Protein AF-A0A7S2DV50-F1 (afdb_monomer_lite)

pLDDT: mean 77.04, std 15.6, range [27.59, 97.06]

Secondary structure (DSSP, 8-state):
-HHHHHHHHHHHHHHHHHHHTT---S-SPS--EEESSPPPTT-TT-EEHHHHHHHHS-S-HHHHHHHHHHHHHHHHHHHT-S---TT-EEEHHHHHHHHHHHHHHIIIIIT--EEEEEEE---TTS----EEEEEEE--HHHHHHHHHHTT-EEEBPTTTS--HHHHEEE-TTT-PEEEP-TTTT----HHHHHHHHHHHHHTT-S-GGGSSPPTT--SHHHHHHHHHHHHHHHHTPPP--SS--EEE----GGGGGGB--EEETTEEESS-HHHHHHHHHHHHHHH--HHHHHHTTS-S---PPPPTTSSS--SHHHHIIIIISS----TTS--BSSTT-HHHHTT-PPPTTTGGG-B-HHHHHHHH-HHHHHHHHHHHHHHHHTHHHHHHHHHHHHHHHHH-SS---TT-----HHHHHHHHHHHHHHHHHHHHHH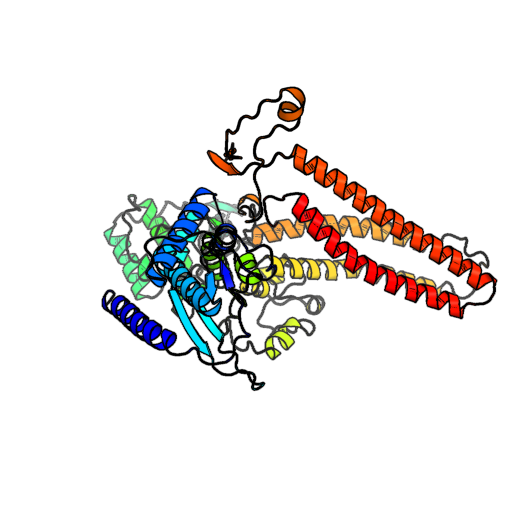HHHHHHHHHHT-TT-GGGPPPPTT--------HHHHHHH--------SEEE-TTT--EEE---HHHHHHHHHHHHHHHHHHHHHHHHHHHHHHHHHHHHHHTT-HHHHHHHHHHHHHHHHHHHHHHHHHHHHHHHHHT-SS--

Organism: NCBI:txid3111310

Sequence (581 aa):
MKSQEAGESLGCFEAISKRLGKIVGEGIPKEKRVYWGAKPAMDFDSIVASDEWYNAIPGETDRKNKAVLALKQAWMDFTGNDDVHETTSIEFSKFLELTRNHIIDILMNRSGLQLKLSSRKRDANGETAEKIFCRIRAPISLLEKRADDLDYKLMLRPEVDPGTEFWSVKNKQTGAYEEIEADANLIESKGEAAGLLETMYENGHISPNDVQIFEDEPTPKHWSRRIRTLERIADKVPVSTRMHPYANFTLRPAERHLFMEYPSVRGSTLFRSKDRLYITDTILSEHFDFPILKSSGIIDSIFPLHDSNFGEALTTLSFNKMWIFPWRADKDKVGGPYVSHEATERKSTCPIWWYPWAQPHMEIREYFGEKLALYFGWLGYYGVMLIYPSLVGIALQIYQIRYNDAATDPDGQNIKVYMVLYATFIVLWATAFTKGWGVEEKKIAVLWGTEGFEDNEGNRPQFQGDRAESFLLSCFFGCNTNIAEPRRLSAITLQMETYYPPEKREMKETINNTVIFFLCLLVVISVIINSYVESMLIDEGLSSIADLLSLESAIQIRILSYFYRFFVKMTCDWENHQTDT

Foldseek 3Di:
DVVVVVVVVVVVVVVVLVVVVVDDDDDDDPDAKEFCADDDPPDPSHHHPLVLQLLFAFDDNVVSVVRSVVLLVLVCVLVVHPDGDRGDIDGVVVVLSSVVVVLVCCLCPVLVKDKDKDWDQDDPPPDGDTDIDIDIADDQLSLLVLLQVLLPKFFFDLLLDLDDVVQWDQDPPPRDTDGDPPPPDFPQDPVVLLVLLVVCVVVVLDDPLASDDDPVQPHSVLSRSLSVSSVSSSVVPHHPDLATDIGGRDSDSSCVNRGDWDDDPVGIHSDFPVSSVVSVVVSVSNGTDVVSCCVSVSDVDDDDDQDCPPDHDPDVVVCCQCPVPQHPDPQQQFFFLACSDPRNRVVHHDDPVRSSSGHNLVVCCSGVNDVVSVVSRLVSLVVVLVVVLVVLVVVVVVVCVPPVDDDDPVV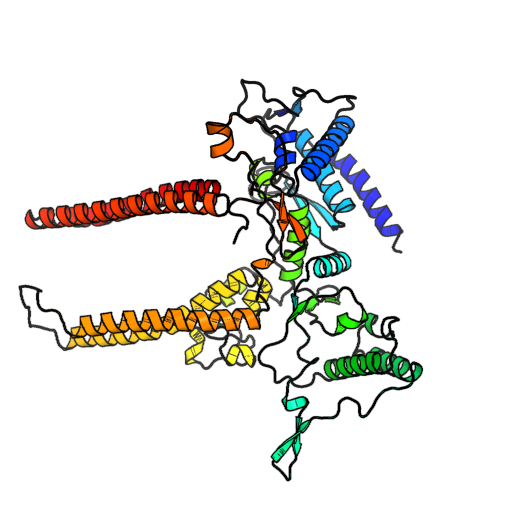PPDDDVSVVVSVVVVVVSVVVSVVVVVVSVVVSCSNVVVPCVVVSFAFDSLFAADPPPPVVCCVPVVDPPPDDDQWDQDPPPSDTDRHHDVVVLVVLVVVVVVVVVVVVVVLVVVVVVLVVVLVVCVVVVNNVVSVVSVVVNVVVVVVVVVVVVVVVVVSVSVSRDTGPD

Structure (mmCIF, N/CA/C/O backbone):
data_AF-A0A7S2DV50-F1
#
_entry.id   AF-A0A7S2DV50-F1
#
loop_
_atom_site.group_PDB
_atom_site.id
_atom_site.type_symbol
_atom_site.label_atom_id
_atom_site.label_alt_id
_atom_site.label_comp_id
_atom_site.label_asym_id
_atom_site.label_entity_id
_atom_site.label_seq_id
_atom_site.pdbx_PDB_ins_code
_atom_site.Cartn_x
_atom_site.Cartn_y
_atom_site.Cartn_z
_atom_site.occupancy
_atom_site.B_iso_or_equiv
_atom_site.auth_seq_id
_atom_site.auth_comp_id
_atom_site.auth_asym_id
_atom_site.auth_atom_id
_atom_site.pdbx_PDB_model_num
ATOM 1 N N . MET A 1 1 ? -16.130 10.001 35.453 1.00 35.72 1 MET A N 1
ATOM 2 C CA . MET A 1 1 ? -14.893 10.476 34.787 1.00 35.72 1 MET A CA 1
ATOM 3 C C . MET A 1 1 ? -15.050 10.731 33.284 1.00 35.72 1 MET A C 1
ATOM 5 O O . MET A 1 1 ? -14.510 11.724 32.834 1.00 35.72 1 MET A O 1
ATOM 9 N N . LYS A 1 2 ? -15.830 9.952 32.510 1.00 29.48 2 LYS A N 1
ATOM 10 C CA . LYS A 1 2 ? -16.000 10.166 31.049 1.00 29.48 2 LYS A CA 1
ATOM 11 C C . LYS A 1 2 ? -16.763 11.440 30.617 1.00 29.48 2 LYS A C 1
ATOM 13 O O . LYS A 1 2 ? -16.629 11.849 29.474 1.00 29.48 2 LYS A O 1
ATOM 18 N N . SER A 1 3 ? -17.543 12.082 31.495 1.00 28.33 3 SER A N 1
ATOM 19 C CA . SER A 1 3 ? -18.306 13.303 31.163 1.00 28.33 3 SER A CA 1
ATOM 20 C C . SER A 1 3 ? -17.576 14.617 31.476 1.00 28.33 3 SER A C 1
ATOM 22 O O . SER A 1 3 ? -17.961 15.658 30.953 1.00 28.33 3 SER A O 1
ATOM 24 N N . GLN A 1 4 ? -16.519 14.584 32.297 1.00 27.59 4 GLN A N 1
ATOM 25 C CA . GLN A 1 4 ? -15.744 15.781 32.652 1.00 27.59 4 GLN A CA 1
ATOM 26 C C . GLN A 1 4 ? -14.714 16.152 31.572 1.00 27.59 4 GLN A C 1
ATOM 28 O O . GLN A 1 4 ? -14.554 17.332 31.279 1.00 27.59 4 GLN A O 1
ATOM 33 N N . GLU A 1 5 ? -14.103 15.170 30.898 1.00 31.94 5 GLU A N 1
ATOM 34 C CA . GLU A 1 5 ? -13.106 15.425 29.841 1.00 31.94 5 GLU A CA 1
ATOM 35 C C . GLU A 1 5 ? -13.719 16.036 28.564 1.00 31.94 5 GLU A C 1
ATOM 37 O O . GLU A 1 5 ? -13.102 16.885 27.920 1.00 31.94 5 GLU A O 1
ATOM 42 N N . ALA A 1 6 ? -14.963 15.673 28.219 1.00 32.00 6 ALA A N 1
ATOM 43 C CA . ALA A 1 6 ? -15.672 16.273 27.085 1.00 32.00 6 ALA A CA 1
ATOM 44 C C . ALA A 1 6 ? -15.992 17.761 27.340 1.00 32.00 6 ALA A C 1
ATOM 46 O O . ALA A 1 6 ? -15.804 18.596 26.453 1.00 32.00 6 ALA A O 1
ATOM 47 N N . GLY A 1 7 ? -16.379 18.106 28.576 1.00 30.45 7 GLY A N 1
ATOM 48 C CA . GLY A 1 7 ? -16.646 19.485 29.003 1.00 30.45 7 GLY A CA 1
ATOM 49 C C . GLY A 1 7 ? -15.397 20.372 29.050 1.00 30.45 7 GLY A C 1
ATOM 50 O O . GLY A 1 7 ? -15.452 21.529 28.634 1.00 30.45 7 GLY A O 1
ATOM 51 N N . GLU A 1 8 ? -14.250 19.831 29.473 1.00 34.47 8 GLU A N 1
ATOM 52 C CA . GLU A 1 8 ? -12.972 20.560 29.456 1.00 34.47 8 GLU A CA 1
ATOM 53 C C . GLU A 1 8 ? -12.460 20.814 28.029 1.00 34.47 8 GLU A C 1
ATOM 55 O O . GLU A 1 8 ? -11.891 21.874 27.758 1.00 34.47 8 GLU A O 1
ATOM 60 N N . SER A 1 9 ? -12.717 19.895 27.090 1.00 37.56 9 SER A N 1
ATOM 61 C CA . SER A 1 9 ? -12.335 20.069 25.682 1.00 37.56 9 SER A CA 1
ATOM 62 C C . SER A 1 9 ? -13.158 21.151 24.961 1.00 37.56 9 SER A C 1
ATOM 64 O O . SER A 1 9 ? -12.579 21.967 24.239 1.00 37.56 9 SER A O 1
ATOM 66 N N . LEU A 1 10 ? -14.470 21.243 25.233 1.00 37.53 10 LEU A N 1
ATOM 67 C CA . LEU A 1 10 ? -15.341 22.314 24.724 1.00 37.53 10 LEU A CA 1
ATOM 68 C C . LEU A 1 10 ? -14.990 23.690 25.319 1.00 37.53 10 LEU A C 1
ATOM 70 O O . LEU A 1 10 ? -14.933 24.680 24.589 1.00 37.53 10 LEU A O 1
ATOM 74 N N . GLY A 1 11 ? -14.700 23.762 26.624 1.00 33.81 11 GLY A N 1
ATOM 75 C CA . GLY A 1 11 ? -14.326 25.016 27.294 1.00 33.81 11 GLY A CA 1
ATOM 76 C C . GLY A 1 11 ? -12.968 25.566 26.842 1.00 33.81 11 GLY A C 1
ATOM 77 O O . GLY A 1 11 ? -12.798 26.779 26.695 1.00 33.81 11 GLY A O 1
ATOM 78 N N . CYS A 1 12 ? -12.009 24.684 26.537 1.00 40.09 12 CYS A N 1
ATOM 79 C CA . CYS A 1 12 ? -10.756 25.077 25.891 1.00 40.09 12 CYS A CA 1
ATOM 80 C C . CYS A 1 12 ? -10.999 25.582 24.459 1.00 40.09 12 CYS A C 1
ATOM 82 O O . CYS A 1 12 ? -10.368 26.550 24.044 1.00 40.09 12 CYS A O 1
ATOM 84 N N . PHE A 1 13 ? -11.930 24.978 23.717 1.00 39.19 13 PHE A N 1
ATOM 85 C CA . PHE A 1 13 ? -12.227 25.327 22.326 1.00 39.19 13 PHE A CA 1
ATOM 86 C C . PHE A 1 13 ? -12.844 26.722 22.175 1.00 39.19 13 PHE A C 1
ATOM 88 O O . PHE A 1 13 ? -12.379 27.504 21.348 1.00 39.19 13 PHE A O 1
ATOM 95 N N . GLU A 1 14 ? -13.816 27.090 23.011 1.00 38.91 14 GLU A N 1
ATOM 96 C CA . GLU A 1 14 ? -14.435 28.421 22.953 1.00 38.91 14 GLU A CA 1
ATOM 97 C C . GLU A 1 14 ? -13.455 29.530 23.387 1.00 38.91 14 GLU A C 1
ATOM 99 O O . GLU A 1 14 ? -13.428 30.621 22.810 1.00 38.91 14 GLU A O 1
ATOM 104 N N . ALA A 1 15 ? -12.578 29.228 24.352 1.00 39.38 15 ALA A N 1
ATOM 105 C CA . ALA A 1 15 ? -11.517 30.125 24.807 1.00 39.38 15 ALA A CA 1
ATOM 106 C C . ALA A 1 15 ? -10.357 30.258 23.800 1.00 39.38 15 ALA A C 1
ATOM 108 O O . ALA A 1 15 ? -9.753 31.329 23.703 1.00 39.38 15 ALA A O 1
ATOM 109 N N . ILE A 1 16 ? -10.048 29.201 23.039 1.00 43.84 16 ILE A N 1
ATOM 110 C CA . ILE A 1 16 ? -9.023 29.186 21.982 1.00 43.84 16 ILE A CA 1
ATOM 111 C C . ILE A 1 16 ? -9.559 29.847 20.707 1.00 43.84 16 ILE A C 1
ATOM 113 O O . ILE A 1 16 ? -8.860 30.682 20.141 1.00 43.84 16 ILE A O 1
ATOM 117 N N . SER A 1 17 ? -10.806 29.578 20.316 1.00 37.78 17 SER A N 1
ATOM 118 C CA . SER A 1 17 ? -11.505 30.249 19.209 1.00 37.78 17 SER A CA 1
ATOM 119 C C . SER A 1 17 ? -11.597 31.767 19.444 1.00 37.78 17 SER A C 1
ATOM 121 O O . SER A 1 17 ? -11.138 32.552 18.612 1.00 37.78 17 SER A O 1
ATOM 123 N N . LYS A 1 18 ? -12.013 32.204 20.648 1.00 40.50 18 LYS A N 1
ATOM 124 C CA . LYS A 1 18 ? -12.017 33.632 21.039 1.00 40.50 18 LYS A CA 1
ATOM 125 C C . LYS A 1 18 ? -10.617 34.258 21.149 1.00 40.50 18 LYS A C 1
ATOM 127 O O . LYS A 1 18 ? -10.484 35.468 20.962 1.00 40.50 18 LYS A O 1
ATOM 132 N N . ARG A 1 19 ? -9.566 33.483 21.460 1.00 38.06 19 ARG A N 1
ATOM 133 C CA . ARG A 1 19 ? -8.167 33.969 21.469 1.00 38.06 19 ARG A CA 1
ATOM 134 C C . ARG A 1 19 ? -7.553 34.045 20.072 1.00 38.06 19 ARG A C 1
ATOM 136 O O . ARG A 1 19 ? -6.712 34.911 19.856 1.00 38.06 19 ARG A O 1
ATOM 143 N N . LEU A 1 20 ? -7.957 33.173 19.150 1.00 40.19 20 LEU A N 1
ATOM 144 C CA . LEU A 1 20 ? -7.445 33.112 17.779 1.00 40.19 20 LEU A CA 1
ATOM 145 C C . LEU A 1 20 ? -8.099 34.156 16.865 1.00 40.19 20 LEU A C 1
ATOM 147 O O . LEU A 1 20 ? -7.385 34.763 16.074 1.00 40.19 20 LEU A O 1
ATOM 151 N N . GLY A 1 21 ? -9.386 34.471 17.055 1.00 39.72 21 GLY A N 1
ATOM 152 C CA . GLY A 1 21 ? -10.064 35.559 16.327 1.00 39.72 21 GLY A CA 1
ATOM 153 C C . GLY A 1 21 ? -9.522 36.970 16.630 1.00 39.72 21 GLY A C 1
ATOM 154 O O . GLY A 1 21 ? -9.914 37.941 15.993 1.00 39.72 21 GLY A O 1
ATOM 155 N N . LYS A 1 22 ? -8.607 37.109 17.602 1.00 38.53 22 LYS A N 1
ATOM 156 C CA . LYS A 1 22 ? -7.973 38.382 17.994 1.00 38.53 22 LYS A CA 1
ATOM 157 C C . LYS A 1 22 ? -6.558 38.588 17.439 1.00 38.53 22 LYS A C 1
ATOM 159 O O . LYS A 1 22 ? -5.965 39.628 17.714 1.00 38.53 22 LYS A O 1
ATOM 164 N N . ILE A 1 23 ? -5.994 37.617 16.717 1.00 42.50 23 ILE A N 1
ATOM 165 C CA . ILE A 1 23 ? -4.577 37.619 16.318 1.00 42.50 23 ILE A CA 1
ATOM 166 C C . ILE A 1 23 ? -4.474 37.430 14.802 1.00 42.50 23 ILE A C 1
ATOM 168 O O . ILE A 1 23 ? -4.045 36.391 14.318 1.00 42.50 23 ILE A O 1
ATOM 172 N N . VAL A 1 24 ? -4.872 38.453 14.047 1.00 39.84 24 VAL A N 1
ATOM 173 C CA . VAL A 1 24 ? -4.457 38.621 12.650 1.00 39.84 24 VAL A CA 1
ATOM 174 C C . VAL A 1 24 ? -4.091 40.088 12.472 1.00 39.84 24 VAL A C 1
ATOM 176 O O . VAL A 1 24 ? -4.952 40.958 12.392 1.00 39.84 24 VAL A O 1
ATOM 179 N N . GLY A 1 25 ? -2.790 40.358 12.485 1.00 37.41 25 GLY A N 1
ATOM 180 C CA . GLY A 1 25 ? -2.211 41.659 12.195 1.00 37.41 25 GLY A CA 1
ATOM 181 C C . GLY A 1 25 ? -0.937 41.456 11.389 1.00 37.41 25 GLY A C 1
ATOM 182 O O . GLY A 1 25 ? 0.029 40.915 11.914 1.00 37.41 25 GLY A O 1
ATOM 183 N N . GLU A 1 26 ? -1.002 41.895 10.131 1.00 36.97 26 GLU A N 1
ATOM 184 C CA . GLU A 1 26 ? 0.118 42.283 9.264 1.00 36.97 26 GLU A CA 1
ATOM 185 C C . GLU A 1 26 ? 1.074 41.164 8.813 1.00 36.97 26 GLU A C 1
ATOM 187 O O . GLU A 1 26 ? 2.074 40.856 9.451 1.00 36.97 26 GLU A O 1
ATOM 192 N N . GLY A 1 27 ? 0.795 40.592 7.635 1.00 39.12 27 GLY A N 1
ATOM 193 C CA . GLY A 1 27 ? 1.766 39.731 6.947 1.00 39.12 27 GLY A CA 1
ATOM 194 C C . GLY A 1 27 ? 1.267 38.953 5.727 1.00 39.12 27 GLY A C 1
ATOM 195 O O . GLY A 1 27 ? 2.078 38.341 5.042 1.00 39.12 27 GLY A O 1
ATOM 196 N N . ILE A 1 28 ? -0.034 38.963 5.419 1.00 40.03 28 ILE A N 1
ATOM 197 C CA . ILE A 1 28 ? -0.583 38.266 4.243 1.00 40.03 28 ILE A CA 1
ATOM 198 C C . ILE A 1 28 ? -0.679 39.271 3.077 1.00 40.03 28 ILE A C 1
ATOM 200 O O . ILE A 1 28 ? -1.177 40.380 3.292 1.00 40.03 28 ILE A O 1
ATOM 204 N N . PRO A 1 29 ? -0.187 38.950 1.862 1.00 37.16 29 PRO A N 1
ATOM 205 C CA . PRO A 1 29 ? -0.233 39.864 0.723 1.00 37.16 29 PRO A CA 1
ATOM 206 C C . PRO A 1 29 ? -1.671 40.291 0.399 1.00 37.16 29 PRO A C 1
ATOM 208 O O . PRO A 1 29 ? -2.611 39.501 0.478 1.00 37.16 29 PRO A O 1
ATOM 211 N N . LYS A 1 30 ? -1.821 41.574 0.056 1.00 43.94 30 LYS A N 1
ATOM 212 C CA . LYS A 1 30 ? -3.097 42.249 -0.197 1.00 43.94 30 LYS A CA 1
ATOM 213 C C . LYS A 1 30 ? -3.928 41.542 -1.284 1.00 43.94 30 LYS A C 1
ATOM 215 O O . LYS A 1 30 ? -3.495 41.429 -2.422 1.00 43.94 30 LYS A O 1
ATOM 220 N N . GLU A 1 31 ? -5.140 41.163 -0.867 1.00 56.28 31 GLU A N 1
ATOM 221 C CA . GLU A 1 31 ? -6.399 41.000 -1.616 1.00 56.28 31 GLU A CA 1
ATOM 222 C C . GLU A 1 31 ? -6.541 39.869 -2.655 1.00 56.28 31 GLU A C 1
ATOM 224 O O . GLU A 1 31 ? -6.995 40.104 -3.769 1.00 56.28 31 GLU A O 1
ATOM 229 N N . LYS A 1 32 ? -6.344 38.603 -2.251 1.00 65.75 32 LYS A N 1
ATOM 230 C CA . LYS A 1 32 ? -7.152 37.518 -2.847 1.00 65.75 32 LYS A CA 1
ATOM 231 C C . LYS A 1 32 ? -8.560 37.556 -2.250 1.00 65.75 32 LYS A C 1
ATOM 233 O O . LYS A 1 32 ? -8.727 37.457 -1.030 1.00 65.75 32 LYS A O 1
ATOM 238 N N . ARG A 1 33 ? -9.573 37.716 -3.101 1.00 72.94 33 ARG A N 1
ATOM 239 C CA . ARG A 1 33 ? -10.990 37.634 -2.719 1.00 72.94 33 ARG A CA 1
ATOM 240 C C . ARG A 1 33 ? -11.552 36.275 -3.109 1.00 72.94 33 ARG A C 1
ATOM 242 O O . ARG A 1 33 ? -11.245 35.748 -4.177 1.00 72.94 33 ARG A O 1
ATOM 249 N N . VAL A 1 34 ? -12.368 35.715 -2.225 1.00 75.19 34 VAL A N 1
ATOM 250 C CA . VAL A 1 34 ? -13.080 34.456 -2.459 1.00 75.19 34 VAL A CA 1
ATOM 251 C C . VAL A 1 34 ? -14.534 34.787 -2.719 1.00 75.19 34 VAL A C 1
ATOM 253 O O . VAL A 1 34 ? -15.163 35.462 -1.901 1.00 75.19 34 VAL A O 1
ATOM 256 N N . TYR A 1 35 ? -15.050 34.321 -3.850 1.00 80.19 35 TYR A N 1
ATOM 257 C CA . TYR A 1 35 ? -16.440 34.508 -4.252 1.00 80.19 35 TYR A CA 1
ATOM 258 C C . TYR A 1 35 ? -17.241 33.252 -3.931 1.00 80.19 35 TYR A C 1
ATOM 260 O O . TYR A 1 35 ? -16.720 32.139 -4.004 1.00 80.19 35 TYR A O 1
ATOM 268 N N . TRP A 1 36 ? -18.513 33.416 -3.572 1.00 77.00 36 TRP A N 1
ATOM 269 C CA . TRP A 1 36 ? -19.384 32.265 -3.341 1.00 77.00 36 TRP A CA 1
ATOM 270 C C . TRP A 1 36 ? -19.698 31.505 -4.642 1.00 77.00 36 TRP A C 1
ATOM 272 O O . TRP A 1 36 ? -19.631 30.278 -4.647 1.00 77.00 36 TRP A O 1
ATOM 282 N N . GLY A 1 37 ? -20.016 32.218 -5.731 1.00 72.69 37 GLY A N 1
ATOM 283 C CA . GLY A 1 37 ? -20.439 31.641 -7.014 1.00 72.69 37 GLY A CA 1
ATOM 284 C C . GLY A 1 37 ? -19.619 32.145 -8.204 1.00 72.69 37 GLY A C 1
ATOM 285 O O . GLY A 1 37 ? -18.518 31.672 -8.455 1.00 72.69 37 GLY A O 1
ATOM 286 N N . ALA A 1 38 ? -20.149 33.089 -8.979 1.00 65.69 38 ALA A N 1
ATOM 287 C CA . ALA A 1 38 ? -19.521 33.508 -10.231 1.00 65.69 38 ALA A CA 1
ATOM 288 C C . ALA A 1 38 ? -18.284 34.405 -10.019 1.00 65.69 38 ALA A C 1
ATOM 290 O O . ALA A 1 38 ? -18.335 35.402 -9.292 1.00 65.69 38 ALA A O 1
ATOM 291 N N . LYS A 1 39 ? -17.185 34.093 -10.724 1.00 64.12 39 LYS A N 1
ATOM 292 C CA . LYS A 1 39 ? -16.007 34.972 -10.803 1.00 64.12 39 LYS A CA 1
ATOM 293 C C . LYS A 1 39 ? -16.344 36.243 -11.598 1.00 64.12 39 LYS A C 1
ATOM 295 O O . LYS A 1 39 ? -16.956 36.141 -12.665 1.00 64.12 39 LYS A O 1
ATOM 300 N N . PRO A 1 40 ? -15.914 37.440 -11.164 1.00 59.41 40 PRO A N 1
ATOM 301 C CA . PRO A 1 40 ? -15.971 38.622 -12.015 1.00 59.41 40 PRO A CA 1
ATOM 302 C C . PRO A 1 40 ? -15.005 38.465 -13.201 1.00 59.41 40 PRO A C 1
ATOM 304 O O . PRO A 1 40 ? -13.868 38.034 -13.031 1.00 59.41 40 PRO A O 1
ATOM 307 N N . ALA A 1 41 ? -15.437 38.858 -14.404 1.00 55.94 41 ALA A N 1
ATOM 308 C CA . ALA A 1 41 ? -14.730 38.623 -15.674 1.00 55.94 41 ALA A CA 1
ATOM 309 C C . ALA A 1 41 ? -13.298 39.205 -15.780 1.00 55.94 41 ALA A C 1
ATOM 311 O O . ALA A 1 41 ? -12.610 38.945 -16.762 1.00 55.94 41 ALA A O 1
ATOM 312 N N . MET A 1 42 ? -12.855 40.004 -14.802 1.00 49.19 42 MET A N 1
ATOM 313 C CA . MET A 1 42 ? -11.538 40.651 -14.770 1.00 49.19 42 MET A CA 1
ATOM 314 C C . MET A 1 42 ? -10.505 39.955 -13.871 1.00 49.19 42 MET A C 1
ATOM 316 O O . MET A 1 42 ? -9.345 40.356 -13.922 1.00 49.19 42 MET A O 1
ATOM 320 N N . ASP A 1 43 ? -10.876 38.954 -13.061 1.00 54.59 43 ASP A N 1
ATOM 321 C CA . ASP A 1 43 ? -9.989 38.435 -12.009 1.00 54.59 43 ASP A CA 1
ATOM 322 C C . ASP A 1 43 ? -9.771 36.913 -12.089 1.00 54.59 43 ASP A C 1
ATOM 324 O O . ASP A 1 43 ? -10.573 36.107 -11.602 1.00 54.59 43 ASP A O 1
ATOM 328 N N . PHE A 1 44 ? -8.662 36.520 -12.724 1.00 55.97 44 PHE A N 1
ATOM 329 C CA . PHE A 1 44 ? -8.277 35.119 -12.934 1.00 55.97 44 PHE A CA 1
ATOM 330 C C . PHE A 1 44 ? -7.717 34.441 -11.668 1.00 55.97 44 PHE A C 1
ATOM 332 O O . PHE A 1 44 ? -7.772 33.214 -11.580 1.00 55.97 44 PHE A O 1
ATOM 339 N N . ASP A 1 45 ? -7.259 35.212 -10.672 1.00 58.59 45 ASP A N 1
ATOM 340 C CA . ASP A 1 45 ? -6.629 34.707 -9.436 1.00 58.59 45 ASP A CA 1
ATOM 341 C C . ASP A 1 45 ? -7.627 34.437 -8.292 1.00 58.59 45 ASP A C 1
ATOM 343 O O . ASP A 1 45 ? -7.241 34.044 -7.183 1.00 58.59 45 ASP A O 1
ATOM 347 N N . SER A 1 46 ? -8.920 34.638 -8.557 1.00 65.69 46 SER A N 1
ATOM 348 C CA . SER A 1 46 ? -10.003 34.466 -7.592 1.00 65.69 46 SER A CA 1
ATOM 349 C C . SER A 1 46 ? -10.453 33.004 -7.453 1.00 65.69 46 SER A C 1
ATOM 351 O O . SER A 1 46 ? -10.483 32.236 -8.422 1.00 65.69 46 SER A O 1
ATOM 353 N N . ILE A 1 47 ? -10.814 32.615 -6.227 1.00 69.12 47 ILE A N 1
ATOM 354 C CA . ILE A 1 47 ? -11.277 31.264 -5.873 1.00 69.12 47 ILE A CA 1
ATOM 355 C C . ILE A 1 47 ? -12.801 31.285 -5.699 1.00 69.12 47 ILE A C 1
ATOM 357 O O . ILE A 1 47 ? -13.337 32.208 -5.079 1.00 69.12 47 ILE A O 1
ATOM 361 N N . VAL A 1 48 ? -13.487 30.266 -6.224 1.00 77.19 48 VAL A N 1
ATOM 362 C CA . VAL A 1 48 ? -14.930 30.060 -6.024 1.00 77.19 48 VAL A CA 1
ATOM 363 C C . VAL A 1 48 ? -15.132 29.046 -4.905 1.00 77.19 48 VAL A C 1
ATOM 365 O O . VAL A 1 48 ? -14.796 27.877 -5.058 1.00 77.19 48 VAL A O 1
ATOM 368 N N . ALA A 1 49 ? -15.679 29.482 -3.771 1.00 75.06 49 ALA A N 1
ATOM 369 C CA . ALA A 1 49 ? -15.823 28.632 -2.591 1.00 75.06 49 ALA A CA 1
ATOM 370 C C . ALA A 1 49 ? -16.741 27.423 -2.831 1.00 75.06 49 ALA A C 1
ATOM 372 O O . ALA A 1 49 ? -16.443 26.338 -2.339 1.00 75.06 49 ALA A O 1
ATOM 373 N N . SER A 1 50 ? -17.842 27.596 -3.571 1.00 75.50 50 SER A N 1
ATOM 374 C CA . SER A 1 50 ? -18.802 26.514 -3.832 1.00 75.50 50 SER A CA 1
ATOM 375 C C . SER A 1 50 ? -18.210 25.405 -4.703 1.00 75.50 50 SER A C 1
ATOM 377 O O . SER A 1 50 ? -18.279 24.242 -4.313 1.00 75.50 50 SER A O 1
ATOM 379 N N . ASP A 1 51 ? -17.572 25.764 -5.818 1.00 74.38 51 ASP A N 1
ATOM 380 C CA . ASP A 1 51 ? -16.921 24.818 -6.728 1.00 74.38 51 ASP A CA 1
ATOM 381 C C . ASP A 1 51 ? -15.741 24.104 -6.058 1.00 74.38 51 ASP A C 1
ATOM 383 O O . ASP A 1 51 ? -15.616 22.885 -6.164 1.00 74.38 51 ASP A O 1
ATOM 387 N N . GLU A 1 52 ? -14.900 24.830 -5.313 1.00 75.06 52 GLU A N 1
ATOM 388 C CA . GLU A 1 52 ? -13.789 24.215 -4.580 1.00 75.06 52 GLU A CA 1
ATOM 389 C C . GLU A 1 52 ? -14.286 23.228 -3.526 1.00 75.06 52 GLU A C 1
ATOM 391 O O . GLU A 1 52 ? -13.754 22.128 -3.424 1.00 75.06 52 GLU A O 1
ATOM 396 N N . TRP A 1 53 ? -15.325 23.575 -2.759 1.00 79.44 53 TRP A N 1
ATOM 397 C CA . TRP A 1 53 ? -15.867 22.673 -1.738 1.00 79.44 53 TRP A CA 1
ATOM 398 C C . TRP A 1 53 ? -16.602 21.478 -2.345 1.00 79.44 53 TRP A C 1
ATOM 400 O O . TRP A 1 53 ? -16.536 20.372 -1.812 1.00 79.44 53 TRP A O 1
ATOM 410 N N . TYR A 1 54 ? -17.277 21.685 -3.477 1.00 78.12 54 TYR A N 1
ATOM 411 C CA . TYR A 1 54 ? -17.906 20.620 -4.252 1.00 78.12 54 TYR A CA 1
ATOM 412 C C . TYR A 1 54 ? -16.868 19.619 -4.769 1.00 78.12 54 TYR A C 1
ATOM 414 O O . TYR A 1 54 ? -17.083 18.407 -4.711 1.00 78.12 54 TYR A O 1
ATOM 422 N N . ASN A 1 55 ? -15.731 20.120 -5.251 1.00 75.81 55 ASN A N 1
ATOM 423 C CA . ASN A 1 55 ? -14.643 19.293 -5.758 1.00 75.81 55 ASN A CA 1
ATOM 424 C C . ASN A 1 55 ? -13.850 18.634 -4.622 1.00 75.81 55 ASN A C 1
ATOM 426 O O . ASN A 1 55 ? -13.506 17.463 -4.734 1.00 75.81 55 ASN A O 1
ATOM 430 N N . ALA A 1 56 ? -13.626 19.342 -3.513 1.00 78.62 56 ALA A N 1
ATOM 431 C CA . ALA A 1 56 ? -12.855 18.870 -2.364 1.00 78.62 56 ALA A CA 1
ATOM 432 C C . ALA A 1 56 ? -13.553 17.786 -1.534 1.00 78.62 56 ALA A C 1
ATOM 434 O O . ALA A 1 56 ? -12.940 17.242 -0.618 1.00 78.62 56 ALA A O 1
ATOM 435 N N . ILE A 1 57 ? -14.828 17.489 -1.785 1.00 80.38 57 ILE A N 1
ATOM 436 C CA . ILE A 1 57 ? -15.559 16.467 -1.037 1.00 80.38 57 ILE A CA 1
ATOM 437 C C . ILE A 1 57 ? -15.706 15.226 -1.908 1.00 80.38 57 ILE A C 1
ATOM 439 O O . ILE A 1 57 ? -16.388 15.274 -2.929 1.00 80.38 57 ILE A O 1
ATOM 443 N N . PRO A 1 58 ? -15.093 14.103 -1.520 1.00 69.44 58 PRO A N 1
ATOM 444 C CA . PRO A 1 58 ? -15.194 12.875 -2.279 1.00 69.44 58 PRO A CA 1
ATOM 445 C C . PRO A 1 58 ? -16.578 12.241 -2.112 1.00 69.44 58 PRO A C 1
ATOM 447 O O . PRO A 1 58 ? -17.304 12.468 -1.137 1.00 69.44 58 PRO A O 1
ATOM 450 N N . GLY A 1 59 ? -16.949 11.430 -3.098 1.00 63.75 59 GLY A N 1
ATOM 451 C CA . GLY A 1 59 ? -18.234 10.743 -3.140 1.00 63.75 59 GLY A CA 1
ATOM 452 C C . GLY A 1 59 ? -19.283 11.436 -4.007 1.00 63.75 59 GLY A C 1
ATOM 453 O O . GLY A 1 59 ? -18.990 12.268 -4.867 1.00 63.75 59 GLY A O 1
ATOM 454 N N . GLU A 1 60 ? -20.527 11.011 -3.813 1.00 64.12 60 GLU A N 1
ATOM 455 C CA . GLU A 1 60 ? -21.636 11.300 -4.719 1.00 64.12 60 GLU A CA 1
ATOM 456 C C . GLU A 1 60 ? -22.013 12.785 -4.795 1.00 64.12 60 GLU A C 1
ATOM 458 O O . GLU A 1 60 ? -21.847 13.551 -3.841 1.00 64.12 60 GLU A O 1
ATOM 463 N N . THR A 1 61 ? -22.621 13.178 -5.917 1.00 67.75 61 THR A N 1
ATOM 464 C CA . THR A 1 61 ? -23.110 14.543 -6.166 1.00 67.75 61 THR A CA 1
ATOM 465 C C . THR A 1 61 ? -24.045 15.044 -5.067 1.00 67.75 61 THR A C 1
ATOM 467 O O . THR A 1 61 ? -23.970 16.210 -4.694 1.00 67.75 61 THR A O 1
ATOM 470 N N . ASP A 1 62 ? -24.863 14.172 -4.478 1.00 71.50 62 ASP A N 1
ATOM 471 C CA . ASP A 1 62 ? -25.756 14.517 -3.367 1.00 71.50 62 ASP A CA 1
ATOM 472 C C . ASP A 1 62 ? -25.004 14.836 -2.076 1.00 71.50 62 ASP A C 1
ATOM 474 O O . ASP A 1 62 ? -25.367 15.767 -1.352 1.00 71.50 62 ASP A O 1
ATOM 478 N N . ARG A 1 63 ? -23.937 14.084 -1.783 1.00 74.44 63 ARG A N 1
ATOM 479 C CA . ARG A 1 63 ? -23.054 14.340 -0.636 1.00 74.44 63 ARG A CA 1
ATOM 480 C C . ARG A 1 63 ? -22.335 15.671 -0.830 1.00 74.44 63 ARG A C 1
ATOM 482 O O . ARG A 1 63 ? -22.319 16.483 0.096 1.00 74.44 63 ARG A O 1
ATOM 489 N N . LYS A 1 64 ? -21.837 15.923 -2.043 1.00 78.38 64 LYS A N 1
ATOM 490 C CA . LYS A 1 64 ? -21.214 17.193 -2.437 1.00 78.38 64 LYS A CA 1
ATOM 491 C C . LYS A 1 64 ? -22.191 18.361 -2.297 1.00 78.38 64 LYS A C 1
ATOM 493 O O . LYS A 1 64 ? -21.895 19.317 -1.589 1.00 78.38 64 LYS A O 1
ATOM 498 N N . ASN A 1 65 ? -23.397 18.249 -2.853 1.00 80.75 65 ASN A N 1
ATOM 499 C CA . ASN A 1 65 ? -24.441 19.275 -2.761 1.00 80.75 65 ASN A CA 1
ATOM 500 C C . ASN A 1 65 ? -24.832 19.570 -1.307 1.00 80.75 65 ASN A C 1
ATOM 502 O O . ASN A 1 65 ? -24.882 20.730 -0.902 1.00 80.75 65 ASN A O 1
ATOM 506 N N . LYS A 1 66 ? -25.055 18.534 -0.487 1.00 83.38 66 LYS A N 1
ATOM 507 C CA . LYS A 1 66 ? -25.342 18.694 0.950 1.00 83.38 66 LYS A CA 1
ATOM 508 C C . LYS A 1 66 ? -24.210 19.401 1.685 1.00 83.38 66 LYS A C 1
ATOM 510 O O . LYS A 1 66 ? -24.469 20.184 2.594 1.00 83.38 66 LYS A O 1
ATOM 515 N N . ALA A 1 67 ? -22.968 19.128 1.315 1.00 81.31 67 ALA A N 1
ATOM 516 C CA . ALA A 1 67 ? -21.831 19.757 1.954 1.00 81.31 67 ALA A CA 1
ATOM 517 C C . ALA A 1 67 ? -21.605 21.203 1.496 1.00 81.31 67 ALA A C 1
ATOM 519 O O . ALA A 1 67 ? -21.282 22.048 2.327 1.00 81.31 67 ALA A O 1
ATOM 520 N N . VAL A 1 68 ? -21.861 21.521 0.225 1.00 84.38 68 VAL A N 1
ATOM 521 C CA . VAL A 1 68 ? -21.914 22.909 -0.261 1.00 84.38 68 VAL A CA 1
ATOM 522 C C . VAL A 1 68 ? -23.020 23.684 0.462 1.00 84.38 68 VAL A C 1
ATOM 524 O O . VAL A 1 68 ? -22.794 24.812 0.890 1.00 84.38 68 VAL A O 1
ATOM 527 N N . LEU A 1 69 ? -24.191 23.075 0.682 1.00 85.56 69 LEU A N 1
ATOM 528 C CA . LEU A 1 69 ? -25.267 23.679 1.478 1.00 85.56 69 LEU A CA 1
ATOM 529 C C . LEU A 1 69 ? -24.857 23.898 2.941 1.00 85.56 69 LEU A C 1
ATOM 531 O O . LEU A 1 69 ? -25.144 24.956 3.496 1.00 85.56 69 LEU A O 1
ATOM 535 N N . ALA A 1 70 ? -24.156 22.941 3.554 1.00 84.06 70 ALA A N 1
ATOM 536 C CA . ALA A 1 70 ? -23.637 23.087 4.914 1.00 84.06 70 ALA A CA 1
ATOM 537 C C . ALA A 1 70 ? -22.594 24.214 5.012 1.00 84.06 70 ALA A C 1
ATOM 539 O O . ALA A 1 70 ? -22.635 25.008 5.951 1.00 84.06 70 ALA A O 1
ATOM 540 N N . LEU A 1 71 ? -21.709 24.340 4.017 1.00 86.19 71 LEU A N 1
ATOM 541 C CA . LEU A 1 71 ? -20.778 25.463 3.929 1.00 86.19 71 LEU A CA 1
ATOM 542 C C . LEU A 1 71 ? -21.529 26.787 3.732 1.00 86.19 71 LEU A C 1
ATOM 544 O O . LEU A 1 71 ? -21.152 27.788 4.335 1.00 86.19 71 LEU A O 1
ATOM 548 N N . LYS A 1 72 ? -22.607 26.797 2.935 1.00 85.38 72 LYS A N 1
ATOM 549 C CA . LYS A 1 72 ? -23.443 27.989 2.717 1.00 85.38 72 LYS A CA 1
ATOM 550 C C . LYS A 1 72 ? -24.042 28.468 4.030 1.00 85.38 72 LYS A C 1
ATOM 552 O O . LYS A 1 72 ? -24.002 29.658 4.312 1.00 85.38 72 LYS A O 1
ATOM 557 N N . GLN A 1 73 ? -24.565 27.545 4.834 1.00 85.75 73 GLN A N 1
ATOM 558 C CA . GLN A 1 73 ? -25.098 27.847 6.163 1.00 85.75 73 GLN A CA 1
ATOM 559 C C . GLN A 1 73 ? -24.016 28.426 7.076 1.00 85.75 73 GLN A C 1
ATOM 561 O O . GLN A 1 73 ? -24.195 29.522 7.593 1.00 85.75 73 GLN A O 1
ATOM 566 N N . ALA A 1 74 ? -22.848 27.782 7.160 1.00 83.38 74 ALA A N 1
ATOM 567 C CA . ALA A 1 74 ? -21.729 28.302 7.946 1.00 83.38 74 ALA A CA 1
ATOM 568 C C . ALA A 1 74 ? -21.273 29.700 7.478 1.00 83.38 74 ALA A C 1
ATOM 570 O O . ALA A 1 74 ? -20.908 30.550 8.289 1.00 83.38 74 ALA A O 1
ATOM 571 N N . TRP A 1 75 ? -21.303 29.954 6.167 1.00 84.88 75 TRP A N 1
ATOM 572 C CA . TRP A 1 75 ? -20.991 31.254 5.575 1.00 84.88 75 TRP A CA 1
ATOM 573 C C . TRP A 1 75 ? -22.029 32.322 5.939 1.00 84.88 75 TRP A C 1
ATOM 575 O O . TRP A 1 75 ? -21.653 33.453 6.263 1.00 84.88 75 TRP A O 1
ATOM 585 N N . MET A 1 76 ? -23.320 31.981 5.911 1.00 85.19 76 MET A N 1
ATOM 586 C CA . MET A 1 76 ? -24.411 32.861 6.352 1.00 85.19 76 MET A CA 1
ATOM 587 C C . MET A 1 76 ? -24.256 33.209 7.833 1.00 85.19 76 MET A C 1
ATOM 589 O O . MET A 1 76 ? -24.219 34.389 8.174 1.00 85.19 76 MET A O 1
ATOM 593 N N . ASP A 1 77 ? -24.010 32.210 8.683 1.00 83.38 77 ASP A N 1
ATOM 594 C CA . ASP A 1 77 ? -23.800 32.398 10.122 1.00 83.38 77 ASP A CA 1
ATOM 595 C C . ASP A 1 77 ? -22.590 33.297 10.424 1.00 83.38 77 ASP A C 1
ATOM 597 O O . ASP A 1 77 ? -22.631 34.137 11.323 1.00 83.38 77 ASP A O 1
ATOM 601 N N . PHE A 1 78 ? -21.504 33.154 9.659 1.00 81.56 78 PHE A N 1
ATOM 602 C CA . PHE A 1 78 ? -20.291 33.953 9.843 1.00 81.56 78 PHE A CA 1
ATOM 603 C C . PHE A 1 78 ? -20.430 35.394 9.341 1.00 81.56 78 PHE A C 1
ATOM 605 O O . PHE A 1 78 ? -19.857 36.313 9.928 1.00 81.56 78 PHE A O 1
ATOM 612 N N . THR A 1 79 ? -21.163 35.604 8.246 1.00 80.88 79 THR A N 1
ATOM 613 C CA . THR A 1 79 ? -21.381 36.943 7.673 1.00 80.88 79 THR A CA 1
ATOM 614 C C . THR A 1 79 ? -22.550 37.689 8.310 1.00 80.88 79 THR A C 1
ATOM 616 O O . THR A 1 79 ? -22.591 38.915 8.215 1.00 80.88 79 THR A O 1
ATOM 619 N N . GLY A 1 80 ? -23.466 36.978 8.976 1.00 79.19 80 GLY A N 1
ATOM 620 C CA . GLY A 1 80 ? -24.697 37.531 9.539 1.00 79.19 80 GLY A CA 1
ATOM 621 C C . GLY A 1 80 ? -25.732 37.933 8.483 1.00 79.19 80 GLY A C 1
ATOM 622 O O . GLY A 1 80 ? -26.607 38.739 8.783 1.00 79.19 80 GLY A O 1
ATOM 623 N N . ASN A 1 81 ? -25.610 37.422 7.253 1.00 79.25 81 ASN A N 1
ATOM 624 C CA . ASN A 1 81 ? -26.532 37.705 6.153 1.00 79.25 81 ASN A CA 1
ATOM 625 C C . ASN A 1 81 ? -27.567 36.582 6.012 1.00 79.25 81 ASN A C 1
ATOM 627 O O . ASN A 1 81 ? -27.200 35.409 6.036 1.00 79.25 81 ASN A O 1
ATOM 631 N N . ASP A 1 82 ? -28.828 36.952 5.768 1.00 73.75 82 ASP A N 1
ATOM 632 C CA . ASP A 1 82 ? -29.931 36.000 5.566 1.00 73.75 82 ASP A CA 1
ATOM 633 C C . ASP A 1 82 ? -29.826 35.226 4.235 1.00 73.75 82 ASP A C 1
ATOM 635 O O . ASP A 1 82 ? -30.370 34.131 4.119 1.00 73.75 82 ASP A O 1
ATOM 639 N N . ASP A 1 83 ? -29.110 35.773 3.241 1.00 72.88 83 ASP A N 1
ATOM 640 C CA . ASP A 1 83 ? -28.902 35.149 1.931 1.00 72.88 83 ASP A CA 1
ATOM 641 C C . ASP A 1 83 ? -27.503 35.432 1.349 1.00 72.88 83 ASP A C 1
ATOM 643 O O . ASP A 1 83 ? -26.910 36.496 1.551 1.00 72.88 83 ASP A O 1
ATOM 647 N N . VAL A 1 84 ? -26.977 34.470 0.579 1.00 74.44 84 VAL A N 1
ATOM 648 C CA . VAL A 1 84 ? -25.685 34.581 -0.127 1.00 74.44 84 VAL A CA 1
ATOM 649 C C . VAL A 1 84 ? -25.931 34.700 -1.626 1.00 74.44 84 VAL A C 1
ATOM 651 O O . VAL A 1 84 ? -26.376 33.741 -2.261 1.00 74.44 84 VAL A O 1
ATOM 654 N N . HIS A 1 85 ? -25.615 35.865 -2.193 1.00 71.75 85 HIS A N 1
ATOM 655 C CA . HIS A 1 85 ? -25.636 36.088 -3.637 1.00 71.75 85 HIS A CA 1
ATOM 656 C C . HIS A 1 85 ? -24.340 35.581 -4.290 1.00 71.75 85 HIS A C 1
ATOM 658 O O . HIS A 1 85 ? -23.277 35.556 -3.670 1.00 71.75 85 HIS A O 1
ATOM 664 N N . GLU A 1 86 ? -24.404 35.208 -5.572 1.00 69.38 86 GLU A N 1
ATOM 665 C CA . GLU A 1 86 ? -23.268 34.635 -6.317 1.00 69.38 86 GLU A CA 1
ATOM 666 C C . GLU A 1 86 ? -22.044 35.565 -6.385 1.00 69.38 86 GLU A C 1
ATOM 668 O O . GLU A 1 86 ? -20.917 35.085 -6.487 1.00 69.38 86 GLU A O 1
ATOM 673 N N . THR A 1 87 ? -22.250 36.879 -6.260 1.00 68.00 87 THR A N 1
ATOM 674 C CA . THR A 1 87 ? -21.199 37.908 -6.284 1.00 68.00 87 THR A CA 1
ATOM 675 C C . THR A 1 87 ? -20.666 38.286 -4.899 1.00 68.00 87 THR A C 1
ATOM 677 O O . THR A 1 87 ? -19.790 39.148 -4.799 1.00 68.00 87 THR A O 1
ATOM 680 N N . THR A 1 88 ? -21.193 37.709 -3.814 1.00 77.38 88 THR A N 1
ATOM 681 C CA . THR A 1 88 ? -20.739 38.016 -2.452 1.00 77.38 88 THR A CA 1
ATOM 682 C C . THR A 1 88 ? -19.305 37.519 -2.261 1.00 77.38 88 THR A C 1
ATOM 684 O O . THR A 1 88 ? -19.014 36.343 -2.482 1.00 77.38 88 THR A O 1
ATOM 687 N N . SER A 1 89 ? -18.408 38.419 -1.841 1.00 79.50 89 SER A N 1
ATOM 688 C CA . SER A 1 89 ? -16.982 38.127 -1.663 1.00 79.50 89 SER A CA 1
ATOM 689 C C . SER A 1 89 ? -16.518 38.339 -0.227 1.00 79.50 89 SER A C 1
ATOM 691 O O . SER A 1 89 ? -16.886 39.343 0.389 1.00 79.50 89 SER A O 1
ATOM 693 N N . ILE A 1 90 ? -15.637 37.470 0.264 1.00 82.12 90 ILE A N 1
ATOM 694 C CA . ILE A 1 90 ? -14.928 37.640 1.540 1.00 82.12 90 ILE A CA 1
ATOM 695 C C . ILE A 1 90 ? -13.412 37.664 1.280 1.00 82.12 90 ILE A C 1
ATOM 697 O O . ILE A 1 90 ? -12.916 37.129 0.288 1.00 82.12 90 ILE A O 1
ATOM 701 N N . GLU A 1 91 ? -12.665 38.317 2.170 1.00 81.75 91 GLU A N 1
ATOM 702 C CA . GLU A 1 91 ? -11.205 38.237 2.218 1.00 81.75 91 GLU A CA 1
ATOM 703 C C . GLU A 1 91 ? -10.733 36.792 2.455 1.00 81.75 91 GLU A C 1
ATOM 705 O O . GLU A 1 91 ? -11.269 36.087 3.314 1.00 81.75 91 GLU A O 1
ATOM 710 N N . PHE A 1 92 ? -9.692 36.358 1.741 1.00 80.38 92 PHE A N 1
ATOM 711 C CA . PHE A 1 92 ? -9.160 34.998 1.860 1.00 80.38 92 PHE A CA 1
ATOM 712 C C . PHE A 1 92 ? -8.777 34.610 3.302 1.00 80.38 92 PHE A C 1
ATOM 714 O O . PHE A 1 92 ? -9.019 33.479 3.709 1.00 80.38 92 PHE A O 1
ATOM 721 N N . SER A 1 93 ? -8.264 35.541 4.116 1.00 78.94 93 SER A N 1
ATOM 722 C CA . SER A 1 93 ? -7.908 35.279 5.523 1.00 78.94 93 SER A CA 1
ATOM 723 C C . SER A 1 93 ? -9.115 34.848 6.371 1.00 78.94 93 SER A C 1
ATOM 725 O O . SER A 1 93 ? -9.051 33.863 7.106 1.00 78.94 93 SER A O 1
ATOM 727 N N . LYS A 1 94 ? -10.246 35.542 6.215 1.00 82.06 94 LYS A N 1
ATOM 728 C CA . LYS A 1 94 ? -11.514 35.229 6.885 1.00 82.06 94 LYS A CA 1
ATOM 729 C C . LYS A 1 94 ? -12.137 33.946 6.340 1.00 82.06 94 LYS A C 1
ATOM 731 O O . LYS A 1 94 ? -12.703 33.167 7.101 1.00 82.06 94 LYS A O 1
ATOM 736 N N . PHE A 1 95 ? -11.990 33.691 5.039 1.00 83.50 95 PHE A N 1
ATOM 737 C CA . PHE A 1 95 ? -12.402 32.421 4.444 1.00 83.50 95 PHE A CA 1
ATOM 738 C C . PHE A 1 95 ? -11.603 31.234 5.004 1.00 83.50 95 PHE A C 1
ATOM 740 O O . PHE A 1 95 ? -12.188 30.195 5.312 1.00 83.50 95 PHE A O 1
ATOM 747 N N . LEU A 1 96 ? -10.291 31.384 5.213 1.00 82.06 96 LEU A N 1
ATOM 748 C CA . LEU A 1 96 ? -9.464 30.363 5.865 1.00 82.06 96 LEU A CA 1
ATOM 749 C C . LEU A 1 96 ? -9.912 30.091 7.308 1.00 82.06 96 LEU A C 1
ATOM 751 O O . LEU A 1 96 ? -9.899 28.947 7.753 1.00 82.06 96 LEU A O 1
ATOM 755 N N . GLU A 1 97 ? -10.333 31.116 8.049 1.00 82.50 97 GLU A N 1
ATOM 756 C CA . GLU A 1 97 ? -10.869 30.935 9.402 1.00 82.50 97 GLU A CA 1
ATOM 757 C C . GLU A 1 97 ? -12.192 30.157 9.402 1.00 82.50 97 GLU A C 1
ATOM 759 O O . GLU A 1 97 ? -12.341 29.198 10.167 1.00 82.50 97 GLU A O 1
ATOM 764 N N . LEU A 1 98 ? -13.118 30.531 8.516 1.00 85.62 98 LEU A N 1
ATOM 765 C CA . LEU A 1 98 ? -14.396 29.846 8.328 1.00 85.62 98 LEU A CA 1
ATOM 766 C C . LEU A 1 98 ? -14.196 28.374 7.948 1.00 85.62 98 LEU A C 1
ATOM 768 O O . LEU A 1 98 ? -14.704 27.476 8.623 1.00 85.62 98 LEU A O 1
ATOM 772 N N . THR A 1 99 ? -13.427 28.126 6.887 1.00 83.75 99 THR A N 1
ATOM 773 C CA . THR A 1 99 ? -13.150 26.771 6.389 1.00 83.75 99 THR A CA 1
ATOM 774 C C . THR A 1 99 ? -12.449 25.929 7.442 1.00 83.75 99 THR A C 1
ATOM 776 O O . THR A 1 99 ? -12.842 24.788 7.656 1.00 83.75 99 THR A O 1
ATOM 779 N N . ARG A 1 100 ? -11.486 26.485 8.184 1.00 85.69 100 ARG A N 1
ATOM 780 C CA . ARG A 1 100 ? -10.826 25.785 9.294 1.00 85.69 100 ARG A CA 1
ATOM 781 C C . ARG A 1 100 ? -11.822 25.326 10.357 1.00 85.69 100 ARG A C 1
ATOM 783 O O . ARG A 1 100 ? -11.762 24.170 10.770 1.00 85.69 100 ARG A O 1
ATOM 790 N N . ASN A 1 101 ? -12.716 26.206 10.807 1.00 85.12 101 ASN A N 1
ATOM 791 C CA . ASN A 1 101 ? -13.708 25.855 11.827 1.00 85.12 101 ASN A CA 1
ATOM 792 C C . ASN A 1 101 ? -14.664 24.771 11.313 1.00 85.12 101 ASN A C 1
ATOM 794 O O . ASN A 1 101 ? -14.955 23.820 12.036 1.00 85.12 101 ASN A O 1
ATOM 798 N N . HIS A 1 102 ? -15.078 24.868 10.049 1.00 86.06 102 HIS A N 1
ATOM 799 C CA . HIS A 1 102 ? -15.940 23.875 9.417 1.00 86.06 102 HIS A CA 1
ATOM 800 C C . HIS A 1 102 ? -15.245 22.512 9.231 1.00 86.06 102 HIS A C 1
ATOM 802 O O . HIS A 1 102 ? -15.840 21.475 9.514 1.00 86.06 102 HIS A O 1
ATOM 808 N N . ILE A 1 103 ? -13.967 22.491 8.834 1.00 86.94 103 ILE A N 1
ATOM 809 C CA . ILE A 1 103 ? -13.164 21.259 8.724 1.00 86.94 103 ILE A CA 1
ATOM 810 C C . ILE A 1 103 ? -13.026 20.592 10.090 1.00 86.94 103 ILE A C 1
ATOM 812 O O . ILE A 1 103 ? -13.226 19.386 10.204 1.00 86.94 103 ILE A O 1
ATOM 816 N N . ILE A 1 104 ? -12.699 21.362 11.130 1.00 86.94 104 ILE A N 1
ATOM 817 C CA . ILE A 1 104 ? -12.574 20.843 12.498 1.00 86.94 104 ILE A CA 1
ATOM 818 C C . ILE A 1 104 ? -13.898 20.235 12.968 1.00 86.94 104 ILE A C 1
ATOM 820 O O . ILE A 1 104 ? -13.887 19.143 13.529 1.00 86.94 104 ILE A O 1
ATOM 824 N N . ASP A 1 105 ? -15.020 20.907 12.709 1.00 86.62 105 ASP A N 1
ATOM 825 C CA . ASP A 1 105 ? -16.352 20.410 13.058 1.00 86.62 105 ASP A CA 1
ATOM 826 C C . ASP A 1 105 ? -16.661 19.077 12.362 1.00 86.62 105 ASP A C 1
ATOM 828 O O . ASP A 1 105 ? -17.015 18.096 13.019 1.00 86.62 105 ASP A O 1
ATOM 832 N N . ILE A 1 106 ? -16.425 18.989 11.050 1.00 86.12 106 ILE A N 1
ATOM 833 C CA . ILE A 1 106 ? -16.612 17.750 10.282 1.00 86.12 106 ILE A CA 1
ATOM 834 C C . ILE A 1 106 ? -15.717 16.630 10.832 1.00 86.12 106 ILE A C 1
ATOM 836 O O . ILE A 1 106 ? -16.195 15.521 11.082 1.00 86.12 106 ILE A O 1
ATOM 840 N N . LEU A 1 107 ? -14.435 16.916 11.064 1.00 86.75 107 LEU A N 1
ATOM 841 C CA . LEU A 1 107 ? -13.460 15.932 11.536 1.00 86.75 107 LEU A CA 1
ATOM 842 C C . LEU A 1 107 ? -13.655 15.517 13.003 1.00 86.75 107 LEU A C 1
ATOM 844 O O . LEU A 1 107 ? -13.171 14.466 13.400 1.00 86.75 107 LEU A O 1
ATOM 848 N N . MET A 1 108 ? -14.318 16.309 13.840 1.00 87.56 108 MET A N 1
ATOM 849 C CA . MET A 1 108 ? -14.583 15.911 15.227 1.00 87.56 108 MET A CA 1
ATOM 850 C C . MET A 1 108 ? -15.959 15.268 15.369 1.00 87.56 108 MET A C 1
ATOM 852 O O . MET A 1 108 ? -16.067 14.171 15.914 1.00 87.56 108 MET A O 1
ATOM 856 N N . ASN A 1 109 ? -17.003 15.920 14.857 1.00 86.12 109 ASN A N 1
ATOM 857 C CA . ASN A 1 109 ? -18.386 15.521 15.105 1.00 86.12 109 ASN A CA 1
ATOM 858 C C . ASN A 1 109 ? -18.886 14.450 14.134 1.00 86.12 109 ASN A C 1
ATOM 860 O O . ASN A 1 109 ? -19.642 13.574 14.549 1.00 86.12 109 ASN A O 1
ATOM 864 N N . ARG A 1 110 ? -18.479 14.489 12.855 1.00 82.06 110 ARG A N 1
ATOM 865 C CA . ARG A 1 110 ? -18.945 13.503 11.862 1.00 82.06 110 ARG A CA 1
ATOM 866 C C . ARG A 1 110 ? -18.058 12.268 11.794 1.00 82.06 110 ARG A C 1
ATOM 868 O O . ARG A 1 110 ? -18.593 11.172 11.679 1.00 82.06 110 ARG A O 1
ATOM 875 N N . SER A 1 111 ? -16.738 12.432 11.881 1.00 83.81 111 SER A N 1
ATOM 876 C CA . SER A 1 111 ? -15.807 11.298 11.782 1.00 83.81 111 SER A CA 1
ATOM 877 C C . SER A 1 111 ? -15.386 10.713 13.133 1.00 83.81 111 SER A C 1
ATOM 879 O O . SER A 1 111 ? -14.931 9.574 13.186 1.00 83.81 111 SER A O 1
ATOM 881 N N . GLY A 1 112 ? -15.539 11.453 14.240 1.00 87.12 112 GLY A N 1
ATOM 882 C CA . GLY A 1 112 ? -15.136 10.998 15.575 1.00 87.12 112 GLY A CA 1
ATOM 883 C C . GLY A 1 112 ? -13.621 11.011 15.819 1.00 87.12 112 GLY A C 1
ATOM 884 O O . GLY A 1 112 ? -13.142 10.355 16.752 1.00 87.12 112 GLY A O 1
ATOM 885 N N . LEU A 1 113 ? -12.845 11.727 14.996 1.00 92.25 113 LEU A N 1
ATOM 886 C CA . LEU A 1 113 ? -11.400 11.861 15.178 1.00 92.25 113 LEU A CA 1
ATOM 887 C C . LEU A 1 113 ? -11.072 12.850 16.304 1.00 92.25 113 LEU A C 1
ATOM 889 O O . LEU A 1 113 ? -11.747 13.853 16.530 1.00 92.25 113 LEU A O 1
ATOM 893 N N . GLN A 1 114 ? -9.974 12.588 17.008 1.00 91.50 114 GLN A N 1
ATOM 894 C CA . GLN A 1 114 ? -9.443 13.485 18.029 1.00 91.50 114 GLN A CA 1
ATOM 895 C C . GLN A 1 114 ? -8.430 14.439 17.400 1.00 91.50 114 GLN A C 1
ATOM 897 O O . GLN A 1 114 ? -7.423 14.002 16.837 1.00 91.50 114 GLN A O 1
ATOM 902 N N . LEU A 1 115 ? -8.665 15.742 17.539 1.00 90.94 115 LEU A N 1
ATOM 903 C CA . LEU A 1 115 ? -7.790 16.783 17.008 1.00 90.94 115 LEU A CA 1
ATOM 904 C C . LEU A 1 115 ? -7.059 17.514 18.133 1.00 90.94 115 LEU A C 1
ATOM 906 O O . LEU A 1 115 ? -7.640 17.854 19.163 1.00 90.94 115 LEU A O 1
ATOM 910 N N . LYS A 1 116 ? -5.773 17.802 17.925 1.00 89.44 116 LYS A N 1
ATOM 911 C CA . LYS A 1 116 ? -4.990 18.699 18.782 1.00 89.44 116 LYS A CA 1
ATOM 912 C C . LYS A 1 116 ? -4.316 19.767 17.931 1.00 89.44 116 LYS A C 1
ATOM 914 O O . LYS A 1 116 ? -3.401 19.466 17.168 1.00 89.44 116 LYS A O 1
ATOM 919 N N . LEU A 1 117 ? -4.745 21.014 18.100 1.00 87.62 117 LEU A N 1
ATOM 920 C CA . LEU A 1 117 ? -4.163 22.171 17.424 1.00 87.62 117 LEU A CA 1
ATOM 921 C C . LEU A 1 117 ? -2.942 22.697 18.193 1.00 87.62 117 LEU A C 1
ATOM 923 O O . LEU A 1 117 ? -2.950 22.770 19.422 1.00 87.62 117 LEU A O 1
ATOM 927 N N . SER A 1 118 ? -1.897 23.079 17.466 1.00 85.31 118 SER A N 1
ATOM 928 C CA . SER A 1 118 ? -0.714 23.768 17.986 1.00 85.31 118 SER A CA 1
ATOM 929 C C . SER A 1 118 ? -0.346 24.887 17.022 1.00 85.31 118 SER A C 1
ATOM 931 O O . SER A 1 118 ? -0.134 24.626 15.842 1.00 85.31 118 SER A O 1
ATOM 933 N N . SER A 1 119 ? -0.225 26.124 17.498 1.00 81.75 119 SER A N 1
ATOM 934 C CA . SER A 1 119 ? 0.391 27.196 16.710 1.00 81.75 119 SER A CA 1
ATOM 935 C C . SER A 1 119 ? 1.901 27.204 16.937 1.00 81.75 119 SER A C 1
ATOM 937 O O . SER A 1 119 ? 2.385 26.886 18.029 1.00 81.75 119 SER A O 1
ATOM 939 N N . ARG A 1 120 ? 2.672 27.541 15.902 1.00 67.81 120 ARG A N 1
ATOM 940 C CA . ARG A 1 120 ? 4.116 27.769 16.014 1.00 67.81 120 ARG A CA 1
ATOM 941 C C . ARG A 1 120 ? 4.441 29.143 15.443 1.00 67.81 120 ARG A C 1
ATOM 943 O O . ARG A 1 120 ? 4.112 29.435 14.303 1.00 67.81 120 ARG A O 1
ATOM 950 N N . LYS A 1 121 ? 5.135 29.964 16.237 1.00 57.53 121 LYS A N 1
ATOM 951 C CA . LYS A 1 121 ? 5.503 31.347 15.882 1.00 57.53 121 LYS A CA 1
ATOM 952 C C . LYS A 1 121 ? 6.941 31.532 15.373 1.00 57.53 121 LYS A C 1
ATOM 954 O O . LYS A 1 121 ? 7.392 32.666 15.282 1.00 57.53 121 LYS A O 1
ATOM 959 N N . ARG A 1 122 ? 7.709 30.466 15.107 1.00 53.31 122 ARG A N 1
ATOM 960 C CA . ARG A 1 122 ? 9.131 30.597 14.724 1.00 53.31 122 ARG A CA 1
ATOM 961 C C . ARG A 1 122 ? 9.606 29.541 13.730 1.00 53.31 122 ARG A C 1
ATOM 963 O O . ARG A 1 122 ? 9.667 28.358 14.091 1.00 53.31 122 ARG A O 1
ATOM 970 N N . ASP A 1 123 ? 10.063 30.025 12.579 1.00 52.22 123 ASP A N 1
ATOM 971 C CA . ASP A 1 123 ? 11.055 29.375 11.725 1.00 52.22 123 ASP A CA 1
ATOM 972 C C . ASP A 1 123 ? 12.473 29.821 12.123 1.00 52.22 123 ASP A C 1
ATOM 974 O O . ASP A 1 123 ? 12.675 30.910 12.663 1.00 52.22 123 ASP A O 1
ATOM 978 N N . ALA A 1 124 ? 13.470 28.964 11.879 1.00 56.06 124 ALA A N 1
ATOM 979 C CA . ALA A 1 124 ? 14.882 29.226 12.188 1.00 56.06 124 ALA A CA 1
ATOM 980 C C . ALA A 1 124 ? 15.495 30.376 11.358 1.00 56.06 124 ALA A C 1
ATOM 982 O O . ALA A 1 124 ? 16.567 30.867 11.698 1.00 56.06 124 ALA A O 1
ATOM 983 N N . ASN A 1 125 ? 14.790 30.827 10.314 1.00 55.81 125 ASN A N 1
ATOM 984 C CA . ASN A 1 125 ? 15.275 31.782 9.317 1.00 55.81 125 ASN A CA 1
ATOM 985 C C . ASN A 1 125 ? 14.677 33.194 9.470 1.00 55.81 125 ASN A C 1
ATOM 987 O O . ASN A 1 125 ? 14.909 34.047 8.623 1.00 55.81 125 ASN A O 1
ATOM 991 N N . GLY A 1 126 ? 13.918 33.465 10.539 1.00 52.06 126 GLY A N 1
ATOM 992 C CA . GLY A 1 126 ? 13.421 34.815 10.844 1.00 52.06 126 GLY A CA 1
ATOM 993 C C . GLY A 1 126 ? 12.246 35.315 9.991 1.00 52.06 126 GLY A C 1
ATOM 994 O O . GLY A 1 126 ? 11.767 36.415 10.244 1.00 52.06 126 GLY A O 1
ATOM 995 N N . GLU A 1 127 ? 11.734 34.524 9.046 1.00 53.06 127 GLU A N 1
ATOM 996 C CA . GLU A 1 127 ? 10.508 34.851 8.311 1.00 53.06 127 GLU A CA 1
ATOM 997 C C . GLU A 1 127 ? 9.270 34.430 9.119 1.00 53.06 127 GLU A C 1
ATOM 999 O O . GLU A 1 127 ? 9.096 33.278 9.522 1.00 53.06 127 GLU A O 1
ATOM 1004 N N . THR A 1 128 ? 8.421 35.406 9.430 1.00 49.66 128 THR A N 1
ATOM 1005 C CA . THR A 1 128 ? 7.221 35.260 10.258 1.00 49.66 128 THR A CA 1
ATOM 1006 C C . THR A 1 128 ? 6.041 34.754 9.435 1.00 49.66 128 THR A C 1
ATOM 1008 O O . THR A 1 128 ? 5.205 35.541 8.999 1.00 49.66 128 THR A O 1
ATOM 1011 N N . ALA A 1 129 ? 5.930 33.437 9.265 1.00 55.88 129 ALA A N 1
ATOM 1012 C CA . ALA A 1 129 ? 4.665 32.796 8.911 1.00 55.88 129 ALA A CA 1
ATOM 1013 C C . ALA A 1 129 ? 4.172 31.963 10.106 1.00 55.88 129 ALA A C 1
ATOM 1015 O O . ALA A 1 129 ? 4.736 30.919 10.435 1.00 55.88 129 ALA A O 1
ATOM 1016 N N . GLU A 1 130 ? 3.133 32.433 10.805 1.00 67.19 130 GLU A N 1
ATOM 1017 C CA . GLU A 1 130 ? 2.490 31.667 11.880 1.00 67.19 130 GLU A CA 1
ATOM 1018 C C . GLU A 1 130 ? 1.732 30.480 11.266 1.00 67.19 130 GLU A C 1
ATOM 1020 O O . GLU A 1 130 ? 0.616 30.623 10.771 1.00 67.19 130 GLU A O 1
ATOM 1025 N N . LYS A 1 131 ? 2.352 29.293 11.267 1.00 77.38 131 LYS A N 1
ATOM 1026 C CA . LYS A 1 131 ? 1.709 28.052 10.815 1.00 77.38 131 LYS A CA 1
ATOM 1027 C C . LYS A 1 131 ? 0.963 27.381 11.967 1.00 77.38 131 LYS A C 1
ATOM 1029 O O . LYS A 1 131 ? 1.457 27.292 13.098 1.00 77.38 131 LYS A O 1
ATOM 1034 N N . ILE A 1 132 ? -0.229 26.870 11.665 1.00 83.06 132 ILE A N 1
ATOM 1035 C CA . ILE A 1 132 ? -1.051 26.087 12.590 1.00 83.06 132 ILE A CA 1
ATOM 1036 C C . ILE A 1 132 ? -0.906 24.614 12.222 1.00 83.06 132 ILE A C 1
ATOM 1038 O O . ILE A 1 132 ? -1.197 24.212 11.100 1.00 83.06 132 ILE A O 1
ATOM 1042 N N . PHE A 1 133 ? -0.480 23.804 13.183 1.00 86.88 133 PHE A N 1
ATOM 1043 C CA . PHE A 1 133 ? -0.386 22.359 13.044 1.00 86.88 133 PHE A CA 1
ATOM 1044 C C . PHE A 1 133 ? -1.602 21.703 13.690 1.00 86.88 133 PHE A C 1
ATOM 1046 O O . PHE A 1 133 ? -1.892 21.943 14.864 1.00 86.88 133 PHE A O 1
ATOM 1053 N N . CYS A 1 134 ? -2.288 20.843 12.941 1.00 88.38 134 CYS A N 1
ATOM 1054 C CA . CYS A 1 134 ? -3.347 19.992 13.466 1.00 88.38 134 CYS A CA 1
ATOM 1055 C C . CYS A 1 134 ? -2.839 18.556 13.577 1.00 88.38 134 CYS A C 1
ATOM 1057 O O . CYS A 1 134 ? -2.480 17.934 12.580 1.00 88.38 134 CYS A O 1
ATOM 1059 N N . ARG A 1 135 ? -2.782 18.025 14.799 1.00 90.56 135 ARG A N 1
ATOM 1060 C CA . ARG A 1 135 ? -2.485 16.612 15.036 1.00 90.56 135 ARG A CA 1
ATOM 1061 C C . ARG A 1 135 ? -3.794 15.839 15.085 1.00 90.56 135 ARG A C 1
ATOM 1063 O O . ARG A 1 135 ? -4.590 16.058 15.994 1.00 90.56 135 ARG A O 1
ATOM 1070 N N . ILE A 1 136 ? -3.958 14.917 14.147 1.00 91.19 136 ILE A N 1
ATOM 1071 C CA . ILE A 1 136 ? -5.124 14.040 14.032 1.00 91.19 136 ILE A CA 1
ATOM 1072 C C . ILE A 1 136 ? -4.812 12.703 14.708 1.00 91.19 136 ILE A C 1
ATOM 1074 O O . ILE A 1 136 ? -3.706 12.172 14.572 1.00 91.19 136 ILE A O 1
ATOM 1078 N N . ARG A 1 137 ? -5.770 12.156 15.457 1.00 89.75 137 ARG A N 1
ATOM 1079 C CA . ARG A 1 137 ? -5.678 10.825 16.061 1.00 89.75 137 ARG A CA 1
ATOM 1080 C C . ARG A 1 137 ? -7.021 10.107 15.998 1.00 89.75 137 ARG A C 1
ATOM 1082 O O . ARG A 1 137 ? -8.009 10.610 16.521 1.00 89.75 137 ARG A O 1
ATOM 1089 N N . ALA A 1 138 ? -7.029 8.894 15.460 1.00 91.75 138 ALA A N 1
ATOM 1090 C CA . ALA A 1 138 ? -8.179 8.006 15.557 1.00 91.75 138 ALA A CA 1
ATOM 1091 C C . ALA A 1 138 ? -8.168 7.235 16.897 1.00 91.75 138 ALA A C 1
ATOM 1093 O O . ALA A 1 138 ? -7.133 6.662 17.264 1.00 91.75 138 ALA A O 1
ATOM 1094 N N . PRO A 1 139 ? -9.273 7.228 17.668 1.00 91.19 139 PRO A N 1
ATOM 1095 C CA . PRO A 1 139 ? -9.405 6.354 18.831 1.00 91.19 139 PRO A CA 1
ATOM 1096 C C . PRO A 1 139 ? -9.506 4.880 18.401 1.00 91.19 139 PRO A C 1
ATOM 1098 O O . PRO A 1 139 ? -10.021 4.575 17.331 1.00 91.19 139 PRO A O 1
ATOM 1101 N N . ILE A 1 140 ? -9.041 3.954 19.251 1.00 88.88 140 ILE A N 1
ATOM 1102 C CA . ILE A 1 140 ? -8.965 2.515 18.917 1.00 88.88 140 ILE A CA 1
ATOM 1103 C C . ILE A 1 140 ? -10.344 1.939 18.575 1.00 88.88 140 ILE A C 1
ATOM 1105 O O . ILE A 1 140 ? -10.461 1.208 17.606 1.00 88.88 140 ILE A O 1
ATOM 1109 N N . SER A 1 141 ? -11.397 2.330 19.295 1.00 89.50 141 SER A N 1
ATOM 1110 C CA . SER A 1 141 ? -12.762 1.868 19.015 1.00 89.50 141 SER A CA 1
ATOM 1111 C C . SER A 1 141 ? -13.277 2.297 17.638 1.00 89.50 141 SER A C 1
ATOM 1113 O O . SER A 1 141 ? -14.024 1.560 17.007 1.00 89.50 141 SER A O 1
ATOM 1115 N N . LEU A 1 142 ? -12.879 3.485 17.163 1.00 92.31 142 LEU A N 1
ATOM 1116 C CA . LEU A 1 142 ? -13.219 3.948 15.815 1.00 92.31 142 LEU A CA 1
ATOM 1117 C C . LEU A 1 142 ? -12.440 3.157 14.761 1.00 92.31 142 LEU A C 1
ATOM 1119 O O . LEU A 1 142 ? -13.003 2.814 13.730 1.00 92.31 142 LEU A O 1
ATOM 1123 N N . LEU A 1 143 ? -11.170 2.848 15.037 1.00 93.12 143 LEU A N 1
ATOM 1124 C CA . LEU A 1 143 ? -10.343 2.022 14.158 1.00 93.12 143 LEU A CA 1
ATOM 1125 C C . LEU A 1 143 ? -10.879 0.592 14.047 1.00 93.12 143 LEU A C 1
ATOM 1127 O O . LEU A 1 143 ? -10.966 0.085 12.940 1.00 93.12 143 LEU A O 1
ATOM 1131 N N . GLU A 1 144 ? -11.270 -0.033 15.163 1.00 92.25 144 GLU A N 1
ATOM 1132 C CA . GLU A 1 144 ? -11.874 -1.375 15.177 1.00 92.25 144 GLU A CA 1
ATOM 1133 C C . GLU A 1 144 ? -13.185 -1.388 14.387 1.00 92.25 144 GLU A C 1
ATOM 1135 O O . GLU A 1 144 ? -13.352 -2.212 13.496 1.00 92.25 144 GLU A O 1
ATOM 1140 N N . LYS A 1 145 ? -14.075 -0.418 14.631 1.00 92.69 145 LYS A N 1
ATOM 1141 C CA . LYS A 1 145 ? -15.323 -0.303 13.869 1.00 92.69 145 LYS A CA 1
ATOM 1142 C C . LYS A 1 145 ? -15.064 -0.125 12.372 1.00 92.69 145 LYS A C 1
ATOM 1144 O O . LYS A 1 145 ? -15.678 -0.799 11.558 1.00 92.69 145 LYS A O 1
ATOM 1149 N N . ARG A 1 146 ? -14.138 0.766 12.003 1.00 91.88 146 ARG A N 1
ATOM 1150 C CA . ARG A 1 146 ? -13.845 1.016 10.590 1.00 91.88 146 ARG A CA 1
ATOM 1151 C C . ARG A 1 146 ? -13.144 -0.166 9.924 1.00 91.88 146 ARG A C 1
ATOM 1153 O O . ARG A 1 146 ? -13.349 -0.378 8.740 1.00 91.88 146 ARG A O 1
ATOM 1160 N N . ALA A 1 147 ? -12.322 -0.910 10.659 1.00 92.31 147 ALA A N 1
ATOM 1161 C CA . ALA A 1 147 ? -11.696 -2.129 10.161 1.00 92.31 147 ALA A CA 1
ATOM 1162 C C . ALA A 1 147 ? -12.737 -3.213 9.845 1.00 92.31 147 ALA A C 1
ATOM 1164 O O . ALA A 1 147 ? -12.608 -3.857 8.813 1.00 92.31 147 ALA A O 1
ATOM 1165 N N . ASP A 1 148 ? -13.765 -3.362 10.686 1.00 92.69 148 ASP A N 1
ATOM 1166 C CA . ASP A 1 148 ? -14.912 -4.258 10.454 1.00 92.69 148 ASP A CA 1
ATOM 1167 C C . ASP A 1 148 ? -15.721 -3.806 9.223 1.00 92.69 148 ASP A C 1
ATOM 1169 O O . ASP A 1 148 ? -15.950 -4.590 8.310 1.00 92.69 148 ASP A O 1
ATOM 1173 N N . ASP A 1 149 ? -16.031 -2.505 9.117 1.00 89.56 149 ASP A N 1
ATOM 1174 C CA . ASP A 1 149 ? -16.739 -1.931 7.955 1.00 89.56 149 ASP A CA 1
ATOM 1175 C C . ASP A 1 149 ? -15.976 -2.100 6.620 1.00 89.56 149 ASP A C 1
ATOM 1177 O O . ASP A 1 149 ? -16.579 -2.013 5.551 1.00 89.56 149 ASP A O 1
ATOM 1181 N N . LEU A 1 150 ? -14.647 -2.243 6.674 1.00 86.38 150 LEU A N 1
ATOM 1182 C CA . LEU A 1 150 ? -13.763 -2.386 5.510 1.00 86.38 150 LEU A CA 1
ATOM 1183 C C . LEU A 1 150 ? -13.347 -3.839 5.249 1.00 86.38 150 LEU A C 1
ATOM 1185 O O . LEU A 1 150 ? -12.508 -4.057 4.374 1.00 86.38 150 LEU A O 1
ATOM 1189 N N . ASP A 1 151 ? -13.847 -4.809 6.024 1.00 88.69 151 ASP A N 1
ATOM 1190 C CA . ASP A 1 151 ? -13.392 -6.204 5.966 1.00 88.69 151 ASP A CA 1
ATOM 1191 C C . ASP A 1 151 ? -11.853 -6.322 6.055 1.00 88.69 151 ASP A C 1
ATOM 1193 O O . ASP A 1 151 ? -11.199 -7.116 5.370 1.00 88.69 151 ASP A O 1
ATOM 1197 N N . TYR A 1 152 ? -11.234 -5.483 6.894 1.00 89.88 152 TYR A N 1
ATOM 1198 C CA . TYR A 1 152 ? -9.785 -5.328 6.920 1.00 89.88 152 TYR A CA 1
ATOM 1199 C C . TYR A 1 152 ? -9.104 -6.610 7.402 1.00 89.88 152 TYR A C 1
ATOM 1201 O O . TYR A 1 152 ? -9.370 -7.111 8.496 1.00 89.88 152 TYR A O 1
ATOM 1209 N N . LYS A 1 153 ? -8.178 -7.130 6.594 1.00 90.25 153 LYS A N 1
ATOM 1210 C CA . LYS A 1 153 ? -7.462 -8.371 6.892 1.00 90.25 153 LYS A CA 1
ATOM 1211 C C . LYS A 1 153 ? -6.398 -8.140 7.959 1.00 90.25 153 LYS A C 1
ATOM 1213 O O . LYS A 1 153 ? -5.429 -7.412 7.742 1.00 90.25 153 LYS A O 1
ATOM 1218 N N . LEU A 1 154 ? -6.541 -8.813 9.095 1.00 91.69 154 LEU A N 1
ATOM 1219 C CA . LEU A 1 154 ? -5.543 -8.842 10.159 1.00 91.69 154 LEU A CA 1
ATOM 1220 C C . LEU A 1 154 ? -4.882 -10.215 10.248 1.00 91.69 154 LEU A C 1
ATOM 1222 O O . LEU A 1 154 ? -5.460 -11.248 9.913 1.00 91.69 154 LEU A O 1
ATOM 1226 N N . MET A 1 155 ? -3.635 -10.204 10.705 1.00 90.50 155 MET A N 1
ATOM 1227 C CA . MET A 1 155 ? -2.849 -11.411 10.915 1.00 90.50 155 MET A CA 1
ATOM 1228 C C . MET A 1 155 ? -3.372 -12.160 12.142 1.00 90.50 155 MET A C 1
ATOM 1230 O O . MET A 1 155 ? -3.511 -11.572 13.221 1.00 90.50 155 MET A O 1
ATOM 1234 N N . LEU A 1 156 ? -3.632 -13.456 11.991 1.00 90.94 156 LEU A N 1
ATOM 1235 C CA . LEU A 1 156 ? -3.951 -14.319 13.121 1.00 90.94 156 LEU A CA 1
ATOM 1236 C C . LEU A 1 156 ? -2.694 -14.619 13.938 1.00 90.94 156 LEU A C 1
ATOM 1238 O O . LEU A 1 156 ? -1.575 -14.663 13.415 1.00 90.94 156 LEU A O 1
ATOM 1242 N N . ARG A 1 157 ? -2.884 -14.845 15.236 1.00 88.94 157 ARG A N 1
ATOM 1243 C CA . ARG A 1 157 ? -1.811 -15.305 16.113 1.00 88.94 157 ARG A CA 1
ATOM 1244 C C . ARG A 1 157 ? -1.317 -16.673 15.646 1.00 88.94 157 ARG A C 1
ATOM 1246 O O . ARG A 1 157 ? -2.135 -17.564 15.404 1.00 88.94 157 ARG A O 1
ATOM 1253 N N . PRO A 1 158 ? 0.003 -16.866 15.547 1.00 85.00 158 PRO A N 1
ATOM 1254 C CA . PRO A 1 158 ? 0.571 -18.116 15.061 1.00 85.00 158 PRO A CA 1
ATOM 1255 C C . PRO A 1 158 ? 0.276 -19.300 16.006 1.00 85.00 158 PRO A C 1
ATOM 1257 O O . PRO A 1 158 ? 0.253 -20.443 15.567 1.00 85.00 158 PRO A O 1
ATOM 1260 N N . GLU A 1 159 ? -0.024 -19.045 17.283 1.00 86.00 159 GLU A N 1
ATOM 1261 C CA . GLU A 1 159 ? -0.382 -20.060 18.283 1.00 86.00 159 GLU A CA 1
ATOM 1262 C C . GLU A 1 159 ? -1.829 -20.580 18.154 1.00 86.00 159 GLU A C 1
ATOM 1264 O O . GLU A 1 159 ? -2.184 -21.603 18.752 1.00 86.00 159 GLU A O 1
ATOM 1269 N N . VAL A 1 160 ? -2.689 -19.892 17.389 1.00 85.50 160 VAL A N 1
ATOM 1270 C CA . VAL A 1 160 ? -4.078 -20.333 17.158 1.00 85.50 160 VAL A CA 1
ATOM 1271 C C . VAL A 1 160 ? -4.081 -21.657 16.403 1.00 85.50 160 VAL A C 1
ATOM 1273 O O . VAL A 1 160 ? -4.781 -22.587 16.821 1.00 85.50 160 VAL A O 1
ATOM 1276 N N . ASP A 1 161 ? -3.247 -21.745 15.365 1.00 82.00 161 ASP A N 1
ATOM 1277 C CA . ASP A 1 161 ? -2.961 -22.961 14.613 1.00 82.00 161 ASP A CA 1
ATOM 1278 C C . ASP A 1 161 ? -1.438 -23.147 14.443 1.00 82.00 161 ASP A C 1
ATOM 1280 O O . ASP A 1 161 ? -0.853 -22.667 13.470 1.00 82.00 161 ASP A O 1
ATOM 1284 N N . PRO A 1 162 ? -0.773 -23.841 15.387 1.00 77.12 162 PRO A N 1
ATOM 1285 C CA . PRO A 1 162 ? 0.680 -24.039 15.369 1.00 77.12 162 PRO A CA 1
ATOM 1286 C C . PRO A 1 162 ? 1.169 -24.976 14.245 1.00 77.12 162 PRO A C 1
ATOM 1288 O O . PRO A 1 162 ? 2.383 -25.124 14.049 1.00 77.12 162 PRO A O 1
ATOM 1291 N N . GLY A 1 163 ? 0.249 -25.578 13.481 1.00 78.31 163 GLY A N 1
ATOM 1292 C CA . GLY A 1 163 ? 0.518 -26.400 12.305 1.00 78.31 163 GLY A CA 1
ATOM 1293 C C . GLY A 1 163 ? 0.202 -27.881 12.501 1.00 78.31 163 GLY A C 1
ATOM 1294 O O . GLY A 1 163 ? -0.092 -28.352 13.599 1.00 78.31 163 GLY A O 1
ATOM 1295 N N . THR A 1 164 ? 0.276 -28.636 11.406 1.00 75.44 164 THR A N 1
ATOM 1296 C CA . THR A 1 164 ? -0.145 -30.046 11.359 1.00 75.44 164 THR A CA 1
ATOM 1297 C C . THR A 1 164 ? 0.629 -30.932 12.328 1.00 75.44 164 THR A C 1
ATOM 1299 O O . THR A 1 164 ? 0.038 -31.827 12.922 1.00 75.44 164 THR A O 1
ATOM 1302 N N . GLU A 1 165 ? 1.917 -30.651 12.552 1.00 75.69 165 GLU A N 1
ATOM 1303 C CA . GLU A 1 165 ? 2.758 -31.409 13.485 1.00 75.69 165 GLU A CA 1
ATOM 1304 C C . GLU A 1 165 ? 2.222 -31.383 14.920 1.00 75.69 165 GLU A C 1
ATOM 1306 O O . GLU A 1 165 ? 2.336 -32.382 15.623 1.00 75.69 165 GLU A O 1
ATOM 1311 N N . PHE A 1 166 ? 1.606 -30.276 15.347 1.00 79.00 166 PHE A N 1
ATOM 1312 C CA . PHE A 1 166 ? 1.017 -30.154 16.681 1.00 79.00 166 PHE A CA 1
ATOM 1313 C C . PHE A 1 166 ? -0.263 -30.984 16.818 1.00 79.00 166 PHE A C 1
ATOM 1315 O O . PHE A 1 166 ? -0.493 -31.607 17.852 1.00 79.00 166 PHE A O 1
ATOM 1322 N N . TRP A 1 167 ? -1.085 -31.012 15.768 1.00 78.12 167 TRP A N 1
ATOM 1323 C CA . TRP A 1 167 ? -2.356 -31.741 15.747 1.00 78.12 167 TRP A CA 1
ATOM 1324 C C . TRP A 1 167 ? -2.199 -33.236 15.463 1.00 78.12 167 TRP A C 1
ATOM 1326 O O . TRP A 1 167 ? -3.155 -33.995 15.620 1.00 78.12 167 TRP A O 1
ATOM 1336 N N . SER A 1 168 ? -1.001 -33.666 15.066 1.00 75.94 168 SER A N 1
ATOM 1337 C CA . SER A 1 168 ? -0.698 -35.044 14.703 1.00 75.94 168 SER A CA 1
ATOM 1338 C C . SER A 1 168 ? 0.263 -35.689 15.705 1.00 75.94 168 SER A C 1
ATOM 1340 O O . SER A 1 168 ? 1.419 -35.286 15.835 1.00 75.94 168 SER A O 1
ATOM 1342 N N . VAL A 1 169 ? -0.173 -36.739 16.394 1.00 73.81 169 VAL A N 1
ATOM 1343 C CA . VAL A 1 169 ? 0.708 -37.545 17.244 1.00 73.81 169 VAL A CA 1
ATOM 1344 C C . VAL A 1 169 ? 1.325 -38.642 16.394 1.00 73.81 169 VAL A C 1
ATOM 1346 O O . VAL A 1 169 ? 0.636 -39.482 15.821 1.00 73.81 169 VAL A O 1
ATOM 1349 N N . LYS A 1 170 ? 2.656 -38.675 16.328 1.00 74.25 170 LYS A N 1
ATOM 1350 C CA . LYS A 1 170 ? 3.360 -39.775 15.670 1.00 74.25 170 LYS A CA 1
ATOM 1351 C C . LYS A 1 170 ? 3.289 -41.030 16.540 1.00 74.25 170 LYS A C 1
ATOM 1353 O O . LYS A 1 170 ? 3.931 -41.100 17.593 1.00 74.25 170 LYS A O 1
ATOM 1358 N N . ASN A 1 171 ? 2.559 -42.043 16.087 1.00 74.19 171 ASN A N 1
ATOM 1359 C CA . ASN A 1 171 ? 2.505 -43.334 16.753 1.00 74.19 171 ASN A CA 1
ATOM 1360 C C . ASN A 1 171 ? 3.879 -44.019 16.641 1.00 74.19 171 ASN A C 1
ATOM 1362 O O . ASN A 1 171 ? 4.369 -44.335 15.554 1.00 74.19 171 ASN A O 1
ATOM 1366 N N . LYS A 1 172 ? 4.534 -44.236 17.789 1.00 75.62 172 LYS A N 1
ATOM 1367 C CA . LYS A 1 172 ? 5.903 -44.776 17.868 1.00 75.62 172 LYS A CA 1
ATOM 1368 C C . LYS A 1 172 ? 6.037 -46.191 17.296 1.00 75.62 172 LYS A C 1
ATOM 1370 O O . LYS A 1 172 ? 7.149 -46.587 16.965 1.00 75.62 172 LYS A O 1
ATOM 1375 N N . GLN A 1 173 ? 4.944 -46.951 17.208 1.00 73.81 173 GLN A N 1
ATOM 1376 C CA . GLN A 1 173 ? 4.967 -48.356 16.791 1.00 73.81 173 GLN A CA 1
ATOM 1377 C C . GLN A 1 173 ? 4.710 -48.533 15.292 1.00 73.81 173 GLN A C 1
ATOM 1379 O O . GLN A 1 173 ? 5.350 -49.362 14.653 1.00 73.81 173 GLN A O 1
ATOM 1384 N N . THR A 1 174 ? 3.798 -47.746 14.722 1.00 74.44 174 THR A N 1
ATOM 1385 C CA . THR A 1 174 ? 3.402 -47.835 13.306 1.00 74.44 174 THR A CA 1
ATOM 1386 C C . THR A 1 174 ? 4.078 -46.775 12.438 1.00 74.44 174 THR A C 1
ATOM 1388 O O . THR A 1 174 ? 4.084 -46.893 11.216 1.00 74.44 174 THR A O 1
ATOM 1391 N N . GLY A 1 175 ? 4.643 -45.727 13.050 1.00 71.50 175 GLY A N 1
ATOM 1392 C CA . GLY A 1 175 ? 5.181 -44.558 12.353 1.00 71.50 175 GLY A CA 1
ATOM 1393 C C . GLY A 1 175 ? 4.110 -43.669 11.714 1.00 71.50 175 GLY A C 1
ATOM 1394 O O . GLY A 1 175 ? 4.466 -42.642 11.137 1.00 71.50 175 GLY A O 1
ATOM 1395 N N . ALA A 1 176 ? 2.832 -44.050 11.821 1.00 69.88 176 ALA A N 1
ATOM 1396 C CA . ALA A 1 176 ? 1.693 -43.300 11.315 1.00 69.88 176 ALA A CA 1
ATOM 1397 C C . ALA A 1 176 ? 1.374 -42.112 12.229 1.00 69.88 176 ALA A C 1
ATOM 1399 O O . ALA A 1 176 ? 1.621 -42.151 13.435 1.00 69.88 176 ALA A O 1
ATOM 1400 N N . TYR A 1 177 ? 0.836 -41.054 11.637 1.00 70.38 177 TYR A N 1
ATOM 1401 C CA . TYR A 1 177 ? 0.345 -39.889 12.355 1.00 70.38 177 TYR A CA 1
ATOM 1402 C C . TYR A 1 177 ? -1.137 -40.097 12.681 1.00 70.38 177 TYR A C 1
ATOM 1404 O O . TYR A 1 177 ? -1.931 -40.345 11.776 1.00 70.38 177 TYR A O 1
ATOM 1412 N N . GLU A 1 178 ? -1.491 -40.029 13.960 1.00 72.31 178 GLU A N 1
ATOM 1413 C CA . GLU A 1 178 ? -2.873 -40.058 14.447 1.00 72.31 178 GLU A CA 1
ATOM 1414 C C . GLU A 1 178 ? -3.283 -38.630 14.825 1.00 72.31 178 GLU A C 1
ATOM 1416 O O . GLU A 1 178 ? -2.532 -37.929 15.504 1.00 72.31 178 GLU A O 1
ATOM 1421 N N . GLU A 1 179 ? -4.443 -38.170 14.356 1.00 69.75 179 GLU A N 1
ATOM 1422 C CA . GLU A 1 179 ? -4.964 -36.850 14.723 1.00 69.75 179 GLU A CA 1
ATOM 1423 C C . GLU A 1 179 ? -5.429 -36.847 16.182 1.00 69.75 179 GLU A C 1
ATOM 1425 O O . GLU A 1 179 ? -6.086 -37.779 16.648 1.00 69.75 179 GLU A O 1
ATOM 1430 N N . ILE A 1 180 ? -5.093 -35.785 16.913 1.00 68.62 180 ILE A N 1
ATOM 1431 C CA . ILE A 1 180 ? -5.604 -35.576 18.268 1.00 68.62 180 ILE A CA 1
ATOM 1432 C C . ILE A 1 180 ? -7.096 -35.253 18.162 1.00 68.62 180 ILE A C 1
ATOM 1434 O O . ILE A 1 180 ? -7.471 -34.230 17.586 1.00 68.62 180 ILE A O 1
ATOM 1438 N N . GLU A 1 181 ? -7.956 -36.080 18.761 1.00 64.00 181 GLU A N 1
ATOM 1439 C CA . GLU A 1 181 ? -9.375 -35.749 18.897 1.00 64.00 181 GLU A CA 1
ATOM 1440 C C . GLU A 1 181 ? -9.534 -34.474 19.740 1.00 64.00 181 GLU A C 1
ATOM 1442 O O . GLU A 1 181 ? -9.396 -34.474 20.966 1.00 64.00 181 GLU A O 1
ATOM 1447 N N . ALA A 1 182 ? -9.851 -33.361 19.075 1.00 57.84 182 ALA A N 1
ATOM 1448 C CA . ALA A 1 182 ? -10.028 -32.062 19.718 1.00 57.84 182 ALA A CA 1
ATOM 1449 C C . ALA A 1 182 ? -11.169 -32.050 20.759 1.00 57.84 182 ALA A C 1
ATOM 1451 O O . ALA A 1 182 ? -11.189 -31.189 21.638 1.00 57.84 182 ALA A O 1
ATOM 1452 N N . ASP A 1 183 ? -12.099 -33.004 20.708 1.00 56.34 183 ASP A N 1
ATOM 1453 C CA . ASP A 1 183 ? -13.310 -33.020 21.536 1.00 56.34 183 ASP A CA 1
ATOM 1454 C C . ASP A 1 183 ? -13.155 -33.797 22.867 1.00 56.34 183 ASP A C 1
ATOM 1456 O O . ASP A 1 183 ? -14.088 -33.800 23.666 1.00 56.34 183 ASP A O 1
ATOM 1460 N N . ALA A 1 184 ? -11.991 -34.391 23.173 1.00 58.44 184 ALA A N 1
ATOM 1461 C CA . ALA A 1 184 ? -11.859 -35.338 24.294 1.00 58.44 184 ALA A CA 1
ATOM 1462 C C . ALA A 1 184 ? -12.027 -34.748 25.721 1.00 58.44 184 ALA A C 1
ATOM 1464 O O . ALA A 1 184 ? -12.397 -35.483 26.628 1.00 58.44 184 ALA A O 1
ATOM 1465 N N . ASN A 1 185 ? -11.811 -33.438 25.932 1.00 67.25 185 ASN A N 1
ATOM 1466 C CA . ASN A 1 185 ? -11.838 -32.789 27.264 1.00 67.25 185 ASN A CA 1
ATOM 1467 C C . ASN A 1 185 ? -12.704 -31.507 27.305 1.00 67.25 185 ASN A C 1
ATOM 1469 O O . ASN A 1 185 ? -12.186 -30.410 27.536 1.00 67.25 185 ASN A O 1
ATOM 1473 N N . LEU A 1 186 ? -13.988 -31.583 26.959 1.00 79.88 186 LEU A N 1
ATOM 1474 C CA . LEU A 1 186 ? -14.880 -30.411 26.974 1.00 79.88 186 LEU A CA 1
ATOM 1475 C C . LEU A 1 186 ? -15.087 -29.870 28.400 1.00 79.88 186 LEU A C 1
ATOM 1477 O O . LEU A 1 186 ? -15.316 -30.641 29.325 1.00 79.88 186 LEU A O 1
ATOM 1481 N N . ILE A 1 187 ? -15.057 -28.543 28.566 1.00 80.69 187 ILE A N 1
ATOM 1482 C CA . ILE A 1 187 ? -15.391 -27.880 29.835 1.00 80.69 187 ILE A CA 1
ATOM 1483 C C . ILE A 1 187 ? -16.909 -27.694 29.866 1.00 80.69 187 ILE A C 1
ATOM 1485 O O . ILE A 1 187 ? -17.448 -26.787 29.224 1.00 80.69 187 ILE A O 1
ATOM 1489 N N . GLU A 1 188 ? -17.614 -28.578 30.570 1.00 77.31 188 GLU A N 1
ATOM 1490 C CA . GLU A 1 188 ? -19.082 -28.629 30.551 1.00 77.31 188 GLU A CA 1
ATOM 1491 C C . GLU A 1 188 ? -19.737 -27.496 31.360 1.00 77.31 188 GLU A C 1
ATOM 1493 O O . GLU A 1 188 ? -20.785 -26.979 30.964 1.00 77.31 188 GLU A O 1
ATOM 1498 N N . SER A 1 189 ? -19.127 -27.075 32.476 1.00 86.50 189 SER A N 1
ATOM 1499 C CA . SER A 1 189 ? -19.703 -26.078 33.387 1.00 86.50 189 SER A CA 1
ATOM 1500 C C . SER A 1 189 ? -19.224 -24.654 33.093 1.00 86.50 189 SER A C 1
ATOM 1502 O O . SER A 1 189 ? -18.028 -24.365 33.090 1.00 86.50 189 SER A O 1
ATOM 1504 N N . LYS A 1 190 ? -20.171 -23.714 32.959 1.00 85.56 190 LYS A N 1
ATOM 1505 C CA . LYS A 1 190 ? -19.873 -22.277 32.794 1.00 85.56 190 LYS A CA 1
ATOM 1506 C C . LYS A 1 190 ? -19.121 -21.689 33.998 1.00 85.56 190 LYS A C 1
ATOM 1508 O O . LYS A 1 190 ? -18.308 -20.788 33.828 1.00 85.56 190 LYS A O 1
ATOM 1513 N N . GLY A 1 191 ? -19.382 -22.196 35.207 1.00 85.94 191 GLY A N 1
ATOM 1514 C CA . GLY A 1 191 ? -18.697 -21.742 36.422 1.00 85.94 191 GLY A CA 1
ATOM 1515 C C . GLY A 1 191 ? -17.228 -22.168 36.468 1.00 85.94 191 GLY A C 1
ATOM 1516 O O . GLY A 1 191 ? -16.381 -21.394 36.897 1.00 85.94 191 GLY A O 1
ATOM 1517 N N . GLU A 1 192 ? -16.924 -23.365 35.967 1.00 88.06 192 GLU A N 1
ATOM 1518 C CA . GLU A 1 192 ? -15.552 -23.874 35.858 1.00 88.06 192 GLU A CA 1
ATOM 1519 C C . GLU A 1 192 ? -14.750 -23.085 34.817 1.00 88.06 192 GLU A C 1
ATOM 1521 O O . GLU A 1 192 ? -13.643 -22.635 35.101 1.00 88.06 192 GLU A O 1
ATOM 1526 N N . ALA A 1 193 ? -15.352 -22.827 33.652 1.00 87.69 193 ALA A N 1
ATOM 1527 C CA . ALA A 1 193 ? -14.768 -21.986 32.611 1.00 87.69 193 ALA A CA 1
ATOM 1528 C C . ALA A 1 193 ? -14.449 -20.563 33.114 1.00 87.69 193 ALA A C 1
ATOM 1530 O O . ALA A 1 193 ? -13.372 -20.038 32.839 1.00 87.69 193 ALA A O 1
ATOM 1531 N N . ALA A 1 194 ? -15.362 -19.951 33.878 1.00 90.12 194 ALA A N 1
ATOM 1532 C CA . ALA A 1 194 ? -15.153 -18.623 34.454 1.00 90.12 194 ALA A CA 1
ATOM 1533 C C . ALA A 1 194 ? -14.031 -18.621 35.505 1.00 90.12 194 ALA A C 1
ATOM 1535 O O . ALA A 1 194 ? -13.176 -17.740 35.474 1.00 90.12 194 ALA A O 1
ATOM 1536 N N . GLY A 1 195 ? -13.997 -19.632 36.382 1.00 90.62 195 GLY A N 1
ATOM 1537 C CA . GLY A 1 195 ? -12.924 -19.784 37.365 1.00 90.62 195 GLY A CA 1
ATOM 1538 C C . GLY A 1 195 ? -11.554 -19.953 36.705 1.00 90.62 195 GLY A C 1
ATOM 1539 O O . GLY A 1 195 ? -10.590 -19.318 37.119 1.00 90.62 195 GLY A O 1
ATOM 1540 N N . LEU A 1 196 ? -11.466 -20.739 35.629 1.00 90.44 196 LEU A N 1
ATOM 1541 C CA . LEU A 1 196 ? -10.222 -20.911 34.881 1.00 90.44 196 LEU A CA 1
ATOM 1542 C C . LEU A 1 196 ? -9.750 -19.591 34.252 1.00 90.44 196 LEU A C 1
ATOM 1544 O O . LEU A 1 196 ? -8.596 -19.211 34.438 1.00 90.44 196 LEU A O 1
ATOM 1548 N N . LEU A 1 197 ? -10.635 -18.840 33.591 1.00 90.69 197 LEU A N 1
ATOM 1549 C CA . LEU A 1 197 ? -10.294 -17.525 33.029 1.00 90.69 197 LEU A CA 1
ATOM 1550 C C . LEU A 1 197 ? -9.810 -16.535 34.099 1.00 90.69 197 LEU A C 1
ATOM 1552 O O . LEU A 1 197 ? -8.857 -15.792 33.861 1.00 90.69 197 LEU A O 1
ATOM 1556 N N . GLU A 1 198 ? -10.424 -16.549 35.282 1.00 91.00 198 GLU A N 1
ATOM 1557 C CA . GLU A 1 198 ? -10.012 -15.719 36.415 1.00 91.00 198 GLU A CA 1
ATOM 1558 C C . GLU A 1 198 ? -8.611 -16.109 36.912 1.00 91.00 198 GLU A C 1
ATOM 1560 O O . GLU A 1 198 ? -7.749 -15.242 37.038 1.00 91.00 198 GLU A O 1
ATOM 1565 N N . THR A 1 199 ? -8.317 -17.408 37.053 1.00 92.25 199 THR A N 1
ATOM 1566 C CA . THR A 1 199 ? -6.962 -17.864 37.425 1.00 92.25 199 THR A CA 1
ATOM 1567 C C . THR A 1 199 ? -5.905 -17.482 36.385 1.00 92.25 199 THR A C 1
ATOM 1569 O O . THR A 1 199 ? -4.797 -17.069 36.729 1.00 92.25 199 THR A O 1
ATOM 1572 N N . MET A 1 200 ? -6.233 -17.564 35.095 1.00 88.44 200 MET A N 1
ATOM 1573 C CA . MET A 1 200 ? -5.322 -17.163 34.021 1.00 88.44 200 MET A CA 1
ATOM 1574 C C . MET A 1 200 ? -5.077 -15.648 34.012 1.00 88.44 200 MET A C 1
ATOM 1576 O O . MET A 1 200 ? -3.969 -15.202 33.697 1.00 88.44 200 MET A O 1
ATOM 1580 N N . TYR A 1 201 ? -6.084 -14.856 34.382 1.00 91.06 201 TYR A N 1
ATOM 1581 C CA . TYR A 1 201 ? -5.958 -13.413 34.560 1.00 91.06 201 TYR A CA 1
ATOM 1582 C C . TYR A 1 201 ? -5.103 -13.047 35.777 1.00 91.06 201 TYR A C 1
ATOM 1584 O O . TYR A 1 201 ? -4.214 -12.204 35.658 1.00 91.06 201 TYR A O 1
ATOM 1592 N N . GLU A 1 202 ? -5.307 -13.707 36.919 1.00 91.94 202 GLU A N 1
ATOM 1593 C CA . GLU A 1 202 ? -4.490 -13.518 38.128 1.00 91.94 202 GLU A CA 1
ATOM 1594 C C . GLU A 1 202 ? -3.009 -13.825 37.874 1.00 91.94 202 GLU A C 1
ATOM 1596 O O . GLU A 1 202 ? -2.129 -13.102 38.345 1.00 91.94 202 GLU A O 1
ATOM 1601 N N . ASN A 1 203 ? -2.732 -14.843 37.057 1.00 89.56 203 ASN A N 1
ATOM 1602 C CA . ASN A 1 203 ? -1.382 -15.192 36.616 1.00 89.56 203 ASN A CA 1
ATOM 1603 C C . ASN A 1 203 ? -0.799 -14.211 35.574 1.00 89.56 203 ASN A C 1
ATOM 1605 O O . ASN A 1 203 ? 0.372 -14.319 35.209 1.00 89.56 203 ASN A O 1
ATOM 1609 N N . GLY A 1 204 ? -1.589 -13.248 35.086 1.00 84.62 204 GLY A N 1
ATOM 1610 C CA . GLY A 1 204 ? -1.165 -12.236 34.115 1.00 84.62 204 GLY A CA 1
ATOM 1611 C C . GLY A 1 204 ? -1.021 -12.753 32.681 1.00 84.62 204 GLY A C 1
ATOM 1612 O O . GLY A 1 204 ? -0.366 -12.103 31.865 1.00 84.62 204 GLY A O 1
ATOM 1613 N N . HIS A 1 205 ? -1.608 -13.907 32.357 1.00 83.69 205 HIS A N 1
ATOM 1614 C CA . HIS A 1 205 ? -1.535 -14.492 31.015 1.00 83.69 205 HIS A CA 1
ATOM 1615 C C . HIS A 1 205 ? -2.534 -13.872 30.030 1.00 83.69 205 HIS A C 1
ATOM 1617 O O . HIS A 1 205 ? -2.310 -13.919 28.821 1.00 83.69 205 HIS A O 1
ATOM 1623 N N . ILE A 1 206 ? -3.632 -13.302 30.535 1.00 83.50 206 ILE A N 1
ATOM 1624 C CA . ILE A 1 206 ? -4.781 -12.856 29.738 1.00 83.50 206 ILE A CA 1
ATOM 1625 C C . ILE A 1 206 ? -5.107 -11.379 30.020 1.00 83.50 206 ILE A C 1
ATOM 1627 O O . ILE A 1 206 ? -4.884 -10.870 31.117 1.00 83.50 206 ILE A O 1
ATOM 1631 N N . SER A 1 207 ? -5.634 -10.675 29.013 1.00 81.75 207 SER A N 1
ATOM 1632 C CA . SER A 1 207 ? -6.103 -9.286 29.118 1.00 81.75 207 SER A CA 1
ATOM 1633 C C . SER A 1 207 ? -7.416 -9.181 29.915 1.00 81.75 207 SER A C 1
ATOM 1635 O O . SER A 1 207 ? -8.252 -10.078 29.814 1.00 81.75 207 SER A O 1
ATOM 1637 N N . PRO A 1 208 ? -7.693 -8.066 30.625 1.00 83.62 208 PRO A N 1
ATOM 1638 C CA . PRO A 1 208 ? -8.967 -7.866 31.327 1.00 83.62 208 PRO A CA 1
ATOM 1639 C C . PRO A 1 208 ? -10.217 -8.063 30.453 1.00 83.62 208 PRO A C 1
ATOM 1641 O O . PRO A 1 208 ? -11.264 -8.467 30.949 1.00 83.62 208 PRO A O 1
ATOM 1644 N N . ASN A 1 209 ? -10.115 -7.790 29.148 1.00 82.19 209 ASN A N 1
ATOM 1645 C CA . ASN A 1 209 ? -11.235 -7.932 28.213 1.00 82.19 209 ASN A CA 1
ATOM 1646 C C . ASN A 1 209 ? -11.618 -9.396 27.948 1.00 82.19 209 ASN A C 1
ATOM 1648 O O . ASN A 1 209 ? -12.738 -9.661 27.520 1.00 82.19 209 ASN A O 1
ATOM 1652 N N . ASP A 1 210 ? -10.698 -10.330 28.190 1.00 83.75 210 ASP A N 1
ATOM 1653 C CA . ASP A 1 210 ? -10.858 -11.740 27.848 1.00 83.75 210 ASP A CA 1
ATOM 1654 C C . ASP A 1 210 ? -11.340 -12.607 29.022 1.00 83.75 210 ASP A C 1
ATOM 1656 O O . ASP A 1 210 ? -11.681 -13.770 28.824 1.00 83.75 210 ASP A O 1
ATOM 1660 N N . VAL A 1 211 ? -11.434 -12.046 30.229 1.00 86.94 211 VAL A N 1
ATOM 1661 C CA . VAL A 1 211 ? -11.799 -12.786 31.453 1.00 86.94 211 VAL A CA 1
ATOM 1662 C C . VAL A 1 211 ? -13.263 -13.237 31.451 1.00 86.94 211 VAL A C 1
ATOM 1664 O O . VAL A 1 211 ? -13.620 -14.237 32.067 1.00 86.94 211 VAL A O 1
ATOM 1667 N N . GLN A 1 212 ? -14.133 -12.507 30.751 1.00 86.00 212 GLN A N 1
ATOM 1668 C CA . GLN A 1 212 ? -15.561 -12.800 30.736 1.00 86.00 212 GLN A CA 1
ATOM 1669 C C . GLN A 1 212 ? -15.949 -13.843 29.677 1.00 86.00 212 GLN A C 1
ATOM 1671 O O . GLN A 1 212 ? -15.392 -13.903 28.576 1.00 86.00 212 GLN A O 1
ATOM 1676 N N . ILE A 1 213 ? -16.982 -14.623 30.002 1.00 85.06 213 ILE A N 1
ATOM 1677 C CA . ILE A 1 213 ? -17.685 -15.476 29.040 1.00 85.06 213 ILE A CA 1
ATOM 1678 C C . ILE A 1 213 ? -18.741 -14.621 28.346 1.00 85.06 213 ILE A C 1
ATOM 1680 O O . ILE A 1 213 ? -19.615 -14.052 29.007 1.00 85.06 213 ILE A O 1
ATOM 1684 N N . PHE A 1 214 ? -18.655 -14.530 27.023 1.00 86.25 214 PHE A N 1
ATOM 1685 C CA . PHE A 1 214 ? -19.540 -13.688 26.226 1.00 86.25 214 PHE A CA 1
ATOM 1686 C C . PHE A 1 214 ? -20.922 -14.328 26.036 1.00 86.25 214 PHE A C 1
ATOM 1688 O O . PHE A 1 214 ? -21.083 -15.546 26.111 1.00 86.25 214 PHE A O 1
ATOM 1695 N N . GLU A 1 215 ? -21.937 -13.499 25.780 1.00 83.06 215 GLU A N 1
ATOM 1696 C CA . GLU A 1 215 ? -23.292 -13.974 25.453 1.00 83.06 215 GLU A CA 1
ATOM 1697 C C . GLU A 1 215 ? -23.333 -14.706 24.102 1.00 83.06 215 GLU A C 1
ATOM 1699 O O . GLU A 1 215 ? -24.116 -15.637 23.928 1.00 83.06 215 GLU A O 1
ATOM 1704 N N . ASP A 1 216 ? -22.417 -14.352 23.196 1.00 80.94 216 ASP A N 1
ATOM 1705 C CA . ASP A 1 216 ? -22.253 -14.946 21.864 1.00 80.94 216 ASP A CA 1
ATOM 1706 C C . ASP A 1 216 ? -21.725 -16.397 21.888 1.00 80.94 216 ASP A C 1
ATOM 1708 O O . ASP A 1 216 ? -21.623 -17.042 20.844 1.00 80.94 216 ASP A O 1
ATOM 1712 N N . GLU A 1 217 ? -21.402 -16.943 23.068 1.00 82.12 217 GLU A N 1
ATOM 1713 C CA . GLU A 1 217 ? -20.892 -18.306 23.265 1.00 82.12 217 GLU A CA 1
ATOM 1714 C C . GLU A 1 217 ? -21.949 -19.202 23.949 1.00 82.12 217 GLU A C 1
ATOM 1716 O O . GLU A 1 217 ? -21.827 -19.525 25.133 1.00 82.12 217 GLU A O 1
ATOM 1721 N N . PRO A 1 218 ? -23.008 -19.645 23.238 1.00 80.94 218 PRO A N 1
ATOM 1722 C CA . PRO A 1 218 ? -24.119 -20.360 23.867 1.00 80.94 218 PRO A CA 1
ATOM 1723 C C . PRO A 1 218 ? -23.802 -21.824 24.203 1.00 80.94 218 PRO A C 1
ATOM 1725 O O . PRO A 1 218 ? -24.466 -22.410 25.056 1.00 80.94 218 PRO A O 1
ATOM 1728 N N . THR A 1 219 ? -22.823 -22.441 23.529 1.00 86.31 219 THR A N 1
ATOM 1729 C CA . THR A 1 219 ? -22.516 -23.875 23.680 1.00 86.31 219 THR A CA 1
ATOM 1730 C C . THR A 1 219 ? -21.179 -24.122 24.380 1.00 86.31 219 THR A C 1
ATOM 1732 O O . THR A 1 219 ? -20.227 -23.377 24.130 1.00 86.31 219 THR A O 1
ATOM 1735 N N . PRO A 1 220 ? -21.046 -25.230 25.145 1.00 85.69 220 PRO A N 1
ATOM 1736 C CA . PRO A 1 220 ? -19.788 -25.590 25.796 1.00 85.69 220 PRO A CA 1
ATOM 1737 C C . PRO A 1 220 ? -18.581 -25.716 24.884 1.00 85.69 220 PRO A C 1
ATOM 1739 O O . PRO A 1 220 ? -17.445 -25.479 25.295 1.00 85.69 220 PRO A O 1
ATOM 1742 N N . LYS A 1 221 ? -18.827 -26.025 23.612 1.00 86.31 221 LYS A N 1
ATOM 1743 C CA . LYS A 1 221 ? -17.782 -26.104 22.598 1.00 86.31 221 LYS A CA 1
ATOM 1744 C C . LYS A 1 221 ? -17.150 -24.739 22.310 1.00 86.31 221 LYS A C 1
ATOM 1746 O O . LYS A 1 221 ? -15.953 -24.701 22.044 1.00 86.31 221 LYS A O 1
ATOM 1751 N N . HIS A 1 222 ? -17.904 -23.638 22.367 1.00 87.19 222 HIS A N 1
ATOM 1752 C CA . HIS A 1 222 ? -17.377 -22.309 22.037 1.00 87.19 222 HIS A CA 1
ATOM 1753 C C . HIS A 1 222 ? -16.381 -21.815 23.087 1.00 87.19 222 HIS A C 1
ATOM 1755 O O . HIS A 1 222 ? -15.220 -21.585 22.745 1.00 87.19 222 HIS A O 1
ATOM 1761 N N . TRP A 1 223 ? -16.786 -21.744 24.361 1.00 87.81 223 TRP A N 1
ATOM 1762 C CA . TRP A 1 223 ? -15.883 -21.272 25.416 1.00 87.81 223 TRP A CA 1
ATOM 1763 C C . TRP A 1 223 ? -14.718 -22.236 25.643 1.00 87.81 223 TRP A C 1
ATOM 1765 O O . TRP A 1 223 ? -13.595 -21.787 25.837 1.00 87.81 223 TRP A O 1
ATOM 1775 N N . SER A 1 224 ? -14.928 -23.556 25.523 1.00 88.38 224 SER A N 1
ATOM 1776 C CA . SER A 1 224 ? -13.829 -24.529 25.637 1.00 88.38 224 SER A CA 1
ATOM 1777 C C . SER A 1 224 ? -12.766 -24.321 24.555 1.00 88.38 224 SER A C 1
ATOM 1779 O O . SER A 1 224 ? -11.572 -24.398 24.836 1.00 88.38 224 SER A O 1
ATOM 1781 N N . ARG A 1 225 ? -13.173 -24.037 23.308 1.00 86.94 225 ARG A N 1
ATOM 1782 C CA . ARG A 1 225 ? -12.232 -23.753 22.211 1.00 86.94 225 ARG A CA 1
ATOM 1783 C C . ARG A 1 225 ? -11.443 -22.478 22.470 1.00 86.94 225 ARG A C 1
ATOM 1785 O O . ARG A 1 225 ? -10.229 -22.494 22.291 1.00 86.94 225 ARG A O 1
ATOM 1792 N N . ARG A 1 226 ? -12.125 -21.421 22.914 1.00 88.38 226 ARG A N 1
ATOM 1793 C CA . ARG A 1 226 ? -11.513 -20.129 23.235 1.00 88.38 226 ARG A CA 1
ATOM 1794 C C . ARG A 1 226 ? -10.559 -20.204 24.429 1.00 88.38 226 ARG A C 1
ATOM 1796 O O . ARG A 1 226 ? -9.475 -19.641 24.399 1.00 88.38 226 ARG A O 1
ATOM 1803 N N . ILE A 1 227 ? -10.926 -20.914 25.486 1.00 89.00 227 ILE A N 1
ATOM 1804 C CA . ILE A 1 227 ? -10.045 -21.087 26.646 1.00 89.00 227 ILE A CA 1
ATOM 1805 C C . ILE A 1 227 ? -8.774 -21.822 26.225 1.00 89.00 227 ILE A C 1
ATOM 1807 O O . ILE A 1 227 ? -7.675 -21.363 26.510 1.00 89.00 227 ILE A O 1
ATOM 1811 N N . ARG A 1 228 ? -8.898 -22.898 25.442 1.00 87.50 228 ARG A N 1
ATOM 1812 C CA . ARG A 1 228 ? -7.724 -23.628 24.952 1.00 87.50 228 ARG A CA 1
ATOM 1813 C C . ARG A 1 228 ? -6.872 -22.834 23.968 1.00 87.50 228 ARG A C 1
ATOM 1815 O O . ARG A 1 228 ? -5.670 -23.069 23.896 1.00 87.50 228 ARG A O 1
ATOM 1822 N N . THR A 1 229 ? -7.452 -21.951 23.150 1.00 88.56 229 THR A N 1
ATOM 1823 C CA . THR A 1 229 ? -6.642 -21.041 22.318 1.00 88.56 229 THR A CA 1
ATOM 1824 C C . THR A 1 229 ? -5.873 -20.070 23.208 1.00 88.56 229 THR A C 1
ATOM 1826 O O . THR A 1 229 ? -4.681 -19.881 22.986 1.00 88.56 229 THR A O 1
ATOM 1829 N N . LEU A 1 230 ? -6.508 -19.519 24.247 1.00 89.69 230 LEU A N 1
ATOM 1830 C CA . LEU A 1 230 ? -5.862 -18.644 25.229 1.00 89.69 230 LEU A CA 1
ATOM 1831 C C . LEU A 1 230 ? -4.753 -19.361 26.016 1.00 89.69 230 LEU A C 1
ATOM 1833 O O . LEU A 1 230 ? -3.689 -18.778 26.198 1.00 89.69 230 LEU A O 1
ATOM 1837 N N . GLU A 1 231 ? -4.945 -20.624 26.402 1.00 88.12 231 GLU A N 1
ATOM 1838 C CA . GLU A 1 231 ? -3.902 -21.472 27.006 1.00 88.12 231 GLU A CA 1
ATOM 1839 C C . GLU A 1 231 ? -2.704 -21.631 26.066 1.00 88.12 231 GLU A C 1
ATOM 1841 O O . GLU A 1 231 ? -1.575 -21.338 26.451 1.00 88.12 231 GLU A O 1
ATOM 1846 N N . ARG A 1 232 ? -2.935 -21.989 24.794 1.00 87.56 232 ARG A N 1
ATOM 1847 C CA . ARG A 1 232 ? -1.846 -22.124 23.804 1.00 87.56 232 ARG A CA 1
ATOM 1848 C C . ARG A 1 232 ? -1.068 -20.825 23.602 1.00 87.56 232 ARG A C 1
ATOM 1850 O O . ARG A 1 232 ? 0.153 -20.852 23.444 1.00 87.56 232 ARG A O 1
ATOM 1857 N N . ILE A 1 233 ? -1.776 -19.699 23.598 1.00 87.69 233 ILE A N 1
ATOM 1858 C CA . ILE A 1 233 ? -1.184 -18.363 23.494 1.00 87.69 233 ILE A CA 1
ATOM 1859 C C . ILE A 1 233 ? -0.344 -18.053 24.742 1.00 87.69 233 ILE A C 1
ATOM 1861 O O . ILE A 1 233 ? 0.775 -17.554 24.615 1.00 87.69 233 ILE A O 1
ATOM 1865 N N . ALA A 1 234 ? -0.866 -18.349 25.935 1.00 87.19 234 ALA A N 1
ATOM 1866 C CA . ALA A 1 234 ? -0.175 -18.139 27.204 1.00 87.19 234 ALA A CA 1
ATOM 1867 C C . ALA A 1 234 ? 1.113 -18.973 27.300 1.00 87.19 234 ALA A C 1
ATOM 1869 O O . ALA A 1 234 ? 2.159 -18.446 27.687 1.00 87.19 234 ALA A O 1
ATOM 1870 N N . ASP A 1 235 ? 1.048 -20.232 26.864 1.00 86.00 235 ASP A N 1
ATOM 1871 C CA . ASP A 1 235 ? 2.156 -21.190 26.884 1.00 86.00 235 ASP A CA 1
ATOM 1872 C C . ASP A 1 235 ? 3.198 -20.951 25.779 1.00 86.00 235 ASP A C 1
ATOM 1874 O O . ASP A 1 235 ? 4.280 -21.541 25.817 1.00 86.00 235 ASP A O 1
ATOM 1878 N N . LYS A 1 236 ? 2.906 -20.078 24.800 1.00 83.06 236 LYS A N 1
ATOM 1879 C CA . LYS A 1 236 ? 3.767 -19.787 23.636 1.00 83.06 236 LYS A CA 1
ATOM 1880 C C . LYS A 1 236 ? 4.224 -21.060 22.923 1.00 83.06 236 LYS A C 1
ATOM 1882 O O . LYS A 1 236 ? 5.422 -21.294 22.731 1.00 83.06 236 LYS A O 1
ATOM 1887 N N . VAL A 1 237 ? 3.252 -21.890 22.546 1.00 83.62 237 VAL A N 1
ATOM 1888 C CA . VAL A 1 237 ? 3.489 -23.151 21.829 1.00 83.62 237 VAL A CA 1
ATOM 1889 C C . VAL A 1 237 ? 4.378 -22.903 20.599 1.00 83.62 237 VAL A C 1
ATOM 1891 O O . VAL A 1 237 ? 4.132 -21.951 19.857 1.00 83.62 237 VAL A O 1
ATOM 1894 N N . PRO A 1 238 ? 5.413 -23.731 20.353 1.00 79.81 238 PRO A N 1
ATOM 1895 C CA . PRO A 1 238 ? 6.265 -23.573 19.182 1.00 79.81 238 PRO A CA 1
ATOM 1896 C C . PRO A 1 238 ? 5.446 -23.740 17.900 1.00 79.81 238 PRO A C 1
ATOM 1898 O O . PRO A 1 238 ? 4.724 -24.721 17.730 1.00 79.81 238 PRO A O 1
ATOM 1901 N N . VAL A 1 239 ? 5.584 -22.779 16.989 1.00 78.19 239 VAL A N 1
ATOM 1902 C CA . VAL A 1 239 ? 4.813 -22.733 15.744 1.00 78.19 239 VAL A CA 1
ATOM 1903 C C . VAL A 1 239 ? 5.662 -23.228 14.581 1.00 78.19 239 VAL A C 1
ATOM 1905 O O . VAL A 1 239 ? 6.780 -22.759 14.369 1.00 78.19 239 VAL A O 1
ATOM 1908 N N . SER A 1 240 ? 5.110 -24.170 13.817 1.00 69.06 240 SER A N 1
ATOM 1909 C CA . SER A 1 240 ? 5.739 -24.751 12.623 1.00 69.06 240 SER A CA 1
ATOM 1910 C C . SER A 1 240 ? 5.282 -24.089 11.317 1.00 69.06 240 SER A C 1
ATOM 1912 O O . SER A 1 240 ? 5.928 -24.246 10.279 1.00 69.06 240 SER A O 1
ATOM 1914 N N . THR A 1 241 ? 4.176 -23.334 11.339 1.00 71.38 241 THR A N 1
ATOM 1915 C CA . THR A 1 241 ? 3.587 -22.746 10.130 1.00 71.38 241 THR A CA 1
ATOM 1916 C C . THR A 1 241 ? 4.484 -21.664 9.536 1.00 71.38 241 THR A C 1
ATOM 1918 O O . THR A 1 241 ? 4.725 -20.630 10.159 1.00 71.38 241 THR A O 1
ATOM 1921 N N . ARG A 1 242 ? 4.916 -21.879 8.290 1.00 70.62 242 ARG A N 1
ATOM 1922 C CA . ARG A 1 242 ? 5.726 -20.926 7.514 1.00 70.62 242 ARG A CA 1
ATOM 1923 C C . ARG A 1 242 ? 4.958 -19.661 7.118 1.00 70.62 242 ARG A C 1
ATOM 1925 O O . ARG A 1 242 ? 5.538 -18.583 7.059 1.00 70.62 242 ARG A O 1
ATOM 1932 N N . MET A 1 243 ? 3.676 -19.805 6.791 1.00 77.50 243 MET A N 1
ATOM 1933 C CA . MET A 1 243 ? 2.805 -18.717 6.348 1.00 77.50 243 MET A CA 1
ATOM 1934 C C . MET A 1 243 ? 1.689 -18.560 7.366 1.00 77.50 243 MET A C 1
ATOM 1936 O O . MET A 1 243 ? 0.939 -19.501 7.614 1.00 77.50 243 MET A O 1
ATOM 1940 N N . HIS A 1 244 ? 1.611 -17.380 7.969 1.00 82.00 244 HIS A N 1
ATOM 1941 C CA . HIS A 1 244 ? 0.581 -17.092 8.951 1.00 82.00 244 HIS A CA 1
ATOM 1942 C C . HIS A 1 244 ? -0.715 -16.686 8.246 1.00 82.00 244 HIS A C 1
ATOM 1944 O O . HIS A 1 244 ? -0.665 -15.880 7.313 1.00 82.00 244 HIS A O 1
ATOM 1950 N N . PRO A 1 245 ? -1.866 -17.232 8.667 1.00 86.44 245 PRO A N 1
ATOM 1951 C CA . PRO A 1 245 ? -3.133 -16.910 8.040 1.00 86.44 245 PRO A CA 1
ATOM 1952 C C . PRO A 1 245 ? -3.568 -15.479 8.373 1.00 86.44 245 PRO A C 1
ATOM 1954 O O . PRO A 1 245 ? -3.383 -14.983 9.487 1.00 86.44 245 PRO A O 1
ATOM 1957 N N . TYR A 1 246 ? -4.177 -14.834 7.384 1.00 89.94 246 TYR A N 1
ATOM 1958 C CA . TYR A 1 246 ? -4.864 -13.557 7.529 1.00 89.94 246 TYR A CA 1
ATOM 1959 C C . TYR A 1 246 ? -6.368 -13.797 7.448 1.00 89.94 246 TYR A C 1
ATOM 1961 O O . TYR A 1 246 ? -6.826 -14.608 6.642 1.00 89.94 246 TYR A O 1
ATOM 1969 N N . ALA A 1 247 ? -7.131 -13.090 8.273 1.00 90.50 247 ALA A N 1
ATOM 1970 C CA . ALA A 1 247 ? -8.586 -13.166 8.290 1.00 90.50 247 ALA A CA 1
ATOM 1971 C C . ALA A 1 247 ? -9.188 -11.764 8.388 1.00 90.50 247 ALA A C 1
ATOM 1973 O O . ALA A 1 247 ? -8.559 -10.854 8.934 1.00 90.50 247 ALA A O 1
ATOM 1974 N N . ASN A 1 248 ? -10.403 -11.598 7.864 1.00 91.38 248 ASN A N 1
ATOM 1975 C CA . ASN A 1 248 ? -11.149 -10.353 8.007 1.00 91.38 248 ASN A CA 1
ATOM 1976 C C . ASN A 1 248 ? -11.405 -10.095 9.492 1.00 91.38 248 ASN A C 1
ATOM 1978 O O . ASN A 1 248 ? -11.809 -10.996 10.233 1.00 91.38 248 ASN A O 1
ATOM 1982 N N . PHE A 1 249 ? -11.129 -8.871 9.922 1.00 92.06 249 PHE A N 1
ATOM 1983 C CA . PHE A 1 249 ? -11.388 -8.451 11.284 1.00 92.06 249 PHE A CA 1
ATOM 1984 C C . PHE A 1 249 ? -12.887 -8.296 11.513 1.00 92.06 249 PHE A C 1
ATOM 1986 O O . PHE A 1 249 ? -13.561 -7.632 10.735 1.00 92.06 249 PHE A O 1
ATOM 1993 N N . THR A 1 250 ? -13.367 -8.865 12.614 1.00 89.88 250 THR A N 1
ATOM 1994 C CA . THR A 1 250 ? -14.745 -8.729 13.081 1.00 89.88 250 THR A CA 1
ATOM 1995 C C . THR A 1 250 ? -14.786 -7.950 14.394 1.00 89.88 250 THR A C 1
ATOM 1997 O O . THR A 1 250 ? -13.946 -8.143 15.279 1.00 89.88 250 THR A O 1
ATOM 2000 N N . LEU A 1 251 ? -15.802 -7.107 14.600 1.00 90.31 251 LEU A N 1
ATOM 2001 C CA . LEU A 1 251 ? -15.958 -6.339 15.851 1.00 90.31 251 LEU A CA 1
ATOM 2002 C C . LEU A 1 251 ? -16.416 -7.196 17.056 1.00 90.31 251 LEU A C 1
ATOM 2004 O O . LEU A 1 251 ? -16.804 -6.669 18.099 1.00 90.31 251 LEU A O 1
ATOM 2008 N N . ARG A 1 252 ? -16.388 -8.528 16.951 1.00 89.25 252 ARG A N 1
ATOM 2009 C CA . ARG A 1 252 ? -16.842 -9.431 18.016 1.00 89.25 252 ARG A CA 1
ATOM 2010 C C . ARG A 1 252 ? -15.787 -9.546 19.119 1.00 89.25 252 ARG A C 1
ATOM 2012 O O . ARG A 1 252 ? -14.694 -10.055 18.863 1.00 89.25 252 ARG A O 1
ATOM 2019 N N . PRO A 1 253 ? -16.105 -9.177 20.375 1.00 86.06 253 PRO A N 1
ATOM 2020 C CA . PRO A 1 253 ? -15.150 -9.279 21.478 1.00 86.06 253 PRO A CA 1
ATOM 2021 C C . PRO A 1 253 ? -14.614 -10.700 21.706 1.00 86.06 253 PRO A C 1
ATOM 2023 O O . PRO A 1 253 ? -13.444 -10.856 22.041 1.00 86.06 253 PRO A O 1
ATOM 2026 N N . ALA A 1 254 ? -15.438 -11.727 21.461 1.00 85.94 254 ALA A N 1
ATOM 2027 C CA . ALA A 1 254 ? -15.065 -13.135 21.601 1.00 85.94 254 ALA A CA 1
ATOM 2028 C C . ALA A 1 254 ? -13.943 -13.576 20.652 1.00 85.94 254 ALA A C 1
ATOM 2030 O O . ALA A 1 254 ? -13.114 -14.404 21.022 1.00 85.94 254 ALA A O 1
ATOM 2031 N N . GLU A 1 255 ? -13.878 -13.007 19.449 1.00 87.75 255 GLU A N 1
ATOM 2032 C CA . GLU A 1 255 ? -12.928 -13.393 18.397 1.00 87.75 255 GLU A CA 1
ATOM 2033 C C . GLU A 1 255 ? -11.641 -12.545 18.441 1.00 87.75 255 GLU A C 1
ATOM 2035 O O . GLU A 1 255 ? -10.645 -12.879 17.801 1.00 87.75 255 GLU A O 1
ATOM 2040 N N . ARG A 1 256 ? -11.611 -11.492 19.270 1.00 88.19 256 ARG A N 1
ATOM 2041 C CA . ARG A 1 256 ? -10.491 -10.546 19.397 1.00 88.19 256 ARG A CA 1
ATOM 2042 C C . ARG A 1 256 ? -9.146 -11.222 19.687 1.00 88.19 256 ARG A C 1
ATOM 2044 O O . ARG A 1 256 ? -8.133 -10.836 19.109 1.00 88.19 256 ARG A O 1
ATOM 2051 N N . HIS A 1 257 ? -9.140 -12.227 20.563 1.00 87.31 257 HIS A N 1
ATOM 2052 C CA . HIS A 1 257 ? -7.933 -12.944 20.991 1.00 87.31 257 HIS A CA 1
ATOM 2053 C C . HIS A 1 257 ? -7.240 -13.732 19.863 1.00 87.31 257 HIS A C 1
ATOM 2055 O O . HIS A 1 257 ? -6.075 -14.104 20.006 1.00 87.31 257 HIS A O 1
ATOM 2061 N N . LEU A 1 258 ? -7.937 -13.988 18.749 1.00 90.88 258 LEU A N 1
ATOM 2062 C CA . LEU A 1 258 ? -7.395 -14.715 17.599 1.00 90.88 258 LEU A CA 1
ATOM 2063 C C . LEU A 1 258 ? -6.380 -13.883 16.810 1.00 90.88 258 LEU A C 1
ATOM 2065 O O . LEU A 1 258 ? -5.510 -14.444 16.147 1.00 90.88 258 LEU A O 1
ATOM 2069 N N . PHE A 1 259 ? -6.480 -12.556 16.876 1.00 92.25 259 PHE A N 1
ATOM 2070 C CA . PHE A 1 259 ? -5.649 -11.638 16.105 1.00 92.25 259 PHE A CA 1
ATOM 2071 C C . PHE A 1 259 ? -4.368 -11.255 16.850 1.00 92.25 259 PHE A C 1
ATOM 2073 O O . PHE A 1 259 ? -4.318 -11.203 18.086 1.00 92.25 259 PHE A O 1
ATOM 2080 N N . MET A 1 260 ? -3.307 -10.996 16.085 1.00 89.00 260 MET A N 1
ATOM 2081 C CA . MET A 1 260 ? -2.007 -10.602 16.621 1.00 89.00 260 MET A CA 1
ATOM 2082 C C . MET A 1 260 ? -2.077 -9.237 17.317 1.00 89.00 260 MET A C 1
ATOM 2084 O O . MET A 1 260 ? -2.709 -8.301 16.831 1.00 89.00 260 MET A O 1
ATOM 2088 N N . GLU A 1 261 ? -1.386 -9.112 18.450 1.00 86.88 261 GLU A N 1
ATOM 2089 C CA . GLU A 1 261 ? -1.260 -7.857 19.189 1.00 86.88 261 GLU A CA 1
ATOM 2090 C C . GLU A 1 261 ? 0.153 -7.280 19.079 1.00 86.88 261 GLU A C 1
ATOM 2092 O O . GLU A 1 261 ? 1.153 -7.985 19.212 1.00 86.88 261 GLU A O 1
ATOM 2097 N N . TYR A 1 262 ? 0.226 -5.966 18.891 1.00 85.00 262 TYR A N 1
ATOM 2098 C CA . TYR A 1 262 ? 1.461 -5.201 18.786 1.00 85.00 262 TYR A CA 1
ATOM 2099 C C . TYR A 1 262 ? 1.643 -4.288 20.004 1.00 85.00 262 TYR A C 1
ATOM 2101 O O . TYR A 1 262 ? 0.663 -3.727 20.510 1.00 85.00 262 TYR A O 1
ATOM 2109 N N . PRO A 1 263 ? 2.885 -4.091 20.478 1.00 80.62 263 PRO A N 1
ATOM 2110 C CA . PRO A 1 263 ? 3.160 -3.179 21.577 1.00 80.62 263 PRO A CA 1
ATOM 2111 C C . PRO A 1 263 ? 2.902 -1.723 21.164 1.00 80.62 263 PRO A C 1
ATOM 2113 O O . PRO A 1 263 ? 3.235 -1.280 20.066 1.00 80.62 263 PRO A O 1
ATOM 2116 N N . SER A 1 264 ? 2.323 -0.956 22.080 1.00 74.88 264 SER A N 1
ATOM 2117 C CA . SER A 1 264 ? 2.001 0.459 21.930 1.00 74.88 264 SER A CA 1
ATOM 2118 C C . SER A 1 264 ? 2.346 1.216 23.211 1.00 74.88 264 SER A C 1
ATOM 2120 O O . SER A 1 264 ? 2.404 0.650 24.298 1.00 74.88 264 SER A O 1
ATOM 2122 N N . VAL A 1 265 ? 2.493 2.540 23.124 1.00 71.31 265 VAL A N 1
ATOM 2123 C CA . VAL A 1 265 ? 2.845 3.402 24.276 1.00 71.31 265 VAL A CA 1
ATOM 2124 C C . VAL A 1 265 ? 1.853 3.273 25.449 1.00 71.31 265 VAL A C 1
ATOM 2126 O O . VAL A 1 265 ? 2.189 3.585 26.585 1.00 71.31 265 VAL A O 1
ATOM 2129 N N . ARG A 1 266 ? 0.610 2.848 25.182 1.00 69.25 266 ARG A N 1
ATOM 2130 C CA . ARG A 1 266 ? -0.480 2.744 26.171 1.00 69.25 266 ARG A CA 1
ATOM 2131 C C . ARG A 1 266 ? -0.908 1.302 26.487 1.00 69.25 266 ARG A C 1
ATOM 2133 O O . ARG A 1 266 ? -1.938 1.137 27.130 1.00 69.25 266 ARG A O 1
ATOM 2140 N N . GLY A 1 267 ? -0.182 0.289 26.012 1.00 77.69 267 GLY A N 1
ATOM 2141 C CA . GLY A 1 267 ? -0.568 -1.123 26.138 1.00 77.69 267 GLY A CA 1
ATOM 2142 C C . GLY A 1 267 ? -0.391 -1.881 24.825 1.00 77.69 267 GLY A C 1
ATOM 2143 O O . GLY A 1 267 ? 0.493 -1.543 24.044 1.00 77.69 267 GLY A O 1
ATOM 2144 N N . SER A 1 268 ? -1.233 -2.875 24.553 1.00 81.19 268 SER A N 1
ATOM 2145 C CA . SER A 1 268 ? -1.246 -3.603 23.280 1.00 81.19 268 SER A CA 1
ATOM 2146 C C . SER A 1 268 ? -2.343 -3.102 22.335 1.00 81.19 268 SER A C 1
ATOM 2148 O O . SER A 1 268 ? -3.381 -2.585 22.758 1.00 81.19 268 SER A O 1
ATOM 2150 N N . THR A 1 269 ? -2.105 -3.204 21.028 1.00 86.56 269 THR A N 1
ATOM 2151 C CA . THR A 1 269 ? -3.073 -2.849 19.980 1.00 86.56 269 THR A CA 1
ATOM 2152 C C . THR A 1 269 ? -3.069 -3.888 18.869 1.00 86.56 269 THR A C 1
ATOM 2154 O O . THR A 1 269 ? -2.004 -4.345 18.479 1.00 86.56 269 THR A O 1
ATOM 2157 N N . LEU A 1 270 ? -4.236 -4.200 18.302 1.00 89.12 270 LEU A N 1
ATOM 2158 C CA . LEU A 1 270 ? -4.358 -5.129 17.164 1.00 89.12 270 LEU A CA 1
ATOM 2159 C C . LEU A 1 270 ? -3.740 -4.574 15.872 1.00 89.12 270 LEU 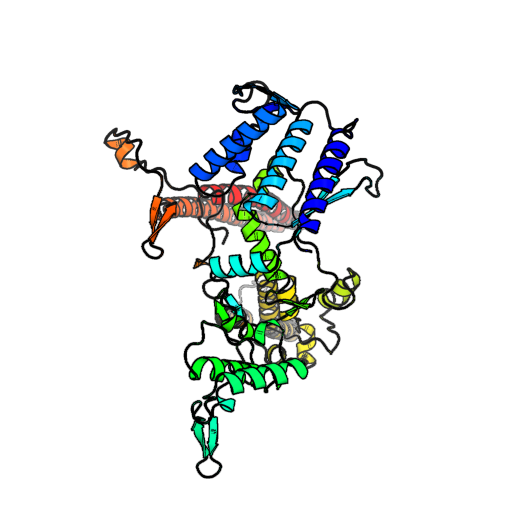A C 1
ATOM 2161 O O . LEU A 1 270 ? -3.282 -5.312 15.011 1.00 89.12 270 LEU A O 1
ATOM 2165 N N . PHE A 1 271 ? -3.716 -3.248 15.747 1.00 90.12 271 PHE A N 1
ATOM 2166 C CA . PHE A 1 271 ? -3.256 -2.559 14.549 1.00 90.12 271 PHE A CA 1
ATOM 2167 C C . PHE A 1 271 ? -1.789 -2.152 14.661 1.00 90.12 271 PHE A C 1
ATOM 2169 O O . PHE A 1 271 ? -1.380 -1.537 15.657 1.00 90.12 271 PHE A O 1
ATOM 2176 N N . ARG A 1 272 ? -1.016 -2.388 13.598 1.00 85.94 272 ARG A N 1
ATOM 2177 C CA . ARG A 1 272 ? 0.342 -1.845 13.449 1.00 85.94 272 ARG A CA 1
ATOM 2178 C C . ARG A 1 272 ? 0.293 -0.326 13.286 1.00 85.94 272 ARG A C 1
ATOM 2180 O O . ARG A 1 272 ? -0.747 0.263 12.990 1.00 85.94 272 ARG A O 1
ATOM 2187 N N . SER A 1 273 ? 1.428 0.355 13.443 1.00 83.00 273 SER A N 1
ATOM 2188 C CA . SER A 1 273 ? 1.508 1.802 13.172 1.00 83.00 273 SER A CA 1
ATOM 2189 C C . SER A 1 273 ? 1.064 2.145 11.748 1.00 83.00 273 SER A C 1
ATOM 2191 O O . SER A 1 273 ? 0.291 3.087 11.576 1.00 83.00 273 SER A O 1
ATOM 2193 N N . LYS A 1 274 ? 1.457 1.340 10.752 1.00 85.62 274 LYS A N 1
ATOM 2194 C CA . LYS A 1 274 ? 1.006 1.508 9.366 1.00 85.62 274 LYS A CA 1
ATOM 2195 C C . LYS A 1 274 ? -0.495 1.273 9.190 1.00 85.62 274 LYS A C 1
ATOM 2197 O O . LYS A 1 274 ? -1.127 2.074 8.506 1.00 85.62 274 LYS A O 1
ATOM 2202 N N . ASP A 1 275 ? -1.058 0.239 9.814 1.00 88.50 275 ASP A N 1
ATOM 2203 C CA . ASP A 1 275 ? -2.491 -0.078 9.705 1.00 88.50 275 ASP A CA 1
ATOM 2204 C C . ASP A 1 275 ? -3.333 1.063 10.295 1.00 88.50 275 ASP A C 1
ATOM 2206 O O . ASP A 1 275 ? -4.282 1.535 9.676 1.00 88.50 275 ASP A O 1
ATOM 2210 N N . ARG A 1 276 ? -2.914 1.606 11.449 1.00 89.06 276 ARG A N 1
ATOM 2211 C CA . ARG A 1 276 ? -3.551 2.786 12.059 1.00 89.06 276 ARG A CA 1
ATOM 2212 C C . ARG A 1 276 ? -3.508 3.998 11.137 1.00 89.06 276 ARG A C 1
ATOM 2214 O O . ARG A 1 276 ? -4.501 4.715 11.050 1.00 89.06 276 ARG A O 1
ATOM 2221 N N . LEU A 1 277 ? -2.373 4.238 10.476 1.00 89.69 277 LEU A N 1
ATOM 2222 C CA . LEU A 1 277 ? -2.243 5.322 9.503 1.00 89.69 277 LEU A CA 1
ATOM 2223 C C . LEU A 1 277 ? -3.152 5.096 8.298 1.00 89.69 277 LEU A C 1
ATOM 2225 O O . LEU A 1 277 ? -3.839 6.028 7.914 1.00 89.69 277 LEU A O 1
ATOM 2229 N N . TYR A 1 278 ? -3.189 3.879 7.753 1.00 88.81 278 TYR A N 1
ATOM 2230 C CA . TYR A 1 278 ? -4.036 3.532 6.613 1.00 88.81 278 TYR A CA 1
ATOM 2231 C C . TYR A 1 278 ? -5.518 3.739 6.929 1.00 88.81 278 TYR A C 1
ATOM 2233 O O . TYR A 1 278 ? -6.165 4.529 6.260 1.00 88.81 278 TYR A O 1
ATOM 2241 N N . ILE A 1 279 ? -6.031 3.135 8.004 1.00 91.56 279 ILE A N 1
ATOM 2242 C CA . ILE A 1 279 ? -7.449 3.257 8.378 1.00 91.56 279 ILE A CA 1
ATOM 2243 C C . ILE A 1 279 ? -7.803 4.716 8.703 1.00 91.56 279 ILE A C 1
ATOM 2245 O O . ILE A 1 279 ? -8.871 5.196 8.332 1.00 91.56 279 ILE A O 1
ATOM 2249 N N . THR A 1 280 ? -6.907 5.452 9.374 1.00 91.75 280 THR A N 1
ATOM 2250 C CA . THR A 1 280 ? -7.129 6.885 9.637 1.00 91.75 280 THR A CA 1
ATOM 2251 C C . THR A 1 280 ? -7.169 7.685 8.337 1.00 91.75 280 THR A C 1
ATOM 2253 O O . THR A 1 280 ? -8.018 8.561 8.202 1.00 91.75 280 THR A O 1
ATOM 2256 N N . ASP A 1 281 ? -6.280 7.388 7.391 1.00 89.31 281 ASP A N 1
ATOM 2257 C CA . ASP A 1 281 ? -6.247 8.029 6.078 1.00 89.31 281 ASP A CA 1
ATOM 2258 C C . ASP A 1 281 ? -7.514 7.717 5.277 1.00 89.31 281 ASP A C 1
ATOM 2260 O O . ASP A 1 281 ? -8.105 8.637 4.734 1.00 89.31 281 ASP A O 1
ATOM 2264 N N . THR A 1 282 ? -8.024 6.481 5.321 1.00 86.69 282 THR A N 1
ATOM 2265 C CA . THR A 1 282 ? -9.315 6.111 4.716 1.00 86.69 282 THR A CA 1
ATOM 2266 C C . THR A 1 282 ? -10.488 6.886 5.323 1.00 86.69 282 THR A C 1
ATOM 2268 O O . THR A 1 282 ? -11.376 7.337 4.607 1.00 86.69 282 THR A O 1
ATOM 2271 N N . ILE A 1 283 ? -10.509 7.081 6.647 1.00 89.75 283 ILE A N 1
ATOM 2272 C CA . ILE A 1 283 ? -11.541 7.908 7.300 1.00 89.75 283 ILE A CA 1
ATOM 2273 C C . ILE A 1 283 ? -11.423 9.364 6.834 1.00 89.75 283 ILE A C 1
ATOM 2275 O O . ILE A 1 283 ? -12.427 10.025 6.577 1.00 89.75 283 ILE A O 1
ATOM 2279 N N . LEU A 1 284 ? -10.199 9.883 6.731 1.00 89.31 284 LEU A N 1
ATOM 2280 C CA . LEU A 1 284 ? -9.950 11.255 6.300 1.00 89.31 284 LEU A CA 1
ATOM 2281 C C . LEU A 1 284 ? -10.325 11.470 4.829 1.00 89.31 284 LEU A C 1
ATOM 2283 O O . LEU A 1 284 ? -11.005 12.452 4.522 1.00 89.31 284 LEU A O 1
ATOM 2287 N N . SER A 1 285 ? -9.931 10.547 3.954 1.00 84.00 285 SER A N 1
ATOM 2288 C CA . SER A 1 285 ? -10.206 10.576 2.519 1.00 84.00 285 SER A CA 1
ATOM 2289 C C . SER A 1 285 ? -11.674 10.336 2.192 1.00 84.00 285 SER A C 1
ATOM 2291 O O . SER A 1 285 ? -12.109 10.696 1.111 1.00 84.00 285 SER A O 1
ATOM 2293 N N . GLU A 1 286 ? -12.479 9.808 3.114 1.00 82.12 286 GLU A N 1
ATOM 2294 C CA . GLU A 1 286 ? -13.931 9.769 2.942 1.00 82.12 286 GLU A CA 1
ATOM 2295 C C . GLU A 1 286 ? -14.573 11.157 3.126 1.00 82.12 286 GLU A C 1
ATOM 2297 O O . GLU A 1 286 ? -15.627 11.463 2.560 1.00 82.12 286 GLU A O 1
ATOM 2302 N N . HIS A 1 287 ? -13.971 12.020 3.944 1.00 84.25 287 HIS A N 1
ATOM 2303 C CA . HIS A 1 287 ? -14.515 13.346 4.234 1.00 84.25 287 HIS A CA 1
ATOM 2304 C C . HIS A 1 287 ? -13.950 14.441 3.331 1.00 84.25 287 HIS A C 1
ATOM 2306 O O . HIS A 1 287 ? -14.711 15.332 2.953 1.00 84.25 287 HIS A O 1
ATOM 2312 N N . PHE A 1 288 ? -12.661 14.375 2.985 1.00 84.31 288 PHE A N 1
ATOM 2313 C CA . PHE A 1 288 ? -11.971 15.414 2.220 1.00 84.31 288 PHE A CA 1
ATOM 2314 C C . PHE A 1 288 ? -10.977 14.847 1.203 1.00 84.31 288 PHE A C 1
ATOM 2316 O O . PHE A 1 288 ? -10.208 13.936 1.496 1.00 84.31 288 PHE A O 1
ATOM 2323 N N . ASP A 1 289 ? -10.922 15.485 0.039 1.00 82.75 289 ASP A N 1
ATOM 2324 C CA . ASP A 1 289 ? -9.867 15.359 -0.957 1.00 82.75 289 ASP A CA 1
ATOM 2325 C C . ASP A 1 289 ? -8.770 16.396 -0.652 1.00 82.75 289 ASP A C 1
ATOM 2327 O O . ASP A 1 289 ? -8.869 17.592 -0.955 1.00 82.75 289 ASP A O 1
ATOM 2331 N N . PHE A 1 290 ? -7.712 15.935 0.016 1.00 81.81 290 PHE A N 1
ATOM 2332 C CA . PHE A 1 290 ? -6.584 16.782 0.405 1.00 81.81 290 PHE A CA 1
ATOM 2333 C C . PHE A 1 290 ? -5.782 17.351 -0.774 1.00 81.81 290 PHE A C 1
ATOM 2335 O O . PHE A 1 290 ? -5.357 18.504 -0.659 1.00 81.81 290 PHE A O 1
ATOM 2342 N N . PRO A 1 291 ? -5.536 16.622 -1.883 1.00 80.69 291 PRO A N 1
ATOM 2343 C CA . PRO A 1 291 ? -4.933 17.199 -3.083 1.00 80.69 291 PRO A CA 1
ATOM 2344 C C . PRO A 1 291 ? -5.605 18.492 -3.562 1.00 80.69 291 PRO A C 1
ATOM 2346 O O . PRO A 1 291 ? -4.901 19.478 -3.799 1.00 80.69 291 PRO A O 1
ATOM 2349 N N . ILE A 1 292 ? -6.938 18.522 -3.634 1.00 79.75 292 ILE A N 1
ATOM 2350 C CA . ILE A 1 292 ? -7.696 19.702 -4.087 1.00 79.75 292 ILE A CA 1
ATOM 2351 C C . ILE A 1 292 ? -7.572 20.851 -3.080 1.00 79.75 292 ILE A C 1
ATOM 2353 O O . ILE A 1 292 ? -7.267 21.991 -3.449 1.00 79.75 292 ILE A O 1
ATOM 2357 N N . LEU A 1 293 ? -7.707 20.548 -1.785 1.00 82.62 293 LEU A N 1
ATOM 2358 C CA . LEU A 1 293 ? -7.514 21.525 -0.704 1.00 82.62 293 LEU A CA 1
ATOM 2359 C C . LEU A 1 293 ? -6.085 22.092 -0.656 1.00 82.62 293 LEU A C 1
ATOM 2361 O O . LEU A 1 293 ? -5.873 23.225 -0.216 1.00 82.62 293 LEU A O 1
ATOM 2365 N N . LYS A 1 294 ? -5.098 21.317 -1.115 1.00 84.75 294 LYS A N 1
ATOM 2366 C CA . LYS A 1 294 ? -3.708 21.756 -1.239 1.00 84.75 294 LYS A CA 1
ATOM 2367 C C . LYS A 1 294 ? -3.500 22.652 -2.455 1.00 84.75 294 LYS A C 1
ATOM 2369 O O . LYS A 1 294 ? -2.833 23.678 -2.335 1.00 84.75 294 LYS A O 1
ATOM 2374 N N . SER A 1 295 ? -4.080 22.314 -3.609 1.00 78.56 295 SER A N 1
ATOM 2375 C CA . SER A 1 295 ? -3.993 23.162 -4.807 1.00 78.56 295 SER A CA 1
ATOM 2376 C C . SER A 1 295 ? -4.714 24.500 -4.649 1.00 78.56 295 SER A C 1
ATOM 2378 O O . SER A 1 295 ? -4.233 25.506 -5.166 1.00 78.56 295 SER A O 1
ATOM 2380 N N . SER A 1 296 ? -5.813 24.537 -3.890 1.00 75.62 296 SER A N 1
ATOM 2381 C CA . SER A 1 296 ? -6.534 25.776 -3.565 1.00 75.62 296 SER A CA 1
ATOM 2382 C C . SER A 1 296 ? -5.844 26.617 -2.481 1.00 75.62 296 SER A C 1
ATOM 2384 O O . SER A 1 296 ? -6.250 27.750 -2.220 1.00 75.62 296 SER A O 1
ATOM 2386 N N . GLY A 1 297 ? -4.780 26.098 -1.856 1.00 78.62 297 GLY A N 1
ATOM 2387 C CA . GLY A 1 297 ? -4.027 26.793 -0.811 1.00 78.62 297 GLY A CA 1
ATOM 2388 C C . GLY A 1 297 ? -4.755 26.886 0.534 1.00 78.62 297 GLY A C 1
ATOM 2389 O O . GLY A 1 297 ? -4.358 27.692 1.375 1.00 78.62 297 GLY A O 1
ATOM 2390 N N . ILE A 1 298 ? -5.805 26.082 0.751 1.00 82.69 298 ILE A N 1
ATOM 2391 C CA . ILE A 1 298 ? -6.505 25.976 2.044 1.00 82.69 298 ILE A CA 1
ATOM 2392 C C . ILE A 1 298 ? -5.642 25.192 3.046 1.00 82.69 298 ILE A C 1
ATOM 2394 O O . ILE A 1 298 ? -5.574 25.546 4.225 1.00 82.69 298 ILE A O 1
ATOM 2398 N N . ILE A 1 299 ? -4.953 24.145 2.578 1.00 85.12 299 ILE A N 1
ATOM 2399 C CA . ILE A 1 299 ? -4.032 23.318 3.372 1.00 85.12 299 ILE A CA 1
ATOM 2400 C C . ILE A 1 299 ? -2.630 23.373 2.755 1.00 85.12 299 ILE A C 1
ATOM 2402 O O . ILE A 1 299 ? -2.465 23.199 1.556 1.00 85.12 299 ILE A O 1
ATOM 2406 N N . ASP A 1 300 ? -1.598 23.557 3.582 1.00 85.19 300 ASP A N 1
ATOM 2407 C CA . ASP A 1 300 ? -0.196 23.546 3.129 1.00 85.19 300 ASP A CA 1
ATOM 2408 C C . ASP A 1 300 ? 0.295 22.108 2.857 1.00 85.19 300 ASP A C 1
ATOM 2410 O O . ASP A 1 300 ? 0.751 21.754 1.767 1.00 85.19 300 ASP A O 1
ATOM 2414 N N . SER A 1 301 ? 0.166 21.226 3.854 1.00 85.69 301 SER A N 1
ATOM 2415 C CA . SER A 1 301 ? 0.523 19.812 3.721 1.00 85.69 301 SER A CA 1
ATOM 2416 C C . SER A 1 301 ? -0.175 18.928 4.753 1.00 85.69 301 SER A C 1
ATOM 2418 O O . SER A 1 301 ? -0.486 19.361 5.862 1.00 85.69 301 SER A O 1
ATOM 2420 N N . ILE A 1 302 ? -0.373 17.665 4.377 1.00 87.88 302 ILE A N 1
ATOM 2421 C CA . ILE A 1 302 ? -0.743 16.564 5.263 1.00 87.88 302 ILE A CA 1
ATOM 2422 C C . ILE A 1 302 ? 0.362 15.512 5.175 1.00 87.88 302 ILE A C 1
ATOM 2424 O O . ILE A 1 302 ? 0.805 15.162 4.082 1.00 87.88 302 ILE A O 1
ATOM 2428 N N . PHE A 1 303 ? 0.866 15.061 6.319 1.00 88.31 303 PHE A N 1
ATOM 2429 C CA . PHE A 1 303 ? 1.894 14.028 6.366 1.00 88.31 303 PHE A CA 1
ATOM 2430 C C . PHE A 1 303 ? 1.811 13.239 7.677 1.00 88.31 303 PHE A C 1
ATOM 2432 O O . PHE A 1 303 ? 1.514 13.817 8.730 1.00 88.31 303 PHE A O 1
ATOM 2439 N N . PRO A 1 304 ? 2.078 11.922 7.642 1.00 87.56 304 PRO A N 1
ATOM 2440 C CA . PRO A 1 304 ? 2.200 11.126 8.851 1.00 87.56 304 PRO A CA 1
ATOM 2441 C C . PRO A 1 304 ? 3.461 11.527 9.624 1.00 87.56 304 PRO A C 1
ATOM 2443 O O . PRO A 1 304 ? 4.494 11.865 9.046 1.00 87.56 304 PRO A O 1
ATOM 2446 N N . LEU A 1 305 ? 3.386 11.474 10.952 1.00 83.62 305 LEU A N 1
ATOM 2447 C CA . LEU A 1 305 ? 4.559 11.656 11.802 1.00 83.62 305 LEU A CA 1
ATOM 2448 C C . LEU A 1 305 ? 5.341 10.346 11.887 1.00 83.62 305 LEU A C 1
ATOM 2450 O O . LEU A 1 305 ? 4.760 9.285 12.110 1.00 83.62 305 LEU A O 1
ATOM 2454 N N . HIS A 1 306 ? 6.662 10.438 11.778 1.00 78.19 306 HIS A N 1
ATOM 2455 C CA . HIS A 1 306 ? 7.555 9.320 12.058 1.00 78.19 306 HIS A CA 1
ATOM 2456 C C . HIS A 1 306 ? 7.470 8.942 13.548 1.00 78.19 306 HIS A C 1
ATOM 2458 O O . HIS A 1 306 ? 7.615 9.804 14.417 1.00 78.19 306 HIS A O 1
ATOM 2464 N N . ASP A 1 307 ? 7.208 7.666 13.848 1.00 64.06 307 ASP A N 1
ATOM 2465 C CA . ASP A 1 307 ? 7.109 7.165 15.225 1.00 64.06 307 ASP A CA 1
ATOM 2466 C C . ASP A 1 307 ? 8.510 6.983 15.818 1.00 64.06 307 ASP A C 1
ATOM 2468 O O . ASP A 1 307 ? 9.314 6.228 15.282 1.00 64.06 307 ASP A O 1
ATOM 2472 N N . SER A 1 308 ? 8.810 7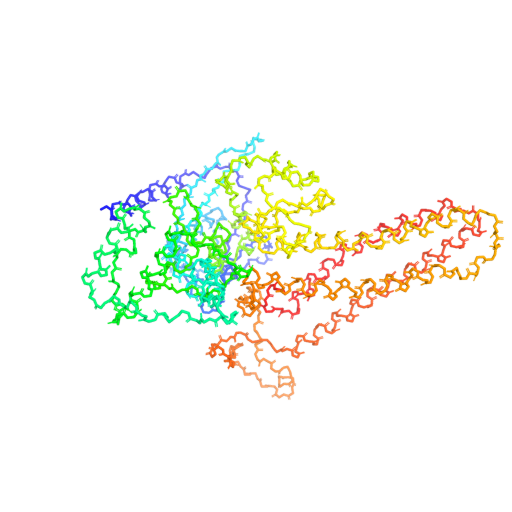.679 16.915 1.00 56.25 308 SER A N 1
ATOM 2473 C CA . SER A 1 308 ? 10.091 7.586 17.624 1.00 56.25 308 SER A CA 1
ATOM 2474 C C . SER A 1 308 ? 10.179 6.391 18.578 1.00 56.25 308 SER A C 1
ATOM 2476 O O . SER A 1 308 ? 11.236 6.182 19.166 1.00 56.25 308 SER A O 1
ATOM 2478 N N . ASN A 1 309 ? 9.078 5.659 18.794 1.00 52.59 309 ASN A N 1
ATOM 2479 C CA . ASN A 1 309 ? 8.978 4.627 19.834 1.00 52.59 309 ASN A CA 1
ATOM 2480 C C . ASN A 1 309 ? 9.283 3.202 19.346 1.00 52.59 309 ASN A C 1
ATOM 2482 O O . ASN A 1 309 ? 9.280 2.280 20.160 1.00 52.59 309 ASN A O 1
ATOM 2486 N N . PHE A 1 310 ? 9.532 2.993 18.050 1.00 50.44 310 PHE A N 1
ATOM 2487 C CA . PHE A 1 310 ? 9.846 1.670 17.503 1.00 50.44 310 PHE A CA 1
ATOM 2488 C C . PHE A 1 310 ? 11.324 1.316 17.732 1.00 50.44 310 PHE A C 1
ATOM 2490 O O . PHE A 1 310 ? 12.122 1.297 16.799 1.00 50.44 310 PHE A O 1
ATOM 2497 N N . GLY A 1 311 ? 11.689 1.074 18.996 1.00 41.88 311 GLY A N 1
ATOM 2498 C CA . GLY A 1 311 ? 13.065 0.776 19.398 1.00 41.88 311 GLY A CA 1
ATOM 2499 C C . GLY A 1 311 ? 13.991 1.993 19.293 1.00 41.88 311 GLY A C 1
ATOM 2500 O O . GLY A 1 311 ? 13.798 2.904 18.495 1.00 41.88 311 GLY A O 1
ATOM 2501 N N . GLU A 1 312 ? 14.981 2.055 20.169 1.00 39.12 312 GLU A N 1
ATOM 2502 C CA . GLU A 1 312 ? 15.861 3.209 20.317 1.00 39.12 312 GLU A CA 1
ATOM 2503 C C . GLU A 1 312 ? 16.599 3.605 19.020 1.00 39.12 312 GLU A C 1
ATOM 2505 O O . GLU A 1 312 ? 16.998 2.777 18.207 1.00 39.12 312 GLU A O 1
ATOM 2510 N N . ALA A 1 313 ? 16.818 4.920 18.897 1.00 41.31 313 ALA A N 1
ATOM 2511 C CA . ALA A 1 313 ? 17.531 5.636 17.840 1.00 41.31 313 ALA A CA 1
ATOM 2512 C C . ALA A 1 313 ? 16.854 5.656 16.455 1.00 41.31 313 ALA A C 1
ATOM 2514 O O . ALA A 1 313 ? 17.257 4.970 15.529 1.00 41.31 313 ALA A O 1
ATOM 2515 N N . LEU A 1 314 ? 15.942 6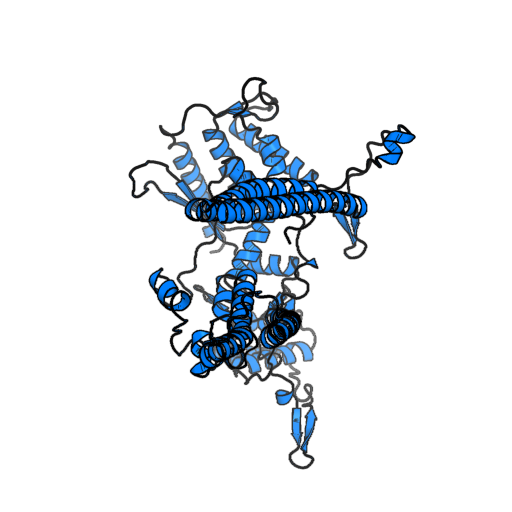.612 16.258 1.00 49.19 314 LEU A N 1
ATOM 2516 C CA . LEU A 1 314 ? 15.589 7.170 14.944 1.00 49.19 314 LEU A CA 1
ATOM 2517 C C . LEU A 1 314 ? 16.150 8.589 14.807 1.00 49.19 314 LEU A C 1
ATOM 2519 O O . LEU A 1 314 ? 15.453 9.554 14.507 1.00 49.19 314 LEU A O 1
ATOM 2523 N N . THR A 1 315 ? 17.453 8.732 15.048 1.00 52.03 315 THR A N 1
ATOM 2524 C CA . THR A 1 315 ? 18.188 9.824 14.406 1.00 52.03 315 THR A CA 1
ATOM 2525 C C . THR A 1 315 ? 18.395 9.435 12.943 1.00 52.03 315 THR A C 1
ATOM 2527 O O . THR A 1 315 ? 18.545 8.252 12.638 1.00 52.03 315 THR A O 1
ATOM 2530 N N . THR A 1 316 ? 18.471 10.403 12.028 1.00 56.00 316 THR A N 1
ATOM 2531 C CA . THR A 1 316 ? 18.918 10.186 10.635 1.00 56.00 316 THR A CA 1
ATOM 2532 C C . THR A 1 316 ? 20.185 9.320 10.578 1.00 56.00 316 THR A C 1
ATOM 2534 O O . THR A 1 316 ? 20.370 8.531 9.666 1.00 56.00 316 THR A O 1
ATOM 2537 N N . LEU A 1 317 ? 21.028 9.408 11.613 1.00 55.81 317 LEU A N 1
ATOM 2538 C CA . LEU A 1 317 ? 22.205 8.573 11.838 1.00 55.81 317 LEU A CA 1
ATOM 2539 C C . LEU A 1 317 ? 21.916 7.071 11.954 1.00 55.81 317 LEU A C 1
ATOM 2541 O O . LEU A 1 317 ? 22.717 6.286 11.461 1.00 55.81 317 LEU A O 1
ATOM 2545 N N . SER A 1 318 ? 20.824 6.657 12.592 1.00 54.94 318 SER A N 1
ATOM 2546 C CA . SER A 1 318 ? 20.464 5.242 12.715 1.00 54.94 318 SER A CA 1
ATOM 2547 C C . SER A 1 318 ? 19.944 4.689 11.394 1.00 54.94 318 SER A C 1
ATOM 2549 O O . SER A 1 318 ? 20.441 3.670 10.936 1.00 54.94 318 SER A O 1
ATOM 2551 N N . PHE A 1 319 ? 19.065 5.418 10.696 1.00 57.34 319 PHE A N 1
ATOM 2552 C CA . PHE A 1 319 ? 18.689 5.068 9.321 1.00 57.34 319 PHE A CA 1
ATOM 2553 C C . PHE A 1 319 ? 19.909 5.020 8.392 1.00 57.34 319 PHE A C 1
ATOM 2555 O O . PHE A 1 319 ? 20.073 4.063 7.644 1.00 57.34 319 PHE A O 1
ATOM 2562 N N . ASN A 1 320 ? 20.825 5.990 8.490 1.00 56.75 320 ASN A N 1
ATOM 2563 C CA . ASN A 1 320 ? 22.065 5.985 7.710 1.00 56.75 320 ASN A CA 1
ATOM 2564 C C . ASN A 1 320 ? 22.946 4.765 8.028 1.00 56.75 320 ASN A C 1
ATOM 2566 O O . ASN A 1 320 ? 23.542 4.185 7.123 1.00 56.75 320 ASN A O 1
ATOM 2570 N N . LYS A 1 321 ? 23.040 4.362 9.301 1.00 56.06 321 LYS A N 1
ATOM 2571 C CA . LYS A 1 321 ? 23.842 3.205 9.731 1.00 56.06 321 LYS A CA 1
ATOM 2572 C C . LYS A 1 321 ? 23.202 1.872 9.356 1.00 56.06 321 LYS A C 1
ATOM 2574 O O . LYS A 1 321 ? 23.917 0.976 8.923 1.00 56.06 321 LYS A O 1
ATOM 2579 N N . MET A 1 322 ? 21.888 1.756 9.521 1.00 55.78 322 MET A N 1
ATOM 2580 C CA . MET A 1 322 ? 21.149 0.525 9.271 1.00 55.78 322 MET A CA 1
ATOM 2581 C C . MET A 1 322 ? 20.921 0.304 7.770 1.00 55.78 322 MET A C 1
ATOM 2583 O O . MET A 1 322 ? 20.938 -0.845 7.334 1.00 55.78 322 MET A O 1
ATOM 2587 N N . TRP A 1 323 ? 20.658 1.367 6.992 1.00 58.84 323 TRP A N 1
ATOM 2588 C CA . TRP A 1 323 ? 20.051 1.246 5.656 1.00 58.84 323 TRP A CA 1
ATOM 2589 C C . TRP A 1 323 ? 20.859 1.838 4.487 1.00 58.84 323 TRP A C 1
ATOM 2591 O O . TRP A 1 323 ? 20.566 1.513 3.341 1.00 58.84 323 TRP A O 1
ATOM 2601 N N . ILE A 1 324 ? 21.857 2.705 4.723 1.00 56.53 324 ILE A N 1
ATOM 2602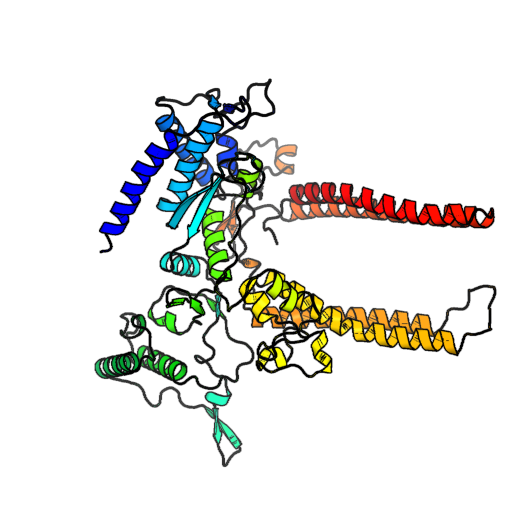 C CA . ILE A 1 324 ? 22.628 3.351 3.631 1.00 56.53 324 ILE A CA 1
ATOM 2603 C C . ILE A 1 324 ? 23.982 2.672 3.377 1.00 56.53 324 ILE A C 1
ATOM 2605 O O . ILE A 1 324 ? 24.461 2.650 2.244 1.00 56.53 324 ILE A O 1
ATOM 2609 N N . PHE A 1 325 ? 24.602 2.084 4.401 1.00 55.03 325 PHE A N 1
ATOM 2610 C CA . PHE A 1 325 ? 25.787 1.236 4.229 1.00 55.03 325 PHE A CA 1
ATOM 2611 C C . PHE A 1 325 ? 25.367 -0.224 4.035 1.00 55.03 325 PHE A C 1
ATOM 2613 O O . PHE A 1 325 ? 24.326 -0.588 4.579 1.00 55.03 325 PHE A O 1
ATOM 2620 N N . PRO A 1 326 ? 26.143 -1.059 3.299 1.00 54.88 326 PRO A N 1
ATOM 2621 C CA . PRO A 1 326 ? 25.818 -2.470 3.081 1.00 54.88 326 PRO A CA 1
ATOM 2622 C C . PRO A 1 326 ? 25.415 -3.095 4.410 1.00 54.88 326 PRO A C 1
ATOM 2624 O O . PRO A 1 326 ? 26.222 -3.143 5.339 1.00 54.88 326 PRO A O 1
ATOM 2627 N N . TRP A 1 327 ? 24.129 -3.430 4.459 1.00 59.22 327 TRP A N 1
ATOM 2628 C CA . TRP A 1 327 ? 23.226 -3.546 5.598 1.00 59.22 327 TRP A CA 1
ATOM 2629 C C . TRP A 1 327 ? 23.889 -4.204 6.806 1.00 59.22 327 TRP A C 1
ATOM 2631 O O . TRP A 1 327 ? 23.763 -5.404 7.046 1.00 59.22 327 TRP A O 1
ATOM 2641 N N . ARG A 1 328 ? 24.628 -3.406 7.588 1.00 52.19 328 ARG A N 1
ATOM 2642 C CA . ARG A 1 328 ? 25.165 -3.827 8.882 1.00 52.19 328 ARG A CA 1
ATOM 2643 C C . ARG A 1 328 ? 24.022 -3.768 9.880 1.00 52.19 328 ARG A C 1
ATOM 2645 O O . ARG A 1 328 ? 23.990 -2.896 10.742 1.00 52.19 328 ARG A O 1
ATOM 2652 N N . ALA A 1 329 ? 23.059 -4.668 9.716 1.00 49.69 329 ALA A N 1
ATOM 2653 C CA . ALA A 1 329 ? 22.145 -4.982 10.791 1.00 49.69 329 ALA A CA 1
ATOM 2654 C C . ALA A 1 329 ? 23.000 -5.346 12.011 1.00 49.69 329 ALA A C 1
ATOM 2656 O O . ALA A 1 329 ? 23.948 -6.139 11.891 1.00 49.69 329 ALA A O 1
ATOM 2657 N N . ASP A 1 330 ? 22.679 -4.767 13.170 1.00 51.56 330 ASP A N 1
ATOM 2658 C CA . ASP A 1 330 ? 23.046 -5.404 14.429 1.00 51.56 330 ASP A CA 1
ATOM 2659 C C . ASP A 1 330 ? 22.650 -6.877 14.300 1.00 51.56 330 ASP A C 1
ATOM 2661 O O . ASP A 1 330 ? 21.575 -7.189 13.784 1.00 51.56 330 ASP A O 1
ATOM 2665 N N . LYS A 1 331 ? 23.553 -7.787 14.686 1.00 47.03 331 LYS A N 1
ATOM 2666 C CA . LYS A 1 331 ? 23.407 -9.246 14.502 1.00 47.03 331 LYS A CA 1
ATOM 2667 C C . LYS A 1 331 ? 22.075 -9.805 15.028 1.00 47.03 331 LYS A C 1
ATOM 2669 O O . LYS A 1 331 ? 21.718 -10.928 14.687 1.00 47.03 331 LYS A O 1
ATOM 2674 N N . ASP A 1 332 ? 21.381 -9.015 15.835 1.00 49.47 332 ASP A N 1
ATOM 2675 C CA . ASP A 1 332 ? 20.123 -9.307 16.501 1.00 49.47 332 ASP A CA 1
ATOM 2676 C C . ASP A 1 332 ? 18.900 -9.132 15.581 1.00 49.47 332 ASP A C 1
ATOM 2678 O O . ASP A 1 332 ? 17.839 -9.689 15.862 1.00 49.47 332 ASP A O 1
ATOM 2682 N N . LYS A 1 333 ? 19.027 -8.395 14.466 1.00 55.25 333 LYS A N 1
ATOM 2683 C CA . LYS A 1 333 ? 17.931 -8.122 13.527 1.00 55.25 333 LYS A CA 1
ATOM 2684 C C . LYS A 1 333 ? 18.096 -8.912 12.234 1.00 55.25 333 LYS A C 1
ATOM 2686 O O . LYS A 1 333 ? 19.084 -8.816 11.508 1.00 55.25 333 LYS A O 1
ATOM 2691 N N . VAL A 1 334 ? 17.098 -9.742 11.977 1.00 56.94 334 VAL A N 1
ATOM 2692 C CA . VAL A 1 334 ? 17.106 -10.812 10.984 1.00 56.94 334 VAL A CA 1
ATOM 2693 C C . VAL A 1 334 ? 16.721 -10.252 9.618 1.00 56.94 334 VAL A C 1
ATOM 2695 O O . VAL A 1 334 ? 15.604 -9.777 9.425 1.00 56.94 334 VAL A O 1
ATOM 2698 N N . GLY A 1 335 ? 17.639 -10.338 8.659 1.00 66.69 335 GLY A N 1
ATOM 2699 C CA . GLY A 1 335 ? 17.385 -10.027 7.254 1.00 66.69 335 GLY A CA 1
ATOM 2700 C C . GLY A 1 335 ? 17.681 -11.214 6.343 1.00 66.69 335 GLY A C 1
ATOM 2701 O O . GLY A 1 335 ? 18.399 -12.138 6.727 1.00 66.69 335 GLY A O 1
ATOM 2702 N N . GLY A 1 336 ? 17.149 -11.163 5.124 1.00 78.62 336 GLY A N 1
ATOM 2703 C CA . GLY A 1 336 ? 17.379 -12.148 4.064 1.00 78.62 336 GLY A CA 1
ATOM 2704 C C . GLY A 1 336 ? 17.732 -11.470 2.739 1.00 78.62 336 GLY A C 1
ATOM 2705 O O . GLY A 1 336 ? 17.430 -10.290 2.586 1.00 78.62 336 GLY A O 1
ATOM 2706 N N . PRO A 1 337 ? 18.370 -12.168 1.783 1.00 80.62 337 PRO A N 1
ATOM 2707 C CA . PRO A 1 337 ? 18.642 -11.641 0.440 1.00 80.62 337 PRO A CA 1
ATOM 2708 C C . PRO A 1 337 ? 17.373 -11.332 -0.370 1.00 80.62 337 PRO A C 1
ATOM 2710 O O . PRO A 1 337 ? 17.358 -10.443 -1.214 1.00 80.62 337 PRO A O 1
ATOM 2713 N N . TYR A 1 338 ? 16.301 -12.070 -0.101 1.00 84.50 338 TYR A N 1
ATOM 2714 C CA . TYR A 1 338 ? 14.958 -11.863 -0.629 1.00 84.50 338 TYR A CA 1
ATOM 2715 C C . TYR A 1 338 ? 13.949 -12.317 0.434 1.00 84.50 338 TYR A C 1
ATOM 2717 O O . TYR A 1 338 ? 14.312 -12.991 1.404 1.00 84.50 338 TYR A O 1
ATOM 2725 N N . VAL A 1 339 ? 12.681 -11.938 0.275 1.00 84.06 339 VAL A N 1
ATOM 2726 C CA . VAL A 1 339 ? 11.663 -12.085 1.330 1.00 84.06 339 VAL A CA 1
ATOM 2727 C C . VAL A 1 339 ? 11.426 -13.549 1.724 1.00 84.06 339 VAL A C 1
ATOM 2729 O O . VAL A 1 339 ? 11.396 -13.847 2.912 1.00 84.06 339 VAL A O 1
ATOM 2732 N N . SER A 1 340 ? 11.335 -14.471 0.757 1.00 83.19 340 SER A N 1
ATOM 2733 C CA . SER A 1 340 ? 11.069 -15.901 1.015 1.00 83.19 340 SER A CA 1
ATOM 2734 C C . SER A 1 340 ? 12.289 -16.720 1.458 1.00 83.19 340 SER A C 1
ATOM 2736 O O . SER A 1 340 ? 12.230 -17.953 1.529 1.00 83.19 340 SER A O 1
ATOM 2738 N N . HIS A 1 341 ? 13.425 -16.066 1.707 1.00 83.06 341 HIS A N 1
ATOM 2739 C CA . HIS A 1 341 ? 14.626 -16.750 2.159 1.00 83.06 341 HIS A CA 1
ATOM 2740 C C . HIS A 1 341 ? 14.429 -17.314 3.575 1.00 83.06 341 HIS A C 1
ATOM 2742 O O . HIS A 1 341 ? 13.934 -16.630 4.467 1.00 83.06 341 HIS A O 1
ATOM 2748 N N . GLU A 1 342 ? 14.904 -18.538 3.804 1.00 76.88 342 GLU A N 1
ATOM 2749 C CA . GLU A 1 342 ? 14.739 -19.289 5.059 1.00 76.88 342 GLU A CA 1
ATOM 2750 C C . GLU A 1 342 ? 15.226 -18.520 6.302 1.00 76.88 342 GLU A C 1
ATOM 2752 O O . GLU A 1 342 ? 14.633 -18.619 7.372 1.00 76.88 342 GLU A O 1
ATOM 2757 N N . ALA A 1 343 ? 16.277 -17.705 6.157 1.00 73.94 343 ALA A N 1
ATOM 2758 C CA . ALA A 1 343 ? 16.782 -16.857 7.240 1.00 73.94 343 ALA A CA 1
ATOM 2759 C C . ALA A 1 343 ? 15.744 -15.832 7.730 1.00 73.94 343 ALA A C 1
ATOM 2761 O O . ALA A 1 343 ? 15.610 -15.642 8.938 1.00 73.94 343 ALA A O 1
ATOM 2762 N N . THR A 1 344 ? 14.983 -15.226 6.809 1.00 72.56 344 THR A N 1
ATOM 2763 C CA . THR A 1 344 ? 13.898 -14.285 7.131 1.00 72.56 344 THR A CA 1
ATOM 2764 C C . THR A 1 344 ? 12.809 -14.985 7.944 1.00 72.56 344 THR A C 1
ATOM 2766 O O . THR A 1 344 ? 12.277 -14.419 8.894 1.00 72.56 344 THR A O 1
ATOM 2769 N N . GLU A 1 345 ? 12.516 -16.239 7.603 1.00 67.75 345 GLU A N 1
ATOM 2770 C CA . GLU A 1 345 ? 11.439 -17.034 8.202 1.00 67.75 345 GLU A CA 1
ATOM 2771 C C . GLU A 1 345 ? 11.811 -17.563 9.586 1.00 67.75 345 GLU A C 1
ATOM 2773 O O . GLU A 1 345 ? 11.048 -17.425 10.539 1.00 67.75 345 GLU A O 1
ATOM 2778 N N . ARG A 1 346 ? 13.018 -18.117 9.730 1.00 69.44 346 ARG A N 1
ATOM 2779 C CA . ARG A 1 346 ? 13.502 -18.677 11.000 1.00 69.44 346 ARG A CA 1
ATOM 2780 C C . ARG A 1 346 ? 13.915 -17.629 12.021 1.00 69.44 346 ARG A C 1
ATOM 2782 O O . ARG A 1 346 ? 14.344 -17.998 13.113 1.00 69.44 346 ARG A O 1
ATOM 2789 N N . LYS A 1 347 ? 13.849 -16.342 11.669 1.00 70.12 347 LYS A N 1
ATOM 2790 C CA . LYS A 1 347 ? 14.435 -15.266 12.472 1.00 70.12 347 LYS A CA 1
ATOM 2791 C C . LYS A 1 347 ? 15.899 -15.586 12.839 1.00 70.12 347 LYS A C 1
ATOM 2793 O O . LYS A 1 347 ? 16.344 -15.335 13.955 1.00 70.12 347 LYS A O 1
ATOM 2798 N N . SER A 1 348 ? 16.647 -16.159 11.890 1.00 70.50 348 SER A N 1
ATOM 2799 C CA . SER A 1 348 ? 18.059 -16.524 12.041 1.00 70.50 348 SER A CA 1
ATOM 2800 C C . SER A 1 348 ? 18.970 -15.652 11.178 1.00 70.50 348 SER A C 1
ATOM 2802 O O . SER A 1 348 ? 18.572 -15.177 10.117 1.00 70.50 348 SER A O 1
ATOM 2804 N N . THR A 1 349 ? 20.230 -15.489 11.570 1.00 72.56 349 THR A N 1
ATOM 2805 C CA . THR A 1 349 ? 21.202 -14.726 10.777 1.00 72.56 349 THR A CA 1
ATOM 2806 C C . THR A 1 349 ? 21.516 -15.402 9.438 1.00 72.56 349 THR A C 1
ATOM 2808 O O . THR A 1 349 ? 21.603 -16.627 9.333 1.00 72.56 349 THR A O 1
ATOM 2811 N N . CYS A 1 350 ? 21.695 -14.595 8.388 1.00 73.19 350 CYS A N 1
ATOM 2812 C CA . CYS A 1 350 ? 22.155 -15.094 7.095 1.00 73.19 350 CYS A CA 1
ATOM 2813 C C . CYS A 1 350 ? 23.615 -15.571 7.163 1.00 73.19 350 CYS A C 1
ATOM 2815 O O . CYS A 1 350 ? 24.426 -14.970 7.876 1.00 73.19 350 CYS A O 1
ATOM 2817 N N . PRO A 1 351 ? 23.997 -16.577 6.354 1.00 77.12 351 PRO A N 1
ATOM 2818 C CA . PRO A 1 351 ? 25.400 -16.899 6.137 1.00 77.12 351 PRO A CA 1
ATOM 2819 C C . PRO A 1 351 ? 26.198 -15.690 5.631 1.00 77.12 351 PRO A C 1
ATOM 2821 O O . PRO A 1 351 ? 25.673 -14.835 4.916 1.00 77.12 351 PRO A O 1
ATOM 2824 N N . ILE A 1 352 ? 27.495 -15.648 5.946 1.00 78.00 352 ILE A N 1
ATOM 2825 C CA . ILE A 1 352 ? 28.358 -14.480 5.698 1.00 78.00 352 ILE A CA 1
ATOM 2826 C C . ILE A 1 352 ? 28.419 -14.044 4.224 1.00 78.00 352 ILE A C 1
ATOM 2828 O O . ILE A 1 352 ? 28.532 -12.855 3.941 1.00 78.00 352 ILE A O 1
ATOM 2832 N N . TRP A 1 353 ? 28.292 -14.981 3.281 1.00 76.94 353 TRP A N 1
ATOM 2833 C CA . TRP A 1 353 ? 28.298 -14.696 1.842 1.00 76.94 353 TRP A CA 1
ATOM 2834 C C . TRP A 1 353 ? 27.010 -14.030 1.340 1.00 76.94 353 TRP A C 1
ATOM 2836 O O . TRP A 1 353 ? 27.045 -13.348 0.322 1.00 76.94 353 TRP A O 1
ATOM 2846 N N . TRP A 1 354 ? 25.895 -14.171 2.060 1.00 76.69 354 TRP A N 1
ATOM 2847 C CA . TRP A 1 354 ? 24.628 -13.499 1.746 1.00 76.69 354 TRP A CA 1
ATOM 2848 C C . TRP A 1 354 ? 24.456 -12.166 2.478 1.00 76.69 354 TRP A C 1
ATOM 2850 O O . TRP A 1 354 ? 23.542 -11.410 2.161 1.00 76.69 354 TRP A O 1
ATOM 2860 N N . TYR A 1 355 ? 25.348 -11.848 3.421 1.00 74.75 355 TYR A N 1
ATOM 2861 C CA . TYR A 1 355 ? 25.280 -10.637 4.240 1.00 74.75 355 TYR A CA 1
ATOM 2862 C C . TYR A 1 355 ? 25.190 -9.325 3.434 1.00 74.75 355 TYR A C 1
ATOM 2864 O O . TYR A 1 355 ? 24.386 -8.478 3.811 1.00 74.75 355 TYR A O 1
ATOM 2872 N N . PRO A 1 356 ? 25.906 -9.139 2.301 1.00 75.75 356 PRO A N 1
ATOM 2873 C CA . PRO A 1 356 ? 25.788 -7.906 1.512 1.00 75.75 356 PRO A CA 1
ATOM 2874 C C . PRO A 1 356 ? 24.380 -7.646 0.957 1.00 75.75 356 PRO A C 1
ATOM 2876 O O . PRO A 1 356 ? 24.020 -6.494 0.720 1.00 75.75 356 PRO A O 1
ATOM 2879 N N . TRP A 1 357 ? 23.592 -8.706 0.765 1.00 76.50 357 TRP A N 1
ATOM 2880 C CA . TRP A 1 357 ? 22.224 -8.643 0.254 1.00 76.50 357 TRP A CA 1
ATOM 2881 C C . TRP A 1 357 ? 21.171 -8.817 1.353 1.00 76.50 357 TRP A C 1
ATOM 2883 O O . TRP A 1 357 ? 19.989 -8.682 1.067 1.00 76.50 357 TRP A O 1
ATOM 2893 N N . ALA A 1 358 ? 21.566 -9.098 2.598 1.00 77.56 358 ALA A N 1
ATOM 2894 C CA . ALA A 1 358 ? 20.637 -9.358 3.690 1.00 77.56 358 ALA A CA 1
ATOM 2895 C C . ALA A 1 358 ? 19.913 -8.071 4.123 1.00 77.56 358 ALA A C 1
ATOM 2897 O O . ALA A 1 358 ? 20.477 -7.238 4.828 1.00 77.56 358 ALA A O 1
ATOM 2898 N N . GLN A 1 359 ? 18.649 -7.924 3.720 1.00 78.62 359 GLN A N 1
ATOM 2899 C CA . GLN A 1 359 ? 17.817 -6.760 4.032 1.00 78.62 359 GLN A CA 1
ATOM 2900 C C . GLN A 1 359 ? 16.749 -7.099 5.088 1.00 78.62 359 GLN A C 1
ATOM 2902 O O . GLN A 1 359 ? 16.146 -8.181 5.031 1.00 78.62 359 GLN A O 1
ATOM 2907 N N . PRO A 1 360 ? 16.468 -6.193 6.048 1.00 79.88 360 PRO A N 1
ATOM 2908 C CA . PRO A 1 360 ? 15.422 -6.377 7.055 1.00 79.88 360 PRO A CA 1
ATOM 2909 C C . PRO A 1 360 ? 14.033 -6.054 6.474 1.00 79.88 360 PRO A C 1
ATOM 2911 O O . PRO A 1 360 ? 13.404 -5.052 6.814 1.00 79.88 360 PRO A O 1
ATOM 2914 N N . HIS A 1 361 ? 13.538 -6.910 5.577 1.00 79.62 361 HIS A N 1
ATOM 2915 C CA . HIS A 1 361 ? 12.275 -6.695 4.856 1.00 79.62 361 HIS A CA 1
ATOM 2916 C C . HIS A 1 361 ? 11.057 -6.509 5.778 1.00 79.62 361 HIS A C 1
ATOM 2918 O O . HIS A 1 361 ? 10.193 -5.682 5.492 1.00 79.62 361 HIS A O 1
ATOM 2924 N N . MET A 1 362 ? 10.993 -7.250 6.892 1.00 79.75 362 MET A N 1
ATOM 2925 C CA . MET A 1 362 ? 9.867 -7.180 7.834 1.00 79.75 362 MET A CA 1
ATOM 2926 C C . MET A 1 362 ? 9.810 -5.836 8.567 1.00 79.75 362 MET A C 1
ATOM 2928 O O . MET A 1 362 ? 8.734 -5.262 8.689 1.00 79.75 362 MET A O 1
ATOM 2932 N N . GLU A 1 363 ? 10.956 -5.279 8.966 1.00 78.06 363 GLU A N 1
ATOM 2933 C CA . GLU A 1 363 ? 11.003 -3.959 9.612 1.00 78.06 363 GLU A CA 1
ATOM 2934 C C . GLU A 1 363 ? 10.623 -2.843 8.633 1.00 78.06 363 GLU A C 1
ATOM 2936 O O . GLU A 1 363 ? 9.874 -1.927 8.980 1.00 78.06 363 GLU A O 1
ATOM 2941 N N . ILE A 1 364 ? 11.093 -2.938 7.382 1.00 80.69 364 ILE A N 1
ATOM 2942 C CA . ILE A 1 364 ? 10.719 -1.994 6.321 1.00 80.69 364 ILE A CA 1
ATOM 2943 C C . ILE A 1 364 ? 9.207 -2.048 6.091 1.00 80.69 364 ILE A C 1
ATOM 2945 O O . ILE A 1 364 ? 8.566 -1.000 6.014 1.00 80.69 364 ILE A O 1
ATOM 2949 N N . ARG A 1 365 ? 8.624 -3.251 6.035 1.00 84.75 365 ARG A N 1
ATOM 2950 C CA . ARG A 1 365 ? 7.177 -3.443 5.896 1.00 84.75 365 ARG A CA 1
ATOM 2951 C C . ARG A 1 365 ? 6.408 -2.835 7.063 1.00 84.75 365 ARG A C 1
ATOM 2953 O O . ARG A 1 365 ? 5.457 -2.098 6.832 1.00 84.75 365 ARG A O 1
ATOM 2960 N N . GLU A 1 366 ? 6.798 -3.127 8.299 1.00 80.50 366 GLU A N 1
ATOM 2961 C CA . GLU A 1 366 ? 6.090 -2.640 9.490 1.00 80.50 366 GLU A CA 1
ATOM 2962 C C . GLU A 1 366 ? 6.111 -1.109 9.605 1.00 80.50 366 GLU A C 1
ATOM 2964 O O . GLU A 1 366 ? 5.144 -0.513 10.089 1.00 80.50 366 GLU A O 1
ATOM 2969 N N . TYR A 1 367 ? 7.181 -0.469 9.124 1.00 80.56 367 TYR A N 1
ATOM 2970 C CA . TYR A 1 367 ? 7.352 0.978 9.200 1.00 80.56 367 TYR A CA 1
ATOM 2971 C C . TYR A 1 367 ? 6.803 1.734 7.979 1.00 80.56 367 TYR A C 1
ATOM 2973 O O . TYR A 1 367 ? 5.993 2.650 8.125 1.00 80.56 367 TYR A O 1
ATOM 2981 N N . PHE A 1 368 ? 7.249 1.376 6.770 1.00 82.81 368 PHE A N 1
ATOM 2982 C CA . PHE A 1 368 ? 6.909 2.072 5.522 1.00 82.81 368 PHE A CA 1
ATOM 2983 C C . PHE A 1 368 ? 5.670 1.499 4.823 1.00 82.81 368 PHE A C 1
ATOM 2985 O O . PHE A 1 368 ? 5.039 2.189 4.020 1.00 82.81 368 PHE A O 1
ATOM 2992 N N . GLY A 1 369 ? 5.293 0.265 5.149 1.00 86.81 369 GLY A N 1
ATOM 2993 C CA . GLY A 1 369 ? 4.203 -0.464 4.514 1.00 86.81 369 GLY A CA 1
ATOM 2994 C C . GLY A 1 369 ? 4.655 -1.379 3.380 1.00 86.81 369 GLY A C 1
ATOM 2995 O O . GLY A 1 369 ? 5.808 -1.386 2.939 1.00 86.81 369 GLY A O 1
ATOM 2996 N N . GLU A 1 370 ? 3.695 -2.154 2.894 1.00 88.88 370 GLU A N 1
ATOM 2997 C CA . GLU A 1 370 ? 3.882 -3.235 1.933 1.00 88.88 370 GLU A CA 1
ATOM 2998 C C . GLU A 1 370 ? 4.383 -2.738 0.565 1.00 88.88 370 GLU A C 1
ATOM 3000 O O . GLU A 1 370 ? 5.272 -3.360 -0.004 1.00 88.88 370 GLU A O 1
ATOM 3005 N N . LYS A 1 371 ? 3.919 -1.581 0.062 1.00 88.75 371 LYS A N 1
ATOM 3006 C CA . LYS A 1 371 ? 4.344 -1.032 -1.249 1.00 88.75 371 LYS A CA 1
ATOM 3007 C C . LYS A 1 371 ? 5.851 -0.761 -1.323 1.00 88.75 371 LYS A C 1
ATOM 3009 O O . LYS A 1 371 ? 6.513 -1.147 -2.283 1.00 88.75 371 LYS A O 1
ATOM 3014 N N . LEU A 1 372 ? 6.406 -0.105 -0.301 1.00 88.94 372 LEU A N 1
ATOM 3015 C CA . LEU A 1 372 ? 7.844 0.176 -0.242 1.00 88.94 372 LEU A CA 1
ATOM 3016 C C . LEU A 1 372 ? 8.645 -1.089 0.082 1.00 88.94 372 LEU A C 1
ATOM 3018 O O . LEU A 1 372 ? 9.702 -1.304 -0.508 1.00 88.94 372 LEU A O 1
ATOM 3022 N N . ALA A 1 373 ? 8.132 -1.959 0.954 1.00 88.56 373 ALA A N 1
ATOM 3023 C CA . ALA A 1 373 ? 8.766 -3.245 1.220 1.00 88.56 373 ALA A CA 1
ATOM 3024 C C . ALA A 1 373 ? 8.831 -4.139 -0.029 1.00 88.56 373 ALA A C 1
ATOM 3026 O O . ALA A 1 373 ? 9.844 -4.808 -0.225 1.00 88.56 373 ALA A O 1
ATOM 3027 N N . LEU A 1 374 ? 7.807 -4.127 -0.894 1.00 91.88 374 LEU A N 1
ATOM 3028 C CA . LEU A 1 374 ? 7.791 -4.883 -2.152 1.00 91.88 374 LEU A CA 1
ATOM 3029 C C . LEU A 1 374 ? 8.876 -4.384 -3.104 1.00 91.88 374 LEU A C 1
ATOM 3031 O O . LEU A 1 374 ? 9.578 -5.193 -3.701 1.00 91.88 374 LEU A O 1
ATOM 3035 N N . TYR A 1 375 ? 9.059 -3.064 -3.193 1.00 92.00 375 TYR A N 1
ATOM 3036 C CA . TYR A 1 375 ? 10.136 -2.465 -3.980 1.00 92.00 375 TYR A CA 1
ATOM 3037 C C . TYR A 1 375 ? 11.516 -2.943 -3.512 1.00 92.00 375 TYR A C 1
ATOM 3039 O O . TYR A 1 375 ? 12.326 -3.377 -4.331 1.00 92.00 375 TYR A O 1
ATOM 3047 N N . PHE A 1 376 ? 11.783 -2.913 -2.202 1.00 87.88 376 PHE A N 1
ATOM 3048 C CA . PHE A 1 376 ? 13.052 -3.414 -1.666 1.00 87.88 376 PHE A CA 1
ATOM 3049 C C . PHE A 1 376 ? 13.193 -4.933 -1.833 1.00 87.88 376 PHE A C 1
ATOM 3051 O O . PHE A 1 376 ? 14.263 -5.397 -2.216 1.00 87.88 376 PHE A O 1
ATOM 3058 N N . GLY A 1 377 ? 12.109 -5.696 -1.663 1.00 89.19 377 GLY A N 1
ATOM 3059 C CA . GLY A 1 377 ? 12.084 -7.136 -1.930 1.00 89.19 377 GLY A CA 1
ATOM 3060 C C . GLY A 1 377 ? 12.407 -7.479 -3.387 1.00 89.19 377 GLY A C 1
ATOM 3061 O O . GLY A 1 377 ? 13.212 -8.376 -3.645 1.00 89.19 377 GLY A O 1
ATOM 3062 N N . TRP A 1 378 ? 11.846 -6.727 -4.339 1.00 92.69 378 TRP A N 1
ATOM 3063 C CA . TRP A 1 378 ? 12.174 -6.824 -5.763 1.00 92.69 378 TRP A CA 1
ATOM 3064 C C . TRP A 1 378 ? 13.628 -6.464 -6.030 1.00 92.69 378 TRP A C 1
ATOM 3066 O O . TRP A 1 378 ? 14.330 -7.205 -6.714 1.00 92.69 378 TRP A O 1
ATOM 3076 N N . LEU A 1 379 ? 14.104 -5.361 -5.452 1.00 90.50 379 LEU A N 1
ATOM 3077 C CA . LEU A 1 379 ? 15.473 -4.894 -5.626 1.00 90.50 379 LEU A CA 1
ATOM 3078 C C . LEU A 1 379 ? 16.494 -5.907 -5.085 1.00 90.50 379 LEU A C 1
ATOM 3080 O O . LEU A 1 379 ? 17.510 -6.152 -5.735 1.00 90.50 379 LEU A O 1
ATOM 3084 N N . GLY A 1 380 ? 16.219 -6.521 -3.930 1.00 87.38 380 GLY A N 1
ATOM 3085 C CA . GLY A 1 380 ? 17.032 -7.592 -3.351 1.00 87.38 380 GLY A CA 1
ATOM 3086 C C . GLY A 1 380 ? 17.066 -8.831 -4.245 1.00 87.38 380 GLY A C 1
ATOM 3087 O O . GLY A 1 380 ? 18.145 -9.299 -4.618 1.00 87.38 380 GLY A O 1
ATOM 3088 N N . TYR A 1 381 ? 15.895 -9.303 -4.685 1.00 91.00 381 TYR A N 1
ATOM 3089 C CA . TYR A 1 381 ? 15.782 -10.437 -5.606 1.00 91.00 381 TYR A CA 1
ATOM 3090 C C . TYR A 1 381 ? 16.507 -10.182 -6.936 1.00 91.00 381 TYR A C 1
ATOM 3092 O O . TYR A 1 381 ? 17.280 -11.022 -7.402 1.00 91.00 381 TYR A O 1
ATOM 3100 N N . TYR A 1 382 ? 16.318 -8.997 -7.518 1.00 92.81 382 TYR A N 1
ATOM 3101 C CA . TYR A 1 382 ? 16.998 -8.566 -8.734 1.00 92.81 382 TYR A CA 1
ATOM 3102 C C . TYR A 1 382 ? 18.515 -8.493 -8.540 1.00 92.81 382 TYR A C 1
ATOM 3104 O O . TYR A 1 382 ? 19.265 -9.018 -9.362 1.00 92.81 382 TYR A O 1
ATOM 3112 N N . GLY A 1 383 ? 18.978 -7.933 -7.420 1.00 90.56 383 GLY A N 1
ATOM 3113 C CA . GLY A 1 383 ? 20.396 -7.863 -7.071 1.00 90.56 383 GLY A CA 1
ATOM 3114 C C . GLY A 1 383 ? 21.060 -9.239 -6.973 1.00 90.56 383 GLY A C 1
ATOM 3115 O O . GLY A 1 383 ? 22.171 -9.413 -7.473 1.00 90.56 383 GLY A O 1
ATOM 3116 N N . VAL A 1 384 ? 20.376 -10.230 -6.394 1.00 89.19 384 VAL A N 1
ATOM 3117 C CA . VAL A 1 384 ? 20.854 -11.624 -6.344 1.00 89.19 384 VAL A CA 1
ATOM 3118 C C . VAL A 1 384 ? 20.859 -12.255 -7.734 1.00 89.19 384 VAL A C 1
ATOM 3120 O O . VAL A 1 384 ? 21.830 -12.904 -8.119 1.00 89.19 384 VAL A O 1
ATOM 3123 N N . MET A 1 385 ? 19.801 -12.046 -8.519 1.00 92.75 385 MET A N 1
ATOM 3124 C CA . MET A 1 385 ? 19.694 -12.610 -9.865 1.00 92.75 385 MET A CA 1
ATOM 3125 C C . MET A 1 385 ? 20.701 -12.003 -10.847 1.00 92.75 385 MET A C 1
ATOM 3127 O O . MET A 1 385 ? 21.120 -12.695 -11.772 1.00 92.75 385 MET A O 1
ATOM 3131 N N . LEU A 1 386 ? 21.153 -10.765 -10.631 1.00 94.06 386 LEU A N 1
ATOM 3132 C CA . LEU A 1 386 ? 22.211 -10.115 -11.414 1.00 94.06 386 LEU A CA 1
ATOM 3133 C C . LEU A 1 386 ? 23.608 -10.710 -11.189 1.00 94.06 386 LEU A C 1
ATOM 3135 O O . LEU A 1 386 ? 24.492 -10.508 -12.027 1.00 94.06 386 LEU A O 1
ATOM 3139 N N . ILE A 1 387 ? 23.824 -11.474 -10.115 1.00 92.31 387 ILE A N 1
ATOM 3140 C CA . ILE A 1 387 ? 25.102 -12.162 -9.879 1.00 92.31 387 ILE A CA 1
ATOM 3141 C C . ILE A 1 387 ? 25.392 -13.144 -11.024 1.00 92.31 387 ILE A C 1
ATOM 3143 O O . ILE A 1 387 ? 26.516 -13.186 -11.520 1.00 92.31 387 ILE A O 1
ATOM 3147 N N . TYR A 1 388 ? 24.382 -13.874 -11.509 1.00 94.19 388 TYR A N 1
ATOM 3148 C CA . TYR A 1 388 ? 24.542 -14.853 -12.590 1.00 94.19 388 TYR A CA 1
ATOM 3149 C C . TYR A 1 388 ? 25.065 -14.238 -13.906 1.00 94.19 388 TYR A C 1
ATOM 3151 O O . TYR A 1 388 ? 26.129 -14.666 -14.363 1.00 94.19 388 TYR A O 1
ATOM 3159 N N . PRO A 1 389 ? 24.411 -13.227 -14.518 1.00 95.81 389 PRO A N 1
ATOM 3160 C CA . PRO A 1 389 ? 24.914 -12.603 -15.738 1.00 95.81 389 PRO A CA 1
ATOM 3161 C C . PRO A 1 389 ? 26.223 -11.854 -15.520 1.00 95.81 389 PRO A C 1
ATOM 3163 O O . PRO A 1 389 ? 27.070 -11.871 -16.408 1.00 95.81 389 PRO A O 1
ATOM 3166 N N . SER A 1 390 ? 26.441 -11.276 -14.337 1.00 94.69 390 SER A N 1
ATOM 3167 C CA . SER A 1 390 ? 27.704 -10.601 -14.022 1.00 94.69 390 SER A CA 1
ATOM 3168 C C . SER A 1 390 ? 28.882 -11.578 -14.003 1.00 94.69 390 SER A C 1
ATOM 3170 O O . SER A 1 390 ? 29.927 -11.288 -14.581 1.00 94.69 390 SER A O 1
ATOM 3172 N N . LEU A 1 391 ? 28.723 -12.760 -13.397 1.00 95.38 391 LEU A N 1
ATOM 3173 C CA . LEU A 1 391 ? 29.766 -13.791 -13.368 1.00 95.38 391 LEU A CA 1
ATOM 3174 C C . LEU A 1 391 ? 30.083 -14.329 -14.767 1.00 95.38 391 LEU A C 1
ATOM 3176 O O . LEU A 1 391 ? 31.256 -14.429 -15.130 1.00 95.38 391 LEU A O 1
ATOM 3180 N N . VAL A 1 392 ? 29.056 -14.633 -15.567 1.00 94.38 392 VAL A N 1
ATOM 3181 C CA . VAL A 1 392 ? 29.240 -15.093 -16.954 1.00 94.38 392 VAL A CA 1
ATOM 3182 C C . VAL A 1 392 ? 29.883 -13.994 -17.804 1.00 94.38 392 VAL A C 1
ATOM 3184 O O . VAL A 1 392 ? 30.831 -14.265 -18.537 1.00 94.38 392 VAL A O 1
ATOM 3187 N N . GLY A 1 393 ? 29.431 -12.747 -17.664 1.00 92.38 393 GLY A N 1
ATOM 3188 C CA . GLY A 1 393 ? 29.979 -11.593 -18.375 1.00 92.38 393 GLY A CA 1
ATOM 3189 C C . GLY A 1 393 ? 31.450 -11.340 -18.045 1.00 92.38 393 GLY A C 1
ATOM 3190 O O . GLY A 1 393 ? 32.261 -11.190 -18.954 1.00 92.38 393 GLY A O 1
ATOM 3191 N N . ILE A 1 394 ? 31.829 -11.377 -16.763 1.00 93.62 394 ILE A N 1
ATOM 3192 C CA . ILE A 1 394 ? 33.230 -11.237 -16.334 1.00 93.62 394 ILE A CA 1
ATOM 3193 C C . ILE A 1 394 ? 34.080 -12.398 -16.860 1.00 93.62 394 ILE A C 1
ATOM 3195 O O . ILE A 1 394 ? 35.185 -12.167 -17.352 1.00 93.62 394 ILE A O 1
ATOM 3199 N N . ALA A 1 395 ? 33.583 -13.637 -16.807 1.00 91.50 395 ALA A N 1
ATOM 3200 C CA . ALA A 1 395 ? 34.304 -14.793 -17.338 1.00 91.50 395 ALA A CA 1
ATOM 3201 C C . ALA A 1 395 ? 34.570 -14.657 -18.847 1.00 91.50 395 ALA A C 1
ATOM 3203 O O . ALA A 1 395 ? 35.691 -14.897 -19.303 1.00 91.50 395 ALA A O 1
ATOM 3204 N N . LEU A 1 396 ? 33.573 -14.205 -19.613 1.00 88.88 396 LEU A N 1
ATOM 3205 C CA . LEU A 1 396 ? 33.711 -13.933 -21.045 1.00 88.88 396 LEU A CA 1
ATOM 3206 C C . LEU A 1 396 ? 34.634 -12.744 -21.329 1.00 88.88 396 LEU A C 1
ATOM 3208 O O . LEU A 1 396 ? 35.427 -12.806 -22.266 1.00 88.88 396 LEU A O 1
ATOM 3212 N N . GLN A 1 397 ? 34.594 -11.697 -20.504 1.00 86.38 397 GLN A N 1
ATOM 3213 C CA . GLN A 1 397 ? 35.502 -10.556 -20.612 1.00 86.38 397 GLN A CA 1
ATOM 3214 C C . GLN A 1 397 ? 36.959 -10.981 -20.382 1.00 86.38 397 GLN A C 1
ATOM 3216 O O . GLN A 1 397 ? 37.846 -10.591 -21.141 1.00 86.38 397 GLN A O 1
ATOM 3221 N N . ILE A 1 398 ? 37.219 -11.818 -19.372 1.00 89.00 398 ILE A N 1
ATOM 3222 C CA . ILE A 1 398 ? 38.553 -12.376 -19.112 1.00 89.00 398 ILE A CA 1
ATOM 3223 C C . ILE A 1 398 ? 38.986 -13.271 -20.276 1.00 89.00 398 ILE A C 1
ATOM 3225 O O . ILE A 1 398 ? 40.121 -13.154 -20.734 1.00 89.00 398 ILE A O 1
ATOM 3229 N N . TYR A 1 399 ? 38.095 -14.128 -20.784 1.00 85.31 399 TYR A N 1
ATOM 3230 C CA . TYR A 1 399 ? 38.368 -14.955 -21.961 1.00 85.31 399 TYR A CA 1
ATOM 3231 C C . TYR A 1 399 ? 38.756 -14.092 -23.169 1.00 85.31 399 TYR A C 1
ATOM 3233 O O . TYR A 1 399 ? 39.775 -14.345 -23.808 1.00 85.31 399 TYR A O 1
ATOM 3241 N N . GLN A 1 400 ? 38.005 -13.021 -23.432 1.00 81.69 400 GLN A N 1
ATOM 3242 C CA . GLN A 1 400 ? 38.305 -12.088 -24.511 1.00 81.69 400 GLN A CA 1
ATOM 3243 C C . GLN A 1 400 ? 39.684 -11.443 -24.342 1.00 81.69 400 GLN A C 1
ATOM 3245 O O . GLN A 1 400 ? 40.441 -11.420 -25.304 1.00 81.69 400 GLN A O 1
ATOM 3250 N N . ILE A 1 401 ? 40.027 -10.961 -23.146 1.00 82.94 401 ILE A N 1
ATOM 3251 C CA . ILE A 1 401 ? 41.328 -10.321 -22.894 1.00 82.94 401 ILE A CA 1
ATOM 3252 C C . ILE A 1 401 ? 42.485 -11.325 -23.025 1.00 82.94 401 ILE A C 1
ATOM 3254 O O . ILE A 1 401 ? 43.551 -10.967 -23.501 1.00 82.94 401 ILE A O 1
ATOM 3258 N N . ARG A 1 402 ? 42.309 -12.584 -22.602 1.00 83.00 402 ARG A N 1
ATOM 3259 C CA . ARG A 1 402 ? 43.401 -13.577 -22.583 1.00 83.00 402 ARG A CA 1
ATOM 3260 C C . ARG A 1 402 ? 43.646 -14.275 -23.915 1.00 83.00 402 ARG A C 1
ATOM 3262 O O . ARG A 1 402 ? 44.778 -14.675 -24.163 1.00 83.00 402 ARG A O 1
ATOM 3269 N N . TYR A 1 403 ? 42.604 -14.471 -24.720 1.00 75.25 403 TYR A N 1
ATOM 3270 C CA . TYR A 1 403 ? 42.688 -15.245 -25.961 1.00 75.25 403 TYR A CA 1
ATOM 3271 C C . TYR A 1 403 ? 42.596 -14.390 -27.235 1.00 75.25 403 TYR A C 1
ATOM 3273 O O . TYR A 1 403 ? 42.936 -14.904 -28.294 1.00 75.25 403 TYR A O 1
ATOM 3281 N N . ASN A 1 404 ? 42.176 -13.114 -27.165 1.00 66.44 404 ASN A N 1
ATOM 3282 C CA . ASN A 1 404 ? 42.069 -12.231 -28.342 1.00 66.44 404 ASN A CA 1
ATOM 3283 C C . ASN A 1 404 ? 43.125 -11.106 -28.408 1.00 66.44 404 ASN A C 1
ATOM 3285 O O . ASN A 1 404 ? 42.885 -10.102 -29.080 1.00 66.44 404 ASN A O 1
ATOM 3289 N N . ASP A 1 405 ? 44.295 -11.258 -27.784 1.00 54.62 405 ASP A N 1
ATOM 3290 C CA . ASP A 1 405 ? 45.445 -10.413 -28.132 1.00 54.62 405 ASP A CA 1
ATOM 3291 C C . ASP A 1 405 ? 46.012 -10.886 -29.490 1.00 54.62 405 ASP A C 1
ATOM 3293 O O . ASP A 1 405 ? 46.586 -11.967 -29.589 1.00 54.62 405 ASP A O 1
ATOM 3297 N N . ALA A 1 406 ? 45.853 -10.060 -30.534 1.00 53.09 406 ALA A N 1
ATOM 3298 C CA . ALA A 1 406 ? 46.525 -10.149 -31.845 1.00 53.09 406 ALA A CA 1
ATOM 3299 C C . ALA A 1 406 ? 45.962 -11.078 -32.954 1.00 53.09 406 ALA A C 1
ATOM 3301 O O . ALA A 1 406 ? 46.728 -11.688 -33.698 1.00 53.09 406 ALA A O 1
ATOM 3302 N N . ALA A 1 407 ? 44.648 -11.081 -33.190 1.00 50.28 407 ALA A N 1
ATOM 3303 C CA . ALA A 1 407 ? 44.112 -11.368 -34.531 1.00 50.28 407 ALA A CA 1
ATOM 3304 C C . ALA A 1 407 ? 43.042 -10.333 -34.889 1.00 50.28 407 ALA A C 1
ATOM 3306 O O . ALA A 1 407 ? 41.837 -10.548 -34.771 1.00 50.28 407 ALA A O 1
ATOM 3307 N N . THR A 1 408 ? 43.538 -9.154 -35.246 1.00 49.56 408 THR A N 1
ATOM 3308 C CA . THR A 1 408 ? 42.811 -8.083 -35.914 1.00 49.56 408 THR A CA 1
ATOM 3309 C C . THR A 1 408 ? 42.243 -8.638 -37.218 1.00 49.56 408 THR A C 1
ATOM 3311 O O . THR A 1 408 ? 42.970 -8.730 -38.202 1.00 49.56 408 THR A O 1
ATOM 3314 N N . ASP A 1 409 ? 40.967 -9.019 -37.240 1.00 52.69 409 ASP A N 1
ATOM 3315 C CA . ASP A 1 409 ? 40.224 -8.981 -38.496 1.00 52.69 409 ASP A CA 1
ATOM 3316 C C . ASP A 1 409 ? 39.904 -7.506 -38.764 1.00 52.69 409 ASP A C 1
ATOM 3318 O O . ASP A 1 409 ? 39.125 -6.916 -38.008 1.00 52.69 409 ASP A O 1
ATOM 3322 N N . PRO A 1 410 ? 40.513 -6.881 -39.787 1.00 54.22 410 PRO A N 1
ATOM 3323 C CA . PRO A 1 410 ? 40.295 -5.470 -40.098 1.00 54.22 410 PRO A CA 1
ATOM 3324 C C . PRO A 1 410 ? 38.843 -5.158 -40.496 1.00 54.22 410 PRO A C 1
ATOM 3326 O O . PRO A 1 410 ? 38.439 -4.005 -40.412 1.00 54.22 410 PRO A O 1
ATOM 3329 N N . ASP A 1 411 ? 38.046 -6.172 -40.850 1.00 54.75 411 ASP A N 1
ATOM 3330 C CA . ASP A 1 411 ? 36.661 -5.991 -41.296 1.00 54.75 411 ASP A CA 1
ATOM 3331 C C . ASP A 1 411 ? 35.619 -6.048 -40.168 1.00 54.75 411 ASP A C 1
ATOM 3333 O O . ASP A 1 411 ? 34.464 -5.713 -40.406 1.00 54.75 411 ASP A O 1
ATOM 3337 N N . GLY A 1 412 ? 35.958 -6.489 -38.945 1.00 55.12 412 GLY A N 1
ATOM 3338 C CA . GLY A 1 412 ? 34.999 -6.543 -37.821 1.00 55.12 412 GLY A CA 1
ATOM 3339 C C . GLY A 1 412 ? 33.730 -7.392 -38.059 1.00 55.12 412 GLY A C 1
ATOM 3340 O O . GLY A 1 412 ? 32.821 -7.380 -37.231 1.00 55.12 412 GLY A O 1
ATOM 3341 N N . GLN A 1 413 ? 33.663 -8.140 -39.166 1.00 54.16 413 GLN A N 1
ATOM 3342 C CA . GLN A 1 413 ? 32.466 -8.841 -39.650 1.00 54.16 413 GLN A CA 1
ATOM 3343 C C . GLN A 1 413 ? 32.278 -10.252 -39.072 1.00 54.16 413 GLN A C 1
ATOM 3345 O O . GLN A 1 413 ? 31.220 -10.856 -39.254 1.00 54.16 413 GLN A O 1
ATOM 3350 N N . ASN A 1 414 ? 33.262 -10.797 -38.353 1.00 57.94 414 ASN A N 1
ATOM 3351 C CA . ASN A 1 414 ? 33.151 -12.144 -37.800 1.00 57.94 414 ASN A CA 1
ATOM 3352 C C . ASN A 1 414 ? 32.344 -12.144 -36.495 1.00 57.94 414 ASN A C 1
ATOM 3354 O O . ASN A 1 414 ? 32.804 -11.686 -35.446 1.00 57.94 414 ASN A O 1
ATOM 3358 N N . ILE A 1 415 ? 31.127 -12.699 -36.566 1.00 64.75 415 ILE A N 1
ATOM 3359 C CA . ILE A 1 415 ? 30.261 -12.933 -35.406 1.00 64.75 415 ILE A CA 1
ATOM 3360 C C . ILE A 1 415 ? 31.008 -13.837 -34.429 1.00 64.75 415 ILE A C 1
ATOM 3362 O O . ILE A 1 415 ? 31.186 -15.038 -34.647 1.00 64.75 415 ILE A O 1
ATOM 3366 N N . LYS A 1 416 ? 31.438 -13.258 -33.312 1.00 75.62 416 LYS A N 1
ATOM 3367 C CA . LYS A 1 416 ? 32.139 -14.005 -32.279 1.00 75.62 416 LYS A CA 1
ATOM 3368 C C . LYS A 1 416 ? 31.145 -14.927 -31.581 1.00 75.62 416 LYS A C 1
ATOM 3370 O O . LYS A 1 416 ? 30.240 -14.463 -30.890 1.00 75.62 416 LYS A O 1
ATOM 3375 N N . VAL A 1 417 ? 31.329 -16.238 -31.734 1.00 81.62 417 VAL A N 1
ATOM 3376 C CA . VAL A 1 417 ? 30.424 -17.276 -31.201 1.00 81.62 417 VAL A CA 1
ATOM 3377 C C . VAL A 1 417 ? 30.113 -17.063 -29.713 1.00 81.62 417 VAL A C 1
ATOM 3379 O O . VAL A 1 417 ? 28.971 -17.215 -29.289 1.00 81.62 417 VAL A O 1
ATOM 3382 N N . TYR A 1 418 ? 31.097 -16.624 -28.923 1.00 80.25 418 TYR A N 1
ATOM 3383 C CA . TYR A 1 418 ? 30.915 -16.358 -27.495 1.00 80.25 418 TYR A CA 1
ATOM 3384 C C . TYR A 1 418 ? 29.935 -15.207 -27.188 1.00 80.25 418 TYR A C 1
ATOM 3386 O O . TYR A 1 418 ? 29.259 -15.249 -26.162 1.00 80.25 418 TYR A O 1
ATOM 3394 N N . MET A 1 419 ? 29.806 -14.208 -28.070 1.00 83.81 419 MET A N 1
ATOM 3395 C CA . MET A 1 419 ? 28.830 -13.119 -27.920 1.00 83.81 419 MET A CA 1
ATOM 3396 C C . MET A 1 419 ? 27.407 -13.611 -28.183 1.00 83.81 419 MET A C 1
ATOM 3398 O O . MET A 1 419 ? 26.489 -13.245 -27.454 1.00 83.81 419 MET A O 1
ATOM 3402 N N . VAL A 1 420 ? 27.229 -14.488 -29.176 1.00 88.62 420 VAL A N 1
ATOM 3403 C CA . VAL A 1 420 ? 25.931 -15.123 -29.456 1.00 88.62 420 VAL A CA 1
ATOM 3404 C C . VAL A 1 420 ? 25.509 -15.998 -28.279 1.00 88.62 420 VAL A C 1
ATOM 3406 O O . VAL A 1 420 ? 24.374 -15.899 -27.816 1.00 88.62 420 VAL A O 1
ATOM 3409 N N . LEU A 1 421 ? 26.434 -16.791 -27.729 1.00 88.56 421 LEU A N 1
ATOM 3410 C CA . LEU A 1 421 ? 26.177 -17.593 -26.531 1.00 88.56 421 LEU A CA 1
ATOM 3411 C C . LEU A 1 421 ? 25.761 -16.715 -25.344 1.00 88.56 421 LEU A C 1
ATOM 3413 O O . LEU A 1 421 ? 24.775 -17.023 -24.679 1.00 88.56 421 LEU A O 1
ATOM 3417 N N . TYR A 1 422 ? 26.431 -15.583 -25.119 1.00 91.12 422 TYR A N 1
ATOM 3418 C CA . TYR A 1 422 ? 26.031 -14.645 -24.070 1.00 91.12 422 TYR A CA 1
ATOM 3419 C C . TYR A 1 422 ? 24.652 -14.026 -24.314 1.00 91.12 422 TYR A C 1
ATOM 3421 O O . TYR A 1 422 ? 23.840 -13.969 -23.394 1.00 91.12 422 TYR A O 1
ATOM 3429 N N . ALA A 1 423 ? 24.348 -13.614 -25.546 1.00 92.81 423 ALA A N 1
ATOM 3430 C CA . ALA A 1 423 ? 23.040 -13.065 -25.893 1.00 92.81 423 ALA A CA 1
ATOM 3431 C C . ALA A 1 423 ? 21.918 -14.084 -25.634 1.00 92.81 423 ALA A C 1
ATOM 3433 O O . ALA A 1 423 ? 20.922 -13.756 -24.990 1.00 92.81 423 ALA A O 1
ATOM 3434 N N . THR A 1 424 ? 22.106 -15.343 -26.047 1.00 93.44 424 THR A N 1
ATOM 3435 C CA . THR A 1 424 ? 21.143 -16.418 -25.752 1.00 93.44 424 THR A CA 1
ATOM 3436 C C . THR A 1 424 ? 21.010 -16.675 -24.251 1.00 93.44 424 THR A C 1
ATOM 3438 O O . THR A 1 424 ? 19.895 -16.832 -23.755 1.00 93.44 424 THR A O 1
ATOM 3441 N N . PHE A 1 425 ? 22.118 -16.636 -23.506 1.00 95.31 425 PHE A N 1
ATOM 3442 C CA . PHE A 1 425 ? 22.107 -16.749 -22.052 1.00 95.31 425 PHE A CA 1
ATOM 3443 C C . PHE A 1 425 ? 21.326 -15.604 -21.394 1.00 95.31 425 PHE A C 1
ATOM 3445 O O . PHE A 1 425 ? 20.528 -15.870 -20.503 1.00 95.31 425 PHE A O 1
ATOM 3452 N N . ILE A 1 426 ? 21.496 -14.356 -21.838 1.00 96.31 426 ILE A N 1
ATOM 3453 C CA . ILE A 1 426 ? 20.758 -13.205 -21.298 1.00 96.31 426 ILE A CA 1
ATOM 3454 C C . ILE A 1 426 ? 19.259 -13.327 -21.566 1.00 96.31 426 ILE A C 1
ATOM 3456 O O . ILE A 1 426 ? 18.471 -13.040 -20.669 1.00 96.31 426 ILE A O 1
ATOM 3460 N N . VAL A 1 427 ? 18.851 -13.805 -22.745 1.00 96.88 427 VAL A N 1
ATOM 3461 C CA . VAL A 1 427 ? 17.432 -14.071 -23.034 1.00 96.88 427 VAL A CA 1
ATOM 3462 C C . VAL A 1 427 ? 16.882 -15.147 -22.092 1.00 96.88 427 VAL A C 1
ATOM 3464 O O . VAL A 1 427 ? 15.833 -14.949 -21.478 1.00 96.88 427 VAL A O 1
ATOM 3467 N N . LEU A 1 428 ? 17.604 -16.257 -21.909 1.00 96.19 428 LEU A N 1
ATOM 3468 C CA . LEU A 1 428 ? 17.206 -17.314 -20.972 1.00 96.19 428 LEU A CA 1
ATOM 3469 C C . LEU A 1 428 ? 17.143 -16.799 -19.529 1.00 96.19 428 LEU A C 1
ATOM 3471 O O . LEU A 1 428 ? 16.153 -17.028 -18.836 1.00 96.19 428 LEU A O 1
ATOM 3475 N N . TRP A 1 429 ? 18.150 -16.049 -19.090 1.00 97.06 429 TRP A N 1
ATOM 3476 C CA . TRP A 1 429 ? 18.186 -15.433 -17.769 1.00 97.06 429 TRP A CA 1
ATOM 3477 C C . TRP A 1 429 ? 17.027 -14.455 -17.565 1.00 97.06 429 TRP A C 1
ATOM 3479 O O . TRP A 1 429 ? 16.371 -14.522 -16.530 1.00 97.06 429 TRP A O 1
ATOM 3489 N N . ALA A 1 430 ? 16.713 -13.607 -18.548 1.00 96.69 430 ALA A N 1
ATOM 3490 C CA . ALA A 1 430 ? 15.603 -12.663 -18.463 1.00 96.69 430 ALA A CA 1
ATOM 3491 C C . ALA A 1 430 ? 14.268 -13.402 -18.284 1.00 96.69 430 ALA A C 1
ATOM 3493 O O . ALA A 1 430 ? 13.484 -13.057 -17.403 1.00 96.69 430 ALA A O 1
ATOM 3494 N N . THR A 1 431 ? 14.040 -14.483 -19.042 1.00 96.38 431 THR A N 1
ATOM 3495 C CA . THR A 1 431 ? 12.835 -15.312 -18.866 1.00 96.38 431 THR A CA 1
ATOM 3496 C C . THR A 1 431 ? 12.787 -16.001 -17.499 1.00 96.38 431 THR A C 1
ATOM 3498 O O . THR A 1 431 ? 11.732 -16.012 -16.859 1.00 96.38 431 THR A O 1
ATOM 3501 N N . ALA A 1 432 ? 13.918 -16.529 -17.017 1.00 96.12 432 ALA A N 1
ATOM 3502 C CA . ALA A 1 432 ? 14.021 -17.155 -15.702 1.00 96.12 432 ALA A CA 1
ATOM 3503 C C . ALA A 1 432 ? 13.774 -16.146 -14.572 1.00 96.12 432 ALA A C 1
ATOM 3505 O O . ALA A 1 432 ? 13.038 -16.452 -13.635 1.00 96.12 432 ALA A O 1
ATOM 3506 N N . PHE A 1 433 ? 14.318 -14.933 -14.690 1.00 95.88 433 PHE A N 1
ATOM 3507 C CA . PHE A 1 433 ? 14.105 -13.836 -13.752 1.00 95.88 433 PHE A CA 1
ATOM 3508 C C . PHE A 1 433 ? 12.630 -13.434 -13.685 1.00 95.88 433 PHE A C 1
ATOM 3510 O O . PHE A 1 433 ? 12.064 -13.414 -12.596 1.00 95.88 433 PHE A O 1
ATOM 3517 N N . THR A 1 434 ? 11.976 -13.179 -14.823 1.00 95.62 434 THR A N 1
ATOM 3518 C CA . THR A 1 434 ? 10.560 -12.774 -14.839 1.00 95.62 434 THR A CA 1
ATOM 3519 C C . THR A 1 434 ? 9.652 -13.859 -14.257 1.00 95.62 434 THR A C 1
ATOM 3521 O O . THR A 1 434 ? 8.758 -13.559 -13.467 1.00 95.62 434 THR A O 1
ATOM 3524 N N . LYS A 1 435 ? 9.881 -15.134 -14.603 1.00 96.50 435 LYS A N 1
ATOM 3525 C CA . LYS A 1 435 ? 9.097 -16.251 -14.047 1.00 96.50 435 LYS A CA 1
ATOM 3526 C C . LYS A 1 435 ? 9.372 -16.468 -12.563 1.00 96.50 435 LYS A C 1
ATOM 3528 O O . LYS A 1 435 ? 8.433 -16.707 -11.809 1.00 96.50 435 LYS A O 1
ATOM 3533 N N . GLY A 1 436 ? 10.631 -16.374 -12.151 1.00 95.75 436 GLY A N 1
ATOM 3534 C CA . GLY A 1 436 ? 11.031 -16.504 -10.757 1.00 95.75 436 GLY A CA 1
ATOM 3535 C C . GLY A 1 436 ? 10.453 -15.388 -9.888 1.00 95.75 436 GLY A C 1
ATOM 3536 O O . GLY A 1 436 ? 9.875 -15.679 -8.843 1.00 95.75 436 GLY A O 1
ATOM 3537 N N . TRP A 1 437 ? 10.502 -14.140 -10.360 1.00 95.56 437 TRP A N 1
ATOM 3538 C CA . TRP A 1 437 ? 9.884 -13.009 -9.674 1.00 95.56 437 TRP A CA 1
ATOM 3539 C C . TRP A 1 437 ? 8.373 -13.194 -9.521 1.00 95.56 437 TRP A C 1
ATOM 3541 O O . TRP A 1 437 ? 7.867 -13.043 -8.417 1.00 95.56 437 TRP A O 1
ATOM 3551 N N . GLY A 1 438 ? 7.661 -13.621 -10.570 1.00 95.31 438 GLY A N 1
ATOM 3552 C CA . GLY A 1 438 ? 6.213 -13.852 -10.476 1.00 95.31 438 GLY A CA 1
ATOM 3553 C C . GLY A 1 438 ? 5.811 -14.941 -9.466 1.00 95.31 438 GLY A C 1
ATOM 3554 O O . GLY A 1 438 ? 4.693 -14.933 -8.956 1.00 95.31 438 GLY A O 1
ATOM 3555 N N . VAL A 1 439 ? 6.705 -15.885 -9.146 1.00 93.88 439 VAL A N 1
ATOM 3556 C CA . VAL A 1 439 ? 6.493 -16.857 -8.058 1.00 93.88 439 VAL A CA 1
ATOM 3557 C C . VAL A 1 439 ? 6.784 -16.226 -6.696 1.00 93.88 439 VAL A C 1
ATOM 3559 O O . VAL A 1 439 ? 6.030 -16.443 -5.749 1.00 93.88 439 VAL A O 1
ATOM 3562 N N . GLU A 1 440 ? 7.865 -15.458 -6.588 1.00 92.06 440 GLU A N 1
ATOM 3563 C CA . GLU A 1 440 ? 8.230 -14.753 -5.356 1.00 92.06 440 GLU A CA 1
ATOM 3564 C C . GLU A 1 440 ? 7.189 -13.711 -4.949 1.00 92.06 440 GLU A C 1
ATOM 3566 O O . GLU A 1 440 ? 6.787 -13.675 -3.791 1.00 92.06 440 GLU A O 1
ATOM 3571 N N . GLU A 1 441 ? 6.670 -12.940 -5.896 1.00 93.38 441 GLU A N 1
ATOM 3572 C CA . GLU A 1 441 ? 5.596 -11.972 -5.689 1.00 93.38 441 GLU A CA 1
ATOM 3573 C C . GLU A 1 441 ? 4.347 -12.625 -5.084 1.00 93.38 441 GLU A C 1
ATOM 3575 O O . GLU A 1 441 ? 3.820 -12.141 -4.086 1.00 93.38 441 GLU A O 1
ATOM 3580 N N . LYS A 1 442 ? 3.926 -13.786 -5.603 1.00 91.81 442 LYS A N 1
ATOM 3581 C CA . LYS A 1 442 ? 2.792 -14.539 -5.042 1.00 91.81 442 LYS A CA 1
ATOM 3582 C C . LYS A 1 442 ? 3.063 -15.031 -3.623 1.00 91.81 442 LYS A C 1
ATOM 3584 O O . LYS A 1 442 ? 2.183 -14.950 -2.771 1.00 91.81 442 LYS A O 1
ATOM 3589 N N . LYS A 1 443 ? 4.279 -15.514 -3.338 1.00 90.25 443 LYS A N 1
ATOM 3590 C CA . LYS A 1 443 ? 4.667 -15.899 -1.968 1.00 90.25 443 LYS A CA 1
ATOM 3591 C C . LYS A 1 443 ? 4.614 -14.701 -1.024 1.00 90.25 443 LYS A C 1
ATOM 3593 O O . LYS A 1 443 ? 4.157 -14.849 0.104 1.00 90.25 443 LYS A O 1
ATOM 3598 N N . ILE A 1 444 ? 5.076 -13.537 -1.480 1.00 90.69 444 ILE A N 1
ATOM 3599 C CA . ILE A 1 444 ? 5.046 -12.287 -0.717 1.00 90.69 444 ILE A CA 1
ATOM 3600 C C . ILE A 1 444 ? 3.599 -11.855 -0.463 1.00 90.69 444 ILE A C 1
ATOM 3602 O O . ILE A 1 444 ? 3.267 -11.543 0.677 1.00 90.69 444 ILE A O 1
ATOM 3606 N N . ALA A 1 445 ? 2.732 -11.910 -1.476 1.00 90.62 445 ALA A N 1
ATOM 3607 C CA . ALA A 1 445 ? 1.317 -11.570 -1.342 1.00 90.62 445 ALA A CA 1
ATOM 3608 C C . ALA A 1 445 ? 0.606 -12.440 -0.293 1.00 90.62 445 ALA A C 1
ATOM 3610 O O . ALA A 1 445 ? -0.125 -11.911 0.544 1.00 90.62 445 ALA A O 1
ATOM 3611 N N . VAL A 1 446 ? 0.886 -13.749 -0.273 1.00 88.94 446 VAL A N 1
ATOM 3612 C CA . VAL A 1 446 ? 0.365 -14.666 0.755 1.00 88.94 446 VAL A CA 1
ATOM 3613 C C . VAL A 1 446 ? 0.971 -14.365 2.128 1.00 88.94 446 VAL A C 1
ATOM 3615 O O . VAL A 1 446 ? 0.239 -14.222 3.103 1.00 88.94 446 VAL A O 1
ATOM 3618 N N . LEU A 1 447 ? 2.298 -14.209 2.219 1.00 87.44 447 LEU A N 1
ATOM 3619 C CA . LEU A 1 447 ? 2.996 -13.904 3.475 1.00 87.44 447 LEU A CA 1
ATOM 3620 C C . LEU A 1 447 ? 2.522 -12.584 4.097 1.00 87.44 447 LEU A C 1
ATOM 3622 O O . LEU A 1 447 ? 2.575 -12.411 5.315 1.00 87.44 447 LEU A O 1
ATOM 3626 N N . TRP A 1 448 ? 2.122 -11.625 3.266 1.00 88.56 448 TRP A N 1
ATOM 3627 C CA . TRP A 1 448 ? 1.686 -10.309 3.708 1.00 88.56 448 TRP A CA 1
ATOM 3628 C C . TRP A 1 448 ? 0.172 -10.160 3.812 1.00 88.56 448 TRP A C 1
ATOM 3630 O O . TRP A 1 448 ? -0.271 -9.157 4.370 1.00 88.56 448 TRP A O 1
ATOM 3640 N N . GLY A 1 449 ? -0.606 -11.137 3.347 1.00 87.94 449 GLY A N 1
ATOM 3641 C CA . GLY A 1 449 ? -2.065 -11.071 3.363 1.00 87.94 449 GLY A CA 1
ATOM 3642 C C . GLY A 1 449 ? -2.637 -10.008 2.423 1.00 87.94 449 GLY A C 1
ATOM 3643 O O . GLY A 1 449 ? -3.744 -9.531 2.653 1.00 87.94 449 GLY A O 1
ATOM 3644 N N . THR A 1 450 ? -1.893 -9.617 1.382 1.00 87.00 450 THR A N 1
ATOM 3645 C CA . THR A 1 450 ? -2.289 -8.572 0.417 1.00 87.00 450 THR A CA 1
ATOM 3646 C C . THR A 1 450 ? -2.997 -9.134 -0.818 1.00 87.00 450 THR A C 1
ATOM 3648 O O . THR A 1 450 ? -3.125 -8.448 -1.828 1.00 87.00 450 THR A O 1
ATOM 3651 N N . GLU A 1 451 ? -3.438 -10.391 -0.772 1.00 82.50 451 GLU A N 1
ATOM 3652 C CA . GLU A 1 451 ? -4.219 -11.006 -1.847 1.00 82.50 451 GLU A CA 1
ATOM 3653 C C . GLU A 1 451 ? -5.609 -10.355 -1.956 1.00 82.50 451 GLU A C 1
ATOM 3655 O O . GLU A 1 451 ? -6.294 -10.170 -0.943 1.00 82.50 451 GLU A O 1
ATOM 3660 N N . GLY A 1 452 ? -6.026 -10.009 -3.179 1.00 75.88 452 GLY A N 1
ATOM 3661 C CA . GLY A 1 452 ? -7.309 -9.342 -3.444 1.00 75.88 452 GLY A CA 1
ATOM 3662 C C . GLY A 1 452 ? -7.373 -7.896 -2.940 1.00 75.88 452 GLY A C 1
ATOM 3663 O O . GLY A 1 452 ? -8.452 -7.401 -2.629 1.00 75.88 452 GLY A O 1
ATOM 3664 N N . PHE A 1 453 ? -6.226 -7.226 -2.778 1.00 75.38 453 PHE A N 1
ATOM 3665 C CA . PHE A 1 453 ? -6.197 -5.813 -2.387 1.00 75.38 453 PHE A CA 1
ATOM 3666 C C . PHE A 1 453 ? -6.788 -4.901 -3.476 1.00 75.38 453 PHE A C 1
ATOM 3668 O O . PHE A 1 453 ? -7.533 -3.985 -3.149 1.00 75.38 453 PHE A O 1
ATOM 3675 N N . GLU A 1 454 ? -6.501 -5.187 -4.750 1.00 74.00 454 GLU A N 1
ATOM 3676 C CA . GLU A 1 454 ? -6.952 -4.393 -5.907 1.00 74.00 454 GLU A CA 1
ATOM 3677 C C . GLU A 1 454 ? -8.485 -4.335 -6.022 1.00 74.00 454 GLU A C 1
ATOM 3679 O O . GLU A 1 454 ? -9.038 -3.289 -6.346 1.00 74.00 454 GLU A O 1
ATOM 3684 N N . ASP A 1 455 ? -9.182 -5.418 -5.662 1.00 68.19 455 ASP A N 1
ATOM 3685 C CA . ASP A 1 455 ? -10.649 -5.497 -5.721 1.00 68.19 455 ASP A CA 1
ATOM 3686 C C . ASP A 1 455 ? -11.351 -4.590 -4.691 1.00 68.19 455 ASP A C 1
ATOM 3688 O O . ASP A 1 455 ? -12.537 -4.294 -4.828 1.00 68.19 455 ASP A O 1
ATOM 3692 N N . ASN A 1 456 ? -10.633 -4.166 -3.644 1.00 67.94 456 ASN A N 1
ATOM 3693 C CA . ASN A 1 456 ? -11.170 -3.384 -2.526 1.00 67.94 456 ASN A CA 1
ATOM 3694 C C . ASN A 1 456 ? -10.778 -1.898 -2.588 1.00 67.94 456 ASN A C 1
ATOM 3696 O O . ASN A 1 456 ? -11.022 -1.154 -1.632 1.00 67.94 456 ASN A O 1
ATOM 3700 N N . GLU A 1 457 ? -10.139 -1.451 -3.672 1.00 72.00 457 GLU A N 1
ATOM 3701 C CA . GLU A 1 457 ? -9.739 -0.056 -3.815 1.00 72.00 457 GLU A CA 1
ATOM 3702 C C . GLU A 1 457 ? -10.929 0.833 -4.208 1.00 72.00 457 GLU A C 1
ATOM 3704 O O . GLU A 1 457 ? -11.732 0.512 -5.083 1.00 72.00 457 GLU A O 1
ATOM 3709 N N . GLY A 1 458 ? -11.059 1.975 -3.529 1.00 69.56 458 GLY A N 1
ATOM 3710 C CA . GLY A 1 458 ? -12.112 2.942 -3.814 1.00 69.56 458 GLY A CA 1
ATOM 3711 C C . GLY A 1 458 ? -11.882 3.691 -5.128 1.00 69.56 458 GLY A C 1
ATOM 3712 O O . GLY A 1 458 ? -10.759 3.824 -5.609 1.00 69.56 458 GLY A O 1
ATOM 3713 N N . ASN A 1 459 ? -12.958 4.252 -5.684 1.00 71.94 459 ASN A N 1
ATOM 3714 C CA . ASN A 1 459 ? -12.855 5.086 -6.879 1.00 71.94 459 ASN A CA 1
ATOM 3715 C C . ASN A 1 459 ? -12.043 6.355 -6.590 1.00 71.94 459 ASN A C 1
ATOM 3717 O O . ASN A 1 459 ? -12.269 7.029 -5.578 1.00 71.94 459 ASN A O 1
ATOM 3721 N N . ARG A 1 460 ? -11.164 6.738 -7.520 1.00 73.25 460 ARG A N 1
ATOM 3722 C CA . ARG A 1 460 ? -10.424 7.998 -7.432 1.00 73.25 460 ARG A CA 1
ATOM 3723 C C . ARG A 1 460 ? -11.400 9.189 -7.439 1.00 73.25 460 ARG A C 1
ATOM 3725 O O . ARG A 1 460 ? -12.385 9.168 -8.182 1.00 73.25 460 ARG A O 1
ATOM 3732 N N . PRO A 1 461 ? -11.134 10.279 -6.700 1.00 68.38 461 PRO A N 1
ATOM 3733 C CA . PRO A 1 461 ? -12.047 11.429 -6.632 1.00 68.38 461 PRO A CA 1
ATOM 3734 C C . PRO A 1 461 ? -12.336 12.098 -7.986 1.00 68.38 461 PRO A C 1
ATOM 3736 O O . PRO A 1 461 ? -13.403 12.677 -8.192 1.00 68.38 461 PRO A O 1
ATOM 3739 N N . GLN A 1 462 ? -11.380 12.006 -8.914 1.00 70.81 462 GLN A N 1
ATOM 3740 C CA . GLN A 1 462 ? -11.458 12.563 -10.266 1.00 70.81 462 GLN A CA 1
ATOM 3741 C C . GLN A 1 462 ? -12.228 11.666 -11.242 1.00 70.81 462 GLN A C 1
ATOM 3743 O O . GLN A 1 462 ? -12.455 12.071 -12.383 1.00 70.81 462 GLN A O 1
ATOM 3748 N N . PHE A 1 463 ? -12.603 10.449 -10.835 1.00 78.44 463 PHE A N 1
ATOM 3749 C CA . PHE A 1 463 ? -13.339 9.528 -11.686 1.00 78.44 463 PHE A CA 1
ATOM 3750 C C . PHE A 1 463 ? -14.740 10.064 -11.943 1.00 78.44 463 PHE A C 1
ATOM 3752 O O . PHE A 1 463 ? -15.511 10.344 -11.023 1.00 78.44 463 PHE A O 1
ATOM 3759 N N . GLN A 1 464 ? -15.071 10.201 -13.221 1.00 73.88 464 GLN A N 1
ATOM 3760 C CA . GLN A 1 464 ? -16.381 10.667 -13.649 1.00 73.88 464 GLN A CA 1
ATOM 3761 C C . GLN A 1 464 ? -17.104 9.533 -14.361 1.00 73.88 464 GLN A C 1
ATOM 3763 O O . GLN A 1 464 ? -16.595 8.968 -15.326 1.00 73.88 464 GLN A O 1
ATOM 3768 N N . GLY A 1 465 ? -18.306 9.201 -13.898 1.00 70.88 465 GLY A N 1
ATOM 3769 C CA . GLY A 1 465 ? -19.164 8.272 -14.623 1.00 70.88 465 GLY A CA 1
ATOM 3770 C C . GLY A 1 465 ? -19.667 8.888 -15.930 1.00 70.88 465 GLY A C 1
ATOM 3771 O O . GLY A 1 465 ? -19.820 10.107 -16.048 1.00 70.88 465 GLY A O 1
ATOM 3772 N N . ASP A 1 466 ? -19.947 8.038 -16.912 1.00 69.50 466 ASP A N 1
ATOM 3773 C CA . ASP A 1 466 ? -20.483 8.465 -18.201 1.00 69.50 466 ASP A CA 1
ATOM 3774 C C . ASP A 1 466 ? -21.922 8.967 -18.024 1.00 69.50 466 ASP A C 1
ATOM 3776 O O . ASP A 1 466 ? -22.834 8.200 -17.710 1.00 69.50 466 ASP A O 1
ATOM 3780 N N . ARG A 1 467 ? -22.150 10.273 -18.211 1.00 59.44 467 ARG A N 1
ATOM 3781 C CA . ARG A 1 467 ? -23.518 10.775 -18.399 1.00 59.44 467 ARG A CA 1
ATOM 3782 C C . ARG A 1 467 ? -24.002 10.116 -19.678 1.00 59.44 467 ARG A C 1
ATOM 3784 O O . ARG A 1 467 ? -23.331 10.259 -20.692 1.00 59.44 467 ARG A O 1
ATOM 3791 N N . ALA A 1 468 ? -25.088 9.353 -19.611 1.00 49.97 468 ALA A N 1
ATOM 3792 C CA . ALA A 1 468 ? -25.563 8.467 -20.669 1.00 49.97 468 ALA A CA 1
ATOM 3793 C C . ALA A 1 468 ? -26.050 9.201 -21.941 1.00 49.97 468 ALA A C 1
ATOM 3795 O O . ALA A 1 468 ? -27.127 8.928 -22.460 1.00 49.97 468 ALA A O 1
ATOM 3796 N N . GLU A 1 469 ? -25.256 10.105 -22.507 1.00 49.94 469 GLU A N 1
ATOM 3797 C CA . GLU A 1 469 ? -25.356 10.474 -23.903 1.00 49.94 469 GLU A CA 1
ATOM 3798 C C . GLU A 1 469 ? -24.691 9.356 -24.701 1.00 49.94 469 GLU A C 1
ATOM 3800 O O . GLU A 1 469 ? -23.476 9.294 -24.916 1.00 49.94 469 GLU A O 1
ATOM 3805 N N . SER A 1 470 ? -25.519 8.416 -25.141 1.00 48.81 470 SER A N 1
ATOM 3806 C CA . SER A 1 470 ? -25.162 7.579 -26.275 1.00 48.81 470 SER A CA 1
ATOM 3807 C C . SER A 1 470 ? -24.889 8.521 -27.454 1.00 48.81 470 SER A C 1
ATOM 3809 O O . SER A 1 470 ? -25.826 8.975 -28.102 1.00 48.81 470 SER A O 1
ATOM 3811 N N . PHE A 1 471 ? -23.616 8.840 -27.710 1.00 51.75 471 PHE A N 1
ATOM 3812 C CA . PHE A 1 471 ? -23.167 9.755 -28.771 1.00 51.75 471 PHE A CA 1
ATOM 3813 C C . PHE A 1 471 ? -23.820 9.434 -30.128 1.00 51.75 471 PHE A C 1
ATOM 3815 O O . PHE A 1 471 ? -24.249 10.323 -30.852 1.00 51.75 471 PHE A O 1
ATOM 3822 N N . LEU A 1 472 ? -23.995 8.143 -30.438 1.00 51.12 472 LEU A N 1
ATOM 3823 C CA . LEU A 1 472 ? -24.706 7.700 -31.638 1.00 51.12 472 LEU A CA 1
ATOM 3824 C C . LEU A 1 472 ? -26.216 7.997 -31.604 1.00 51.12 472 LEU A C 1
ATOM 3826 O O . LEU A 1 472 ? -26.774 8.392 -32.622 1.00 51.12 472 LEU A O 1
ATOM 3830 N N . LEU A 1 473 ? -26.895 7.852 -30.462 1.00 49.94 473 LEU A N 1
ATOM 3831 C CA . LEU A 1 473 ? -28.323 8.176 -30.359 1.00 49.94 473 LEU A CA 1
ATOM 3832 C C . LEU A 1 473 ? -28.582 9.688 -30.383 1.00 49.94 473 LEU A C 1
ATOM 3834 O O . LEU A 1 473 ? -29.577 10.106 -30.976 1.00 49.94 473 LEU A O 1
ATOM 3838 N N . SER A 1 474 ? -27.703 10.506 -29.791 1.00 51.41 474 SER A N 1
ATOM 3839 C CA . SER A 1 474 ? -27.859 11.966 -29.830 1.00 51.41 474 SER A CA 1
ATOM 3840 C C . SER A 1 474 ? -27.592 12.518 -31.234 1.00 51.41 474 SER A C 1
ATOM 3842 O O . SER A 1 474 ? -28.384 13.323 -31.727 1.00 51.41 474 SER A O 1
ATOM 3844 N N . CYS A 1 475 ? -26.564 12.014 -31.929 1.00 51.97 475 CYS A N 1
ATOM 3845 C CA . CYS A 1 475 ? -26.246 12.429 -33.296 1.00 51.97 475 CYS A CA 1
ATOM 3846 C C . CYS A 1 475 ? -27.278 11.973 -34.341 1.00 51.97 475 CYS A C 1
ATOM 3848 O O . CYS A 1 475 ? -27.537 12.727 -35.277 1.00 51.97 475 CYS A O 1
ATOM 3850 N N . PHE A 1 476 ? -27.865 10.774 -34.218 1.00 50.62 476 PHE A N 1
ATOM 3851 C CA . PHE A 1 476 ? -28.783 10.242 -35.240 1.00 50.62 476 PHE A CA 1
ATOM 3852 C C . PHE A 1 476 ? -30.272 10.461 -34.953 1.00 50.62 476 PHE A C 1
ATOM 3854 O O . PHE A 1 476 ? -31.041 10.619 -35.899 1.00 50.62 476 PHE A O 1
ATOM 3861 N N . PHE A 1 477 ? -30.700 10.474 -33.688 1.00 54.44 477 PHE A N 1
ATOM 3862 C CA . PHE A 1 477 ? -32.128 10.522 -33.338 1.00 54.44 477 PHE A CA 1
ATOM 3863 C C . PHE A 1 477 ? -32.556 11.812 -32.631 1.00 54.44 477 PHE A C 1
ATOM 3865 O O . PHE A 1 477 ? -33.739 11.963 -32.331 1.00 54.44 477 PHE A O 1
ATOM 3872 N N . GLY A 1 478 ? -31.634 12.749 -32.371 1.00 47.53 478 GLY A N 1
ATOM 3873 C CA . GLY A 1 478 ? -31.951 14.066 -31.802 1.00 47.53 478 GLY A CA 1
ATOM 3874 C C . GLY A 1 478 ? -32.688 14.009 -30.457 1.00 47.53 478 GLY A C 1
ATOM 3875 O O . GLY A 1 478 ? -33.375 14.960 -30.086 1.00 47.53 478 GLY A O 1
ATOM 3876 N N . CYS A 1 479 ? -32.597 12.886 -29.739 1.00 46.56 479 CYS A N 1
ATOM 3877 C CA . CYS A 1 479 ? -33.329 12.680 -28.500 1.00 46.56 479 CYS A CA 1
ATOM 3878 C C . CYS A 1 479 ? -32.483 13.184 -27.330 1.00 46.56 479 CYS A C 1
ATOM 3880 O O . CYS A 1 479 ? -31.510 12.550 -26.931 1.00 46.56 479 CYS A O 1
ATOM 3882 N N . ASN A 1 480 ? -32.848 14.351 -26.802 1.00 45.50 480 ASN A N 1
ATOM 3883 C CA . ASN A 1 480 ? -32.202 14.955 -25.644 1.00 45.50 480 ASN A CA 1
ATOM 3884 C C . ASN A 1 480 ? -32.866 14.418 -24.363 1.00 45.50 480 ASN A C 1
ATOM 3886 O O . ASN A 1 480 ? -33.688 15.092 -23.737 1.00 45.50 480 ASN A O 1
ATOM 3890 N N . THR A 1 481 ? -32.610 13.155 -24.013 1.00 45.28 481 THR A N 1
ATOM 3891 C CA . THR A 1 481 ? -33.094 12.599 -22.743 1.00 45.28 481 THR A CA 1
ATOM 3892 C C . THR A 1 481 ? -32.158 13.017 -21.616 1.00 45.28 481 THR A C 1
ATOM 3894 O O . THR A 1 481 ? -31.134 12.384 -21.382 1.00 45.28 481 THR A O 1
ATOM 3897 N N . ASN A 1 482 ? -32.544 14.063 -20.885 1.00 48.62 482 ASN A N 1
ATOM 3898 C CA . ASN A 1 482 ? -31.974 14.425 -19.584 1.00 48.62 482 ASN A CA 1
ATOM 3899 C C . ASN A 1 482 ? -32.357 13.380 -18.519 1.00 48.62 482 ASN A C 1
ATOM 3901 O O . ASN A 1 482 ? -33.145 13.694 -17.629 1.00 48.62 482 ASN A O 1
ATOM 3905 N N . ILE A 1 483 ? -31.920 12.121 -18.624 1.00 46.31 483 ILE A N 1
ATOM 3906 C CA . ILE A 1 483 ? -32.277 11.093 -17.635 1.00 46.31 483 ILE A CA 1
ATOM 3907 C C . ILE A 1 483 ? -31.126 10.118 -17.383 1.00 46.31 483 ILE A C 1
ATOM 3909 O O . ILE A 1 483 ? -30.493 9.619 -18.306 1.00 46.31 483 ILE A O 1
ATOM 3913 N N . ALA A 1 484 ? -31.006 9.811 -16.091 1.00 45.97 484 ALA A N 1
ATOM 3914 C CA . ALA A 1 484 ? -30.156 8.850 -15.409 1.00 45.97 484 ALA A CA 1
ATOM 3915 C C . ALA A 1 484 ? -28.710 9.307 -15.202 1.00 45.97 484 ALA A C 1
ATOM 3917 O O . ALA A 1 484 ? -27.881 9.368 -16.107 1.00 45.97 484 ALA A O 1
ATOM 3918 N N . GLU A 1 485 ? -28.431 9.600 -13.933 1.00 53.06 485 GLU A N 1
ATOM 3919 C CA . GLU A 1 485 ? -27.091 9.611 -13.365 1.00 53.06 485 GLU A CA 1
ATOM 3920 C C . GLU A 1 485 ? -26.286 8.391 -13.864 1.00 53.06 485 GLU A C 1
ATOM 3922 O O . GLU A 1 485 ? -26.897 7.346 -14.104 1.00 53.06 485 GLU A O 1
ATOM 3927 N N . PRO A 1 486 ? -24.947 8.480 -13.995 1.00 59.25 486 PRO A N 1
ATOM 3928 C CA . PRO A 1 486 ? -24.060 7.420 -14.508 1.00 59.25 486 PRO A CA 1
ATOM 3929 C C . PRO A 1 486 ? -23.984 6.141 -13.655 1.00 59.25 486 PRO A C 1
ATOM 3931 O O . PRO A 1 486 ? -22.895 5.625 -13.400 1.00 59.25 486 PRO A O 1
ATOM 3934 N N . ARG A 1 487 ? -25.093 5.665 -13.098 1.00 62.88 487 ARG A N 1
ATOM 3935 C CA . ARG A 1 487 ? -25.107 4.618 -12.087 1.00 62.88 487 ARG A CA 1
ATOM 3936 C C . ARG A 1 487 ? -25.557 3.303 -12.689 1.00 62.88 487 ARG A C 1
ATOM 3938 O O . ARG A 1 487 ? -26.608 3.214 -13.326 1.00 62.88 487 ARG A O 1
ATOM 3945 N N . ARG A 1 488 ? -24.775 2.265 -12.424 1.00 69.56 488 ARG A N 1
ATOM 3946 C CA . ARG A 1 488 ? -25.107 0.876 -12.727 1.00 69.56 488 ARG A CA 1
ATOM 3947 C C . ARG A 1 488 ? -25.157 0.098 -11.419 1.00 69.56 488 ARG A C 1
ATOM 3949 O O . ARG A 1 488 ? -24.318 0.297 -10.549 1.00 69.56 488 ARG A O 1
ATOM 3956 N N . LEU A 1 489 ? -26.112 -0.820 -11.305 1.00 73.31 489 LEU A N 1
ATOM 3957 C CA . LEU A 1 489 ? -26.090 -1.819 -10.243 1.00 73.31 489 LEU A CA 1
ATOM 3958 C C . LEU A 1 489 ? -24.969 -2.824 -10.533 1.00 73.31 489 LEU A C 1
ATOM 3960 O O . LEU A 1 489 ? -24.977 -3.482 -11.582 1.00 73.31 489 LEU A O 1
ATOM 3964 N N . SER A 1 490 ? -24.003 -2.927 -9.629 1.00 71.06 490 SER A N 1
ATOM 3965 C CA . SER A 1 490 ? -22.933 -3.914 -9.718 1.00 71.06 490 SER A CA 1
ATOM 3966 C C . SER A 1 490 ? -23.500 -5.328 -9.660 1.00 71.06 490 SER A C 1
ATOM 3968 O O . SER A 1 490 ? -24.388 -5.630 -8.864 1.00 71.06 490 SER A O 1
ATOM 3970 N N . ALA A 1 491 ? -22.986 -6.212 -10.515 1.00 75.69 491 ALA A N 1
ATOM 3971 C CA . ALA A 1 491 ? -23.446 -7.599 -10.584 1.00 75.69 491 ALA A CA 1
ATOM 3972 C C . ALA A 1 491 ? -22.992 -8.437 -9.375 1.00 75.69 491 ALA A C 1
ATOM 3974 O O . ALA A 1 491 ? -23.557 -9.500 -9.134 1.00 75.69 491 ALA A O 1
ATOM 3975 N N . ILE A 1 492 ? -21.972 -7.966 -8.649 1.00 76.88 492 ILE A N 1
ATOM 3976 C CA . ILE A 1 492 ? -21.318 -8.700 -7.561 1.00 76.88 492 ILE A CA 1
ATOM 3977 C C . ILE A 1 492 ? -21.724 -8.105 -6.214 1.00 76.88 492 ILE A C 1
ATOM 3979 O O . ILE A 1 492 ? -22.247 -8.815 -5.361 1.00 76.88 492 ILE A O 1
ATOM 3983 N N . THR A 1 493 ? -21.531 -6.795 -6.034 1.00 68.81 493 THR A N 1
ATOM 3984 C CA . THR A 1 493 ? -21.801 -6.115 -4.757 1.00 68.81 493 THR A CA 1
ATOM 3985 C C . THR A 1 493 ? -23.279 -5.768 -4.584 1.00 68.81 493 THR A C 1
ATOM 3987 O O . THR A 1 493 ? -23.714 -5.491 -3.469 1.00 68.81 493 THR A O 1
ATOM 3990 N N . LEU A 1 494 ? -24.061 -5.767 -5.677 1.00 73.56 494 LEU A N 1
ATOM 3991 C CA . LEU A 1 494 ? -25.431 -5.238 -5.721 1.00 73.56 494 LEU A CA 1
ATOM 3992 C C . LEU A 1 494 ? -25.526 -3.794 -5.197 1.00 73.56 494 LEU A C 1
ATOM 3994 O O . LEU A 1 494 ? -26.593 -3.344 -4.777 1.00 73.56 494 LEU A O 1
ATOM 3998 N N . GLN A 1 495 ? -24.415 -3.057 -5.234 1.00 70.12 495 GLN A N 1
ATOM 3999 C CA . GLN A 1 495 ? -24.364 -1.639 -4.912 1.00 70.12 495 GLN A CA 1
ATOM 4000 C C . GLN A 1 495 ? -24.448 -0.816 -6.198 1.00 70.12 495 GLN A C 1
ATOM 4002 O O . GLN A 1 495 ? -24.084 -1.272 -7.285 1.00 70.12 495 GLN A O 1
ATOM 4007 N N . MET A 1 496 ? -24.995 0.395 -6.089 1.00 69.25 496 MET A N 1
ATOM 4008 C CA . MET A 1 496 ? -25.029 1.333 -7.207 1.00 69.25 496 MET A CA 1
ATOM 4009 C C . MET A 1 496 ? -23.657 1.983 -7.334 1.00 69.25 496 MET A C 1
ATOM 4011 O O . MET A 1 496 ? -23.241 2.723 -6.448 1.00 69.25 496 MET A O 1
ATOM 4015 N N . GLU A 1 497 ? -22.976 1.729 -8.442 1.00 72.69 497 GLU A N 1
ATOM 4016 C CA . GLU A 1 497 ? -21.621 2.210 -8.694 1.00 72.69 497 GLU A CA 1
ATOM 4017 C C . GLU A 1 497 ? -21.612 3.178 -9.882 1.00 72.69 497 GLU A C 1
ATOM 4019 O O . GLU A 1 497 ? -22.409 3.062 -10.821 1.00 72.69 497 GLU A O 1
ATOM 4024 N N . THR A 1 498 ? -20.701 4.152 -9.844 1.00 74.56 498 THR A N 1
ATOM 4025 C CA . THR A 1 498 ? -20.419 5.024 -10.989 1.00 74.56 498 THR A CA 1
ATOM 4026 C C . THR A 1 498 ? -19.808 4.193 -12.108 1.00 74.56 498 THR A C 1
ATOM 4028 O O . THR A 1 498 ? -18.766 3.574 -11.913 1.00 74.56 498 THR A O 1
ATOM 4031 N N . TYR A 1 499 ? -20.438 4.186 -13.278 1.00 78.81 499 TYR A N 1
ATOM 4032 C CA . TYR A 1 499 ? -20.026 3.361 -14.406 1.00 78.81 499 TYR A CA 1
ATOM 4033 C C . TYR A 1 499 ? -19.452 4.213 -15.539 1.00 78.81 499 TYR A C 1
ATOM 4035 O O . TYR A 1 499 ? -20.043 5.211 -15.958 1.00 78.81 499 TYR A O 1
ATOM 4043 N N . TYR A 1 500 ? -18.304 3.785 -16.058 1.00 81.88 500 TYR A N 1
ATOM 4044 C CA . TYR A 1 500 ? -17.714 4.297 -17.289 1.00 81.88 500 TYR A CA 1
ATOM 4045 C C . TYR A 1 500 ? -17.550 3.125 -18.274 1.00 81.88 500 TYR A C 1
ATOM 4047 O O . TYR A 1 500 ? -16.957 2.111 -17.898 1.00 81.88 500 TYR A O 1
ATOM 4055 N N . PRO A 1 501 ? -18.088 3.204 -19.507 1.00 83.31 501 PRO A N 1
ATOM 4056 C CA . PRO A 1 501 ? -18.012 2.101 -20.461 1.00 83.31 501 PRO A CA 1
ATOM 4057 C C . PRO A 1 501 ? -16.561 1.709 -20.799 1.00 83.31 501 PRO A C 1
ATOM 4059 O O . PRO A 1 501 ? -15.789 2.579 -21.219 1.00 83.31 501 PRO A O 1
ATOM 4062 N N . PRO A 1 502 ? -16.190 0.415 -20.698 1.00 83.94 502 PRO A N 1
ATOM 4063 C CA . PRO A 1 502 ? -14.831 -0.039 -20.991 1.00 83.94 502 PRO A CA 1
ATOM 4064 C C . PRO A 1 502 ? -14.470 0.183 -22.463 1.00 83.94 502 PRO A C 1
ATOM 4066 O O . PRO A 1 502 ? -13.362 0.605 -22.749 1.00 83.94 502 PRO A O 1
ATOM 4069 N N . GLU A 1 503 ? -15.427 0.048 -23.385 1.00 84.81 503 GLU A N 1
ATOM 4070 C CA . GLU A 1 503 ? -15.216 0.283 -24.823 1.00 84.81 503 GLU A CA 1
ATOM 4071 C C . GLU A 1 503 ? -14.760 1.723 -25.124 1.00 84.81 503 GLU A C 1
ATOM 4073 O O . GLU A 1 503 ? -13.859 1.956 -25.931 1.00 84.81 503 GLU A O 1
ATOM 4078 N N . LYS A 1 504 ? -15.346 2.717 -24.434 1.00 84.06 504 LYS A N 1
ATOM 4079 C CA . LYS A 1 504 ? -14.922 4.121 -24.556 1.00 84.06 504 LYS A CA 1
ATOM 4080 C C . LYS A 1 504 ? -13.512 4.315 -24.002 1.00 84.06 504 LYS A C 1
ATOM 4082 O O . LYS A 1 504 ? -12.766 5.132 -24.540 1.00 84.06 504 LYS A O 1
ATOM 4087 N N . ARG A 1 505 ? -13.156 3.604 -22.927 1.00 86.25 505 ARG A N 1
ATOM 4088 C CA . ARG A 1 505 ? -11.811 3.642 -22.342 1.00 86.25 505 ARG A CA 1
ATOM 4089 C C . ARG A 1 505 ? -10.784 3.026 -23.286 1.00 86.25 505 ARG A C 1
ATOM 4091 O O . ARG A 1 505 ? -9.832 3.704 -23.644 1.00 86.25 505 ARG A O 1
ATOM 4098 N N . GLU A 1 506 ? -11.034 1.813 -23.766 1.00 87.12 506 GLU A N 1
ATOM 4099 C CA . GLU A 1 506 ? -10.154 1.085 -24.687 1.00 87.12 506 GLU A CA 1
ATOM 4100 C C . GLU A 1 506 ? -9.893 1.877 -25.975 1.00 87.12 506 GLU A C 1
ATOM 4102 O O . GLU A 1 506 ? -8.767 1.912 -26.472 1.00 87.12 506 GLU A O 1
ATOM 4107 N N . MET A 1 507 ? -10.900 2.587 -26.500 1.00 88.25 507 MET A N 1
ATOM 4108 C CA . MET A 1 507 ? -10.712 3.485 -27.643 1.00 88.25 507 MET A CA 1
ATOM 4109 C C . MET A 1 507 ? -9.739 4.630 -27.319 1.00 88.25 507 MET A C 1
ATOM 4111 O O . MET A 1 507 ? -8.849 4.924 -28.120 1.00 88.25 507 MET A O 1
ATOM 4115 N N . LYS A 1 508 ? -9.887 5.274 -26.153 1.00 88.94 508 LYS A N 1
ATOM 4116 C CA . LYS A 1 508 ? -8.982 6.345 -25.702 1.00 88.94 508 LYS A CA 1
ATOM 4117 C C . LYS A 1 508 ? -7.563 5.825 -25.467 1.00 88.94 508 LYS A C 1
ATOM 4119 O O . LYS A 1 508 ? -6.617 6.424 -25.970 1.00 88.94 508 LYS A O 1
ATOM 4124 N N . GLU A 1 509 ? -7.425 4.688 -24.791 1.00 90.31 509 GLU A N 1
ATOM 4125 C CA . GLU A 1 509 ? -6.144 4.007 -24.569 1.00 90.31 509 GLU A CA 1
ATOM 4126 C C . GLU A 1 509 ? -5.478 3.641 -25.901 1.00 90.31 509 GLU A C 1
ATOM 4128 O O . GLU A 1 509 ? -4.285 3.860 -26.085 1.00 90.31 509 GLU A O 1
ATOM 4133 N N . THR A 1 510 ? -6.238 3.156 -26.886 1.00 91.38 510 THR A N 1
ATOM 4134 C CA . THR A 1 510 ? -5.706 2.828 -28.220 1.00 91.38 510 THR A CA 1
ATOM 4135 C C . THR A 1 510 ? -5.200 4.072 -28.951 1.00 91.38 510 THR A C 1
ATOM 4137 O O . THR A 1 510 ? -4.127 4.038 -29.561 1.00 91.38 510 THR A O 1
ATOM 4140 N N . ILE A 1 511 ? -5.933 5.188 -28.875 1.00 91.25 511 ILE A N 1
ATOM 4141 C CA . ILE A 1 511 ? -5.497 6.474 -29.436 1.00 91.25 511 ILE A CA 1
ATOM 4142 C C . ILE A 1 511 ? -4.199 6.924 -28.759 1.00 91.25 511 ILE A C 1
ATOM 4144 O O . ILE A 1 511 ? -3.230 7.240 -29.450 1.00 91.25 511 ILE A O 1
ATOM 4148 N N . ASN A 1 512 ? -4.141 6.888 -27.428 1.00 91.75 512 ASN A N 1
ATOM 4149 C CA . ASN A 1 512 ? -2.952 7.277 -26.674 1.00 91.75 512 ASN A CA 1
ATOM 4150 C C . ASN A 1 512 ? -1.753 6.373 -26.976 1.00 91.75 512 ASN A C 1
ATOM 4152 O O . ASN A 1 512 ? -0.675 6.881 -27.282 1.00 91.75 512 ASN A O 1
ATOM 4156 N N . ASN A 1 513 ? -1.940 5.053 -26.995 1.00 91.12 513 ASN A N 1
ATOM 4157 C CA . ASN A 1 513 ? -0.907 4.083 -27.361 1.00 91.12 513 ASN A CA 1
ATOM 4158 C C . ASN A 1 513 ? -0.375 4.326 -28.778 1.00 91.12 513 ASN A C 1
ATOM 4160 O O . ASN A 1 513 ? 0.830 4.239 -29.012 1.00 91.12 513 ASN A O 1
ATOM 4164 N N . THR A 1 514 ? -1.250 4.700 -29.714 1.00 91.88 514 THR A N 1
ATOM 4165 C CA . THR A 1 514 ? -0.853 5.067 -31.079 1.00 91.88 514 THR A CA 1
ATOM 4166 C C . THR A 1 514 ? 0.003 6.335 -31.082 1.00 91.88 514 THR A C 1
ATOM 4168 O O . THR A 1 514 ? 1.047 6.372 -31.735 1.00 91.88 514 THR A O 1
ATOM 4171 N N . VAL A 1 515 ? -0.379 7.366 -30.321 1.00 89.88 515 VAL A N 1
ATOM 4172 C CA . VAL A 1 515 ? 0.415 8.600 -30.195 1.00 89.88 515 VAL A CA 1
ATOM 4173 C C . VAL A 1 515 ? 1.779 8.318 -29.559 1.00 89.88 515 VAL A C 1
ATOM 4175 O O . VAL A 1 515 ? 2.798 8.774 -30.080 1.00 89.88 515 VAL A O 1
ATOM 4178 N N . ILE A 1 516 ? 1.825 7.526 -28.485 1.00 89.50 516 ILE A N 1
ATOM 4179 C CA . ILE A 1 516 ? 3.073 7.124 -27.820 1.00 89.50 516 ILE A CA 1
ATOM 4180 C C . ILE A 1 516 ? 3.968 6.341 -28.787 1.00 89.50 516 ILE A C 1
ATOM 4182 O O . ILE A 1 516 ? 5.162 6.621 -28.870 1.00 89.50 516 ILE A O 1
ATOM 4186 N N . PHE A 1 517 ? 3.405 5.424 -29.576 1.00 91.62 517 PHE A N 1
ATOM 4187 C CA . PHE A 1 517 ? 4.148 4.682 -30.593 1.00 91.62 517 PHE A CA 1
ATOM 4188 C C . PHE A 1 517 ? 4.819 5.614 -31.614 1.00 91.62 517 PHE A C 1
ATOM 4190 O O . PHE A 1 517 ? 6.015 5.471 -31.883 1.00 91.62 517 PHE A O 1
ATOM 4197 N N . PHE A 1 518 ? 4.095 6.608 -32.139 1.00 90.25 518 PHE A N 1
ATOM 4198 C CA . PHE A 1 518 ? 4.675 7.590 -33.060 1.00 90.25 518 PHE A CA 1
ATOM 4199 C C . PHE A 1 518 ? 5.733 8.474 -32.389 1.00 90.25 518 PHE A C 1
ATOM 4201 O O . PHE A 1 518 ? 6.755 8.766 -33.009 1.00 90.25 518 PHE A O 1
ATOM 4208 N N . LEU A 1 519 ? 5.545 8.855 -31.122 1.00 87.38 519 LEU A N 1
ATOM 4209 C CA . LEU A 1 519 ? 6.567 9.573 -30.355 1.00 87.38 519 LEU A CA 1
ATOM 4210 C C . LEU A 1 519 ? 7.845 8.736 -30.209 1.00 87.38 519 LEU A C 1
ATOM 4212 O O . LEU A 1 519 ? 8.935 9.244 -30.466 1.00 87.38 519 LEU A O 1
ATOM 4216 N N . CYS A 1 520 ? 7.733 7.450 -29.870 1.00 88.06 520 CYS A N 1
ATOM 4217 C CA . CYS A 1 520 ? 8.879 6.541 -29.802 1.00 88.06 520 CYS A CA 1
ATOM 4218 C C . CYS A 1 520 ? 9.568 6.381 -31.164 1.00 88.06 520 CYS A C 1
ATOM 4220 O O . CYS A 1 520 ? 10.797 6.413 -31.233 1.00 88.06 520 CYS A O 1
ATOM 4222 N N . LEU A 1 521 ? 8.800 6.263 -32.250 1.00 91.12 521 LEU A N 1
ATOM 4223 C CA . LEU A 1 521 ? 9.342 6.166 -33.605 1.00 91.12 521 LEU A CA 1
ATOM 4224 C C . LEU A 1 521 ? 10.157 7.413 -33.981 1.00 91.12 521 LEU A C 1
ATOM 4226 O O . LEU A 1 521 ? 11.251 7.284 -34.526 1.00 91.12 521 LEU A O 1
ATOM 4230 N N . LEU A 1 522 ? 9.666 8.611 -33.649 1.00 87.38 522 LEU A N 1
ATOM 4231 C CA . LEU A 1 522 ? 10.386 9.865 -33.889 1.00 87.38 522 LEU A CA 1
ATOM 4232 C C . LEU A 1 522 ? 11.725 9.916 -33.144 1.00 87.38 522 LEU A C 1
ATOM 4234 O O . LEU A 1 522 ? 12.721 10.369 -33.707 1.00 87.38 522 LEU A O 1
ATOM 4238 N N . VAL A 1 523 ? 11.776 9.411 -31.909 1.00 87.25 523 VAL A N 1
ATOM 4239 C CA . VAL A 1 523 ? 13.030 9.311 -31.144 1.00 87.25 523 VAL A CA 1
ATOM 4240 C C . VAL A 1 523 ? 14.010 8.363 -31.822 1.00 87.25 523 VAL A C 1
ATOM 4242 O O . VAL A 1 523 ? 15.175 8.713 -31.989 1.00 87.25 523 VAL A O 1
ATOM 4245 N N . VAL A 1 524 ? 13.545 7.189 -32.254 1.00 88.56 524 VAL A N 1
ATOM 4246 C CA . VAL A 1 524 ? 14.391 6.212 -32.956 1.00 88.56 524 VAL A CA 1
ATOM 4247 C C . VAL A 1 524 ? 14.947 6.806 -34.250 1.00 88.56 524 VAL A C 1
ATOM 4249 O O . VAL A 1 524 ? 16.145 6.699 -34.501 1.00 88.56 524 VAL A O 1
ATOM 4252 N N . ILE A 1 525 ? 14.114 7.494 -35.036 1.00 90.38 525 ILE A N 1
ATOM 4253 C CA . ILE A 1 525 ? 14.547 8.180 -36.261 1.00 90.38 525 ILE A CA 1
ATOM 4254 C C . ILE A 1 525 ? 15.609 9.237 -35.942 1.00 90.38 525 ILE A C 1
ATOM 4256 O O . ILE A 1 525 ? 16.635 9.287 -36.616 1.00 90.38 525 ILE A O 1
ATOM 4260 N N . SER A 1 526 ? 15.406 10.040 -34.895 1.00 86.38 526 SER A N 1
ATOM 4261 C CA . SER A 1 526 ? 16.385 11.047 -34.472 1.00 86.38 526 SER A CA 1
ATOM 4262 C C . SER A 1 526 ? 17.735 10.427 -34.108 1.00 86.38 526 SER A C 1
ATOM 4264 O O . SER A 1 526 ? 18.769 10.960 -34.494 1.00 86.38 526 SER A O 1
ATOM 4266 N N . VAL A 1 527 ? 17.743 9.293 -33.401 1.00 86.19 527 VAL A N 1
ATOM 4267 C CA . VAL A 1 527 ? 18.986 8.595 -33.032 1.00 86.19 527 VAL A CA 1
ATOM 4268 C C . VAL A 1 527 ? 19.690 8.024 -34.266 1.00 86.19 527 VAL A C 1
ATOM 4270 O O . VAL A 1 527 ? 20.911 8.120 -34.367 1.00 86.19 527 VAL A O 1
ATOM 4273 N N . ILE A 1 528 ? 18.941 7.478 -35.229 1.00 89.19 528 ILE A N 1
ATOM 4274 C CA . ILE A 1 528 ? 19.505 6.975 -36.492 1.00 89.19 528 ILE A CA 1
ATOM 4275 C C . ILE A 1 528 ? 20.147 8.114 -37.290 1.00 89.19 528 ILE A C 1
ATOM 4277 O O . ILE A 1 528 ? 21.255 7.953 -37.799 1.00 89.19 528 ILE A O 1
ATOM 4281 N N . ILE A 1 529 ? 19.481 9.269 -37.376 1.00 89.19 529 ILE A N 1
ATOM 4282 C CA . ILE A 1 529 ? 20.026 10.456 -38.046 1.00 89.19 529 ILE A CA 1
ATOM 4283 C C . ILE A 1 529 ? 21.321 10.899 -37.361 1.00 89.19 529 ILE A C 1
ATOM 4285 O O . ILE A 1 529 ? 22.318 11.107 -38.048 1.00 89.19 529 ILE A O 1
ATOM 4289 N N . ASN A 1 530 ? 21.336 10.975 -36.027 1.00 87.31 530 ASN A N 1
ATOM 4290 C CA . ASN A 1 530 ? 22.536 11.348 -35.278 1.00 87.31 530 ASN A CA 1
ATOM 4291 C C . ASN A 1 530 ? 23.689 10.366 -35.548 1.00 87.31 530 ASN A C 1
ATOM 4293 O O . ASN A 1 530 ? 24.794 10.804 -35.841 1.00 87.31 530 ASN A O 1
ATOM 4297 N N . SER A 1 531 ? 23.428 9.054 -35.553 1.00 85.94 531 SER A N 1
ATOM 4298 C CA . SER A 1 531 ? 24.446 8.034 -35.856 1.00 85.94 531 SER A CA 1
ATOM 4299 C C . SER A 1 531 ? 24.984 8.125 -37.295 1.00 85.94 531 SER A C 1
ATOM 4301 O O . SER A 1 531 ? 26.175 7.914 -37.538 1.00 85.94 531 SER A O 1
ATOM 4303 N N . TYR A 1 532 ? 24.131 8.478 -38.260 1.00 89.38 532 TYR A N 1
ATOM 4304 C CA . TYR A 1 532 ? 24.555 8.704 -39.642 1.00 89.38 532 TYR A CA 1
ATOM 4305 C C . TYR A 1 532 ? 25.438 9.954 -39.773 1.00 89.38 532 TYR A C 1
ATOM 4307 O O . TYR A 1 532 ? 26.485 9.908 -40.418 1.00 89.38 532 TYR A O 1
ATOM 4315 N N . VAL A 1 533 ? 25.045 11.058 -39.131 1.00 88.19 533 VAL A N 1
ATOM 4316 C CA . VAL A 1 533 ? 25.829 12.305 -39.102 1.00 88.19 533 VAL A CA 1
ATOM 4317 C C . VAL A 1 533 ? 27.174 12.086 -38.412 1.00 88.19 533 VAL A C 1
ATOM 4319 O O . VAL A 1 533 ? 28.194 12.557 -38.907 1.00 88.19 533 VAL A O 1
ATOM 4322 N N . GLU A 1 534 ? 27.198 11.332 -37.314 1.00 86.31 534 GLU A N 1
ATOM 4323 C CA . GLU A 1 534 ? 28.426 10.948 -36.614 1.00 86.31 534 GLU A CA 1
ATOM 4324 C C . GLU A 1 534 ? 29.396 10.214 -37.549 1.00 86.31 534 GLU A C 1
ATOM 4326 O O . GLU A 1 534 ? 30.562 10.591 -37.646 1.00 86.31 534 GLU A O 1
ATOM 4331 N N . SER A 1 535 ? 28.895 9.230 -38.302 1.00 85.12 535 SER A N 1
ATOM 4332 C CA . SER A 1 535 ? 29.700 8.471 -39.269 1.00 85.12 535 SER A CA 1
ATOM 4333 C C . SER A 1 535 ? 30.294 9.382 -40.351 1.00 85.12 535 SER A C 1
ATOM 4335 O O . SER A 1 535 ? 31.484 9.304 -40.642 1.00 85.12 535 SER A O 1
ATOM 4337 N N . MET A 1 536 ? 29.496 10.314 -40.885 1.00 87.75 536 MET A N 1
ATOM 4338 C CA . MET A 1 536 ? 29.958 11.291 -41.877 1.00 87.75 536 MET A CA 1
ATOM 4339 C C . MET A 1 536 ? 31.037 12.237 -41.316 1.00 87.75 536 MET A C 1
ATOM 4341 O O . MET A 1 536 ? 32.016 12.533 -41.997 1.00 87.75 536 MET A O 1
ATOM 4345 N N . LEU A 1 537 ? 30.889 12.707 -40.074 1.00 86.06 537 LEU A N 1
ATOM 4346 C CA . LEU A 1 537 ? 31.868 13.592 -39.426 1.00 86.06 537 LEU A CA 1
ATOM 4347 C C . LEU A 1 537 ? 33.196 12.882 -39.133 1.00 86.06 537 LEU A C 1
ATOM 4349 O O . LEU A 1 537 ? 34.259 13.508 -39.195 1.00 86.06 537 LEU A O 1
ATOM 4353 N N . ILE A 1 538 ? 33.144 11.585 -38.817 1.00 85.75 538 ILE A N 1
ATOM 4354 C CA . ILE A 1 538 ? 34.335 10.747 -38.638 1.00 85.75 538 ILE A CA 1
ATOM 4355 C C . ILE A 1 538 ? 35.077 10.591 -39.970 1.00 85.75 538 ILE A C 1
ATOM 4357 O O . ILE A 1 538 ? 36.298 10.759 -39.991 1.00 85.75 538 ILE A O 1
ATOM 4361 N N . ASP A 1 539 ? 34.358 10.356 -41.071 1.00 87.50 539 ASP A N 1
ATOM 4362 C CA . ASP A 1 539 ? 34.948 10.252 -42.414 1.00 87.50 539 ASP A CA 1
ATOM 4363 C C . ASP A 1 539 ? 35.642 11.558 -42.852 1.00 87.50 539 ASP A C 1
ATOM 4365 O O . ASP A 1 539 ? 36.679 11.523 -43.518 1.00 87.50 539 ASP A O 1
ATOM 4369 N N . GLU A 1 540 ? 35.130 12.720 -42.428 1.00 87.94 540 GLU A N 1
ATOM 4370 C CA . GLU A 1 540 ? 35.756 14.033 -42.661 1.00 87.94 540 GLU A CA 1
ATOM 4371 C C . GLU A 1 540 ? 36.910 14.367 -41.688 1.00 87.94 540 GLU A C 1
ATOM 4373 O O . GLU A 1 540 ? 37.565 15.404 -41.827 1.00 87.94 540 GLU A O 1
ATOM 4378 N N . GLY A 1 541 ? 37.205 13.501 -40.713 1.00 86.88 541 GLY A N 1
ATOM 4379 C CA . GLY A 1 541 ? 38.302 13.675 -39.753 1.00 86.88 541 GLY A CA 1
ATOM 4380 C C . GLY A 1 541 ? 37.993 14.605 -38.571 1.00 86.88 541 GLY A C 1
ATOM 4381 O O . GLY A 1 541 ? 38.908 15.010 -37.852 1.00 86.88 541 GLY A O 1
ATOM 4382 N N . LEU A 1 542 ? 36.720 14.935 -38.333 1.00 85.81 542 LEU A N 1
ATOM 4383 C CA . LEU A 1 542 ? 36.249 15.819 -37.257 1.00 85.81 542 LEU A CA 1
ATOM 4384 C C . LEU A 1 542 ? 35.761 15.022 -36.033 1.00 85.81 542 LEU A C 1
ATOM 4386 O O . LEU A 1 542 ? 34.678 15.266 -35.498 1.00 85.81 542 LEU A O 1
ATOM 4390 N N . SER A 1 543 ? 36.576 14.084 -35.546 1.00 79.31 543 SER A N 1
ATOM 4391 C CA . SER A 1 543 ? 36.194 13.165 -34.458 1.00 79.31 543 SER A CA 1
ATOM 4392 C C . SER A 1 543 ? 35.791 13.874 -33.158 1.00 79.31 543 SER A C 1
ATOM 4394 O O . SER A 1 543 ? 34.865 13.449 -32.480 1.00 79.31 543 SER A O 1
ATOM 4396 N N . SER A 1 544 ? 36.415 15.010 -32.830 1.00 80.06 544 SER A N 1
ATOM 4397 C CA . SER A 1 544 ? 36.045 15.790 -31.639 1.00 80.06 544 SER A CA 1
ATOM 4398 C C . SER A 1 544 ? 34.646 16.413 -31.725 1.00 80.06 544 SER A C 1
ATOM 4400 O O . SER A 1 544 ? 34.051 16.701 -30.692 1.00 80.06 544 SER A O 1
ATOM 4402 N N . ILE A 1 545 ? 34.120 16.644 -32.934 1.00 80.06 545 ILE A N 1
ATOM 4403 C CA . ILE A 1 545 ? 32.750 17.141 -33.135 1.00 80.06 545 ILE A CA 1
ATOM 4404 C C . ILE A 1 545 ? 31.751 15.981 -33.053 1.00 80.06 545 ILE A C 1
ATOM 4406 O O . ILE A 1 545 ? 30.669 16.154 -32.498 1.00 80.06 545 ILE A O 1
ATOM 4410 N N . ALA A 1 546 ? 32.133 14.791 -33.522 1.00 80.81 546 ALA A N 1
ATOM 4411 C CA . ALA A 1 546 ? 31.340 13.573 -33.367 1.00 80.81 546 ALA A CA 1
ATOM 4412 C C . ALA A 1 546 ? 31.076 13.241 -31.881 1.00 80.81 546 ALA A C 1
ATOM 4414 O O . ALA A 1 546 ? 29.938 12.973 -31.500 1.00 80.81 546 ALA A O 1
ATOM 4415 N N . ASP A 1 547 ? 32.075 13.403 -31.005 1.00 81.31 547 ASP A N 1
ATOM 4416 C CA . ASP A 1 547 ? 31.892 13.214 -29.558 1.00 81.31 547 ASP A CA 1
ATOM 4417 C C . ASP A 1 547 ? 30.852 14.186 -28.954 1.00 81.31 547 ASP A C 1
ATOM 4419 O O . ASP A 1 547 ? 30.112 13.823 -28.032 1.00 81.31 547 ASP A O 1
ATOM 4423 N N . LEU A 1 548 ? 30.734 15.410 -29.489 1.00 84.50 548 LEU A N 1
ATOM 4424 C CA . LEU A 1 548 ? 29.738 16.398 -29.044 1.00 84.50 548 LEU A CA 1
ATOM 4425 C C . LEU A 1 548 ? 28.298 15.996 -29.411 1.00 84.50 548 LEU A C 1
ATOM 4427 O O . LEU A 1 548 ? 27.371 16.369 -28.689 1.00 84.50 548 LEU A O 1
ATOM 4431 N N . LEU A 1 549 ? 28.098 15.190 -30.459 1.00 84.00 549 LEU A N 1
ATOM 4432 C CA . LEU A 1 549 ? 26.779 14.670 -30.856 1.00 84.00 549 LEU A CA 1
ATOM 4433 C C . LEU A 1 549 ? 26.183 13.724 -29.795 1.00 84.00 549 LEU A C 1
ATOM 4435 O O . LEU A 1 549 ? 24.965 13.683 -29.579 1.00 84.00 549 LEU A O 1
ATOM 4439 N N . SER A 1 550 ? 27.040 12.986 -29.081 1.00 81.50 550 SER A N 1
ATOM 4440 C CA . SER A 1 550 ? 26.613 12.127 -27.969 1.00 81.50 550 SER A CA 1
ATOM 4441 C C . SER A 1 550 ? 26.074 12.952 -26.789 1.00 81.50 550 SER A C 1
ATOM 4443 O O . SER A 1 550 ? 25.067 12.592 -26.167 1.00 81.50 550 SER A O 1
ATOM 4445 N N . LEU A 1 551 ? 26.688 14.113 -26.529 1.00 84.81 551 LEU A N 1
ATOM 4446 C CA . LEU A 1 551 ? 26.248 15.064 -25.511 1.00 84.81 551 LEU A CA 1
ATOM 4447 C C . LEU A 1 551 ? 24.925 15.733 -25.907 1.00 84.81 551 LEU A C 1
ATOM 4449 O O . LEU A 1 551 ? 24.028 15.854 -25.070 1.00 84.81 551 LEU A O 1
ATOM 4453 N N . GLU A 1 552 ? 24.777 16.123 -27.175 1.00 84.75 552 GLU A N 1
ATOM 4454 C CA . GLU A 1 552 ? 23.522 16.654 -27.718 1.00 84.75 552 GLU A CA 1
ATOM 4455 C C . GLU A 1 552 ? 22.372 15.657 -27.536 1.00 84.75 552 GLU A C 1
ATOM 4457 O O . GLU A 1 552 ? 21.318 16.012 -27.003 1.00 84.75 552 GLU A O 1
ATOM 4462 N N . SER A 1 553 ? 22.604 14.387 -27.874 1.00 85.00 553 SER A N 1
ATOM 4463 C CA . SER A 1 553 ? 21.615 13.318 -27.709 1.00 85.00 553 SER A CA 1
ATOM 4464 C C . SER A 1 553 ? 21.199 13.147 -26.239 1.00 85.00 553 SER A C 1
ATOM 4466 O O . SER A 1 553 ? 20.015 12.988 -25.929 1.00 85.00 553 SER A O 1
ATOM 4468 N N . ALA A 1 554 ? 22.141 13.255 -25.295 1.00 86.56 554 ALA A N 1
ATOM 4469 C CA . ALA A 1 554 ? 21.832 13.217 -23.865 1.00 86.56 554 ALA A CA 1
ATOM 4470 C C . ALA A 1 554 ? 20.968 14.412 -23.411 1.00 86.56 554 ALA A C 1
ATOM 4472 O O . ALA A 1 554 ? 20.041 14.237 -22.609 1.00 86.56 554 ALA A O 1
ATOM 4473 N N . ILE A 1 555 ? 21.232 15.617 -23.930 1.00 89.38 555 ILE A N 1
ATOM 4474 C CA . ILE A 1 555 ? 20.430 16.824 -23.662 1.00 89.38 555 ILE A CA 1
ATOM 4475 C C . ILE A 1 555 ? 19.022 16.667 -24.250 1.00 89.38 555 ILE A C 1
ATOM 4477 O O . ILE A 1 555 ? 18.032 16.916 -23.554 1.00 89.38 555 ILE A O 1
ATOM 4481 N N . GLN A 1 556 ? 18.918 16.184 -25.488 1.00 86.25 556 GLN A N 1
ATOM 4482 C CA . GLN A 1 556 ? 17.651 15.928 -26.171 1.00 86.25 556 GLN A CA 1
ATOM 4483 C C . GLN A 1 556 ? 16.759 14.971 -25.368 1.00 86.25 556 GLN A C 1
ATOM 4485 O O . GLN A 1 556 ? 15.579 15.263 -25.160 1.00 86.25 556 GLN A O 1
ATOM 4490 N N . ILE A 1 557 ? 17.314 13.871 -24.840 1.00 87.62 557 ILE A N 1
ATOM 4491 C CA . ILE A 1 557 ? 16.568 12.910 -24.008 1.00 87.62 557 ILE A CA 1
ATOM 4492 C C . ILE A 1 557 ? 15.996 13.586 -22.756 1.00 87.62 557 ILE A C 1
ATOM 4494 O O . ILE A 1 557 ? 14.859 13.303 -22.370 1.00 87.62 557 ILE A O 1
ATOM 4498 N N . ARG A 1 558 ? 16.741 14.495 -22.114 1.00 90.19 558 ARG A N 1
ATOM 4499 C CA . ARG A 1 558 ? 16.266 15.217 -20.919 1.00 90.19 558 ARG A CA 1
ATOM 4500 C C . ARG A 1 558 ? 15.120 16.169 -21.238 1.00 90.19 558 ARG A C 1
ATOM 4502 O O . ARG A 1 558 ? 14.132 16.172 -20.503 1.00 90.19 558 ARG A O 1
ATOM 4509 N N . ILE A 1 559 ? 15.236 16.924 -22.330 1.00 89.19 559 ILE A N 1
ATOM 4510 C CA . ILE A 1 559 ? 14.187 17.834 -22.806 1.00 89.19 559 ILE A CA 1
ATOM 4511 C C . ILE A 1 559 ? 12.924 17.038 -23.147 1.00 89.19 559 ILE A C 1
ATOM 4513 O O . ILE A 1 559 ? 11.841 17.346 -22.650 1.00 89.19 559 ILE A O 1
ATOM 4517 N N . LEU A 1 560 ? 13.062 15.961 -23.922 1.00 87.56 560 LEU A N 1
ATOM 4518 C CA . LEU A 1 560 ? 11.933 15.113 -24.287 1.00 87.56 560 LEU A CA 1
ATOM 4519 C C . LEU A 1 560 ? 11.284 14.462 -23.062 1.00 87.56 560 LEU A C 1
ATOM 4521 O O . LEU A 1 560 ? 10.063 14.453 -22.955 1.00 87.56 560 LEU A O 1
ATOM 4525 N N . SER A 1 561 ? 12.081 13.971 -22.110 1.00 89.44 561 SER A N 1
ATOM 4526 C CA . SER A 1 561 ? 11.567 13.380 -20.867 1.00 89.44 561 SER A CA 1
ATOM 4527 C C . SER A 1 561 ? 10.703 14.360 -20.071 1.00 89.44 561 SER A C 1
ATOM 4529 O O . SER A 1 561 ? 9.744 13.942 -19.423 1.00 89.44 561 SER A O 1
ATOM 4531 N N . TYR A 1 562 ? 11.024 15.657 -20.102 1.00 90.81 562 TYR A N 1
ATOM 4532 C CA . TYR A 1 562 ? 10.220 16.690 -19.451 1.00 90.81 562 TYR A CA 1
ATOM 4533 C C . TYR A 1 562 ? 8.857 16.864 -20.137 1.00 90.81 562 TYR A C 1
ATOM 4535 O O . TYR A 1 562 ? 7.826 16.772 -19.469 1.00 90.81 562 TYR A O 1
ATOM 4543 N N . PHE A 1 563 ? 8.839 17.029 -21.465 1.00 89.00 563 PHE A N 1
ATOM 4544 C CA . PHE A 1 563 ? 7.592 17.142 -22.232 1.00 89.00 563 PHE A CA 1
ATOM 4545 C C . PHE A 1 563 ? 6.739 15.873 -22.150 1.00 89.00 563 PHE A C 1
ATOM 4547 O O . PHE A 1 563 ? 5.522 15.953 -21.988 1.00 89.00 563 PHE A O 1
ATOM 4554 N N . TYR A 1 564 ? 7.377 14.704 -22.190 1.00 89.00 564 TYR A N 1
ATOM 4555 C CA . TYR A 1 564 ? 6.699 13.417 -22.103 1.00 89.00 564 TYR A CA 1
ATOM 4556 C C . TYR A 1 564 ? 5.966 13.246 -20.770 1.00 89.00 564 TYR A C 1
ATOM 4558 O O . TYR A 1 564 ? 4.820 12.816 -20.762 1.00 89.00 564 TYR A O 1
ATOM 4566 N N . ARG A 1 565 ? 6.557 13.656 -19.638 1.00 90.12 565 ARG A N 1
ATOM 4567 C CA . ARG A 1 565 ? 5.873 13.606 -18.329 1.00 90.12 565 ARG A CA 1
ATOM 4568 C C . ARG A 1 565 ? 4.591 14.437 -18.304 1.00 90.12 565 ARG A C 1
ATOM 4570 O O . ARG A 1 565 ? 3.597 13.998 -17.734 1.00 90.12 565 ARG A O 1
ATOM 4577 N N . PHE A 1 566 ? 4.616 15.625 -18.908 1.00 88.44 566 PHE A N 1
ATOM 4578 C CA . PHE A 1 566 ? 3.428 16.471 -19.017 1.00 88.44 566 PHE A CA 1
ATOM 4579 C C . PHE A 1 566 ? 2.360 15.817 -19.903 1.00 88.44 566 PHE A C 1
ATOM 4581 O O . PHE A 1 566 ? 1.196 15.742 -19.512 1.00 88.44 566 PHE A O 1
ATOM 4588 N N . PHE A 1 567 ? 2.774 15.287 -21.056 1.00 88.88 567 PHE A N 1
ATOM 4589 C CA . PHE A 1 567 ? 1.892 14.584 -21.984 1.00 88.88 567 PHE A CA 1
ATOM 4590 C C . PHE A 1 567 ? 1.235 13.348 -21.350 1.00 88.88 567 PHE A C 1
ATOM 4592 O O . PHE A 1 567 ? 0.023 13.175 -21.465 1.00 88.88 567 PHE A O 1
ATOM 4599 N N . VAL A 1 568 ? 2.005 12.525 -20.631 1.00 88.94 568 VAL A N 1
ATOM 4600 C CA . VAL A 1 568 ? 1.500 11.330 -19.934 1.00 88.94 568 VAL A CA 1
ATOM 4601 C C . VAL A 1 568 ? 0.470 11.706 -18.876 1.00 88.94 568 VAL A C 1
ATOM 4603 O O . VAL A 1 568 ? -0.597 11.111 -18.832 1.00 88.94 568 VAL A O 1
ATOM 4606 N N . LYS A 1 569 ? 0.726 12.740 -18.065 1.00 87.94 569 LYS A N 1
ATOM 4607 C CA . LYS A 1 569 ? -0.253 13.175 -17.060 1.00 87.94 569 LYS A CA 1
ATOM 4608 C C . LYS A 1 569 ? -1.588 13.566 -17.708 1.00 87.94 569 LYS A C 1
ATOM 4610 O O . LYS A 1 569 ? -2.636 13.090 -17.296 1.00 87.94 569 LYS A O 1
ATOM 4615 N N . MET A 1 570 ? -1.532 14.380 -18.762 1.00 87.25 570 MET A N 1
ATOM 4616 C CA . MET A 1 570 ? -2.724 14.823 -19.488 1.00 87.25 570 MET A CA 1
ATOM 4617 C C . MET A 1 570 ? -3.493 13.654 -20.125 1.00 87.25 570 MET A C 1
ATOM 4619 O O . MET A 1 570 ? -4.722 13.644 -20.118 1.00 87.25 570 MET A O 1
ATOM 4623 N N . THR A 1 571 ? -2.780 12.673 -20.681 1.00 88.00 571 THR A N 1
ATOM 4624 C CA . THR A 1 571 ? -3.392 11.503 -21.328 1.00 88.00 571 THR A CA 1
ATOM 4625 C C . THR A 1 571 ? -3.997 10.529 -20.319 1.00 88.00 571 THR A C 1
ATOM 4627 O O . THR A 1 571 ? -5.127 10.094 -20.535 1.00 88.00 571 THR A O 1
ATOM 4630 N N . CYS A 1 572 ? -3.334 10.275 -19.187 1.00 87.88 572 CYS A N 1
ATOM 4631 C CA . CYS A 1 572 ? -3.887 9.472 -18.090 1.00 87.88 572 CYS A CA 1
ATOM 4632 C C . CYS A 1 572 ? -5.141 10.111 -17.465 1.00 87.88 572 CYS A C 1
ATOM 4634 O O . CYS A 1 572 ? -6.105 9.411 -17.146 1.00 87.88 572 CYS A O 1
ATOM 4636 N N . ASP A 1 573 ? -5.166 11.440 -17.319 1.00 85.75 573 ASP A N 1
ATOM 4637 C CA . ASP A 1 573 ? -6.354 12.150 -16.830 1.00 85.75 573 ASP A CA 1
ATOM 4638 C C . ASP A 1 573 ? -7.520 12.006 -17.831 1.00 85.75 573 ASP A C 1
ATOM 4640 O O . ASP A 1 573 ? -8.664 11.772 -17.433 1.00 85.75 573 ASP A O 1
ATOM 4644 N N . TRP A 1 574 ? -7.228 12.055 -19.139 1.00 85.94 574 TRP A N 1
ATOM 4645 C CA . TRP A 1 574 ? -8.215 11.903 -20.216 1.00 85.94 574 TRP A CA 1
ATOM 4646 C C . TRP A 1 574 ? -8.790 10.481 -20.358 1.00 85.94 574 TRP A C 1
ATOM 4648 O O . TRP A 1 574 ? -9.972 10.333 -20.704 1.00 85.94 574 TRP A O 1
ATOM 4658 N N . GLU A 1 575 ? -7.993 9.443 -20.078 1.00 87.44 575 GLU A N 1
ATOM 4659 C CA . GLU A 1 575 ? -8.407 8.025 -20.102 1.00 87.44 575 GLU A CA 1
ATOM 4660 C C . GLU A 1 575 ? -9.492 7.700 -19.071 1.00 87.44 575 GLU A C 1
ATOM 4662 O O . GLU A 1 575 ? -10.316 6.819 -19.310 1.00 87.44 575 GLU A O 1
ATOM 4667 N N . ASN A 1 576 ? -9.575 8.483 -17.994 1.00 86.31 576 ASN A N 1
ATOM 4668 C CA . ASN A 1 576 ? -10.584 8.347 -16.948 1.00 86.31 576 ASN A CA 1
ATOM 4669 C C . ASN A 1 576 ? -10.542 7.001 -16.191 1.00 86.31 576 ASN A C 1
ATOM 4671 O O . ASN A 1 576 ? -11.541 6.285 -16.126 1.00 86.31 576 ASN A O 1
ATOM 4675 N N . HIS A 1 577 ? -9.381 6.656 -15.623 1.00 85.06 577 HIS A N 1
ATOM 4676 C CA . HIS A 1 577 ? -9.207 5.458 -14.787 1.00 85.06 577 HIS A CA 1
ATOM 4677 C C . HIS A 1 577 ? -10.098 5.475 -13.539 1.00 85.06 577 HIS A C 1
ATOM 4679 O O . HIS A 1 577 ? -10.423 6.537 -13.019 1.00 85.06 577 HIS A O 1
ATOM 4685 N N . GLN A 1 578 ? -10.540 4.305 -13.080 1.00 80.00 578 GLN A N 1
ATOM 4686 C CA . GLN A 1 578 ? -11.461 4.205 -11.943 1.00 80.00 578 GLN A CA 1
ATOM 4687 C C . GLN A 1 578 ? -10.726 4.259 -10.602 1.00 80.00 578 GLN A C 1
ATOM 4689 O O . GLN A 1 578 ? -11.185 4.942 -9.690 1.00 80.00 578 GLN A O 1
ATOM 4694 N N . THR A 1 579 ? -9.593 3.576 -10.500 1.00 81.19 579 THR A N 1
ATOM 4695 C CA . THR A 1 579 ? -8.766 3.451 -9.296 1.00 81.19 579 THR A CA 1
ATOM 4696 C C . THR A 1 579 ? -7.419 4.158 -9.492 1.00 81.19 579 THR A C 1
ATOM 4698 O O . THR A 1 579 ? -7.101 4.594 -10.602 1.00 81.19 579 THR A O 1
ATOM 4701 N N . ASP A 1 580 ? -6.656 4.331 -8.407 1.00 71.25 580 ASP A N 1
ATOM 4702 C CA . ASP A 1 580 ? -5.302 4.915 -8.436 1.00 71.25 580 ASP A CA 1
ATOM 4703 C C . ASP A 1 580 ? -4.197 3.863 -8.704 1.00 71.25 580 ASP A C 1
ATOM 4705 O O . ASP A 1 580 ? -3.016 4.224 -8.791 1.00 71.25 580 ASP A O 1
ATOM 4709 N N . THR A 1 581 ? -4.573 2.581 -8.800 1.00 66.56 581 THR A N 1
ATOM 4710 C CA . THR A 1 581 ? -3.691 1.426 -9.047 1.00 66.56 581 THR A CA 1
ATOM 4711 C C . THR A 1 581 ? -3.098 1.355 -10.445 1.00 66.56 581 THR A C 1
ATOM 4713 O O . THR A 1 581 ? -3.771 1.743 -11.428 1.00 66.56 581 THR A O 1
#

InterPro domains:
  IPR007632 Anoctamin [PTHR12308] (100-580)
  IPR049452 Anoctamin, transmembrane domain [PF04547] (364-581)

Radius of gyration: 32.23 Å; chains: 1; bounding box: 80×91×81 Å